Protein AF-A0A2V7ZFD0-F1 (afdb_monomer)

Mean predicted aligned error: 4.89 Å

Secondary structure (DSSP, 8-state):
-EEETTEEEEEE--TTTSSPPPSS------EEEEE-SSS-EEEEE---SS-SSGGGGGG--PPB--TTPPP----EEEEESS-HHHHHHHHHGGGTTTS----TT-EEEEEEE---HHHHHHHHT-TT---HHHHHHHHTT-SEEEE---SSSSSTT--SHHHHHHHHHHHHHHHHT--SS-EEEE-B----SSSS-EEEE-SSS--EEES---TT--SEEEETTTEEEEE--SHHHHHHHHHHHT-EEEESSTTSGGGTTTTGGGTTSTTTSSTTEEEEEE-TTTT-BTT-SSTTIIIIIIHHHHHHHHTTTSSPPPPEEEE---B----TTS-HHHH--EEEE--SSPPPTTS-SHHHHHHHHHT-EEEE-SSEEEEEEEEE-STTEEEEEEEEEESSPEEEEEEEEE-SS-EEEEEEE-TTS-SSEEEEEEEEEE-TT--EEEEEEEETT--EEEEPPEESS-----THHHHTS--

Radius of gyration: 23.22 Å; Cα contacts (8 Å, |Δi|>4): 1081; chains: 1; bounding box: 66×59×72 Å

Nearest PDB structures (foldseek):
  1im3-assembly2_H  TM=7.219E-01  e=8.659E-02  Human betaherpesvirus 5
  4d94-assembly1_A  TM=5.321E-01  e=1.039E+00  Anopheles gambiae
  6xt9-assembly1_I  TM=4.502E-01  e=8.198E-01  Homo sapiens
  6ugk-assembly1_A  TM=2.978E-01  e=4.537E-01  Homo sapiens
  6ugk-assembly1_B  TM=2.226E-01  e=3.182E-01  Homo sapiens

pLDDT: mean 93.11, std 9.33, range [34.53, 98.88]

Solvent-accessible surface area (backbone atoms only — not comparable to full-atom values): 25605 Å² total; per-residue (Å²): 112,47,69,60,100,65,28,18,39,39,62,51,67,26,58,55,66,64,46,65,43,35,55,48,43,69,63,71,69,41,70,50,73,47,79,76,52,101,88,43,66,52,71,44,75,50,82,62,96,68,56,86,54,81,92,48,43,91,44,59,65,68,71,44,74,65,88,97,56,68,68,66,82,65,73,46,75,50,78,38,70,44,54,48,64,62,47,49,56,58,55,35,53,45,44,60,65,55,27,42,75,87,48,93,58,39,40,35,31,36,28,36,31,46,60,54,57,52,64,51,26,58,73,70,74,35,60,79,60,88,52,54,43,61,53,35,46,47,65,31,46,44,23,32,40,29,35,21,44,44,62,90,40,89,48,50,80,34,64,32,84,62,25,47,55,48,50,53,48,34,42,51,29,26,33,61,69,22,44,77,61,33,30,43,40,76,31,31,28,68,62,66,67,78,65,35,31,30,41,45,43,57,28,53,77,82,76,43,68,17,75,28,46,58,92,91,55,64,57,60,50,74,42,96,87,76,38,67,36,37,27,20,71,44,48,66,46,48,50,51,50,30,66,74,59,65,29,37,32,34,32,38,50,31,56,36,81,75,6,53,59,28,67,74,82,44,69,85,38,69,73,60,70,34,70,42,32,40,38,35,23,37,44,44,30,60,81,30,44,41,58,50,91,42,70,37,43,69,50,36,48,47,52,33,53,48,49,37,21,73,41,49,85,66,37,56,68,64,38,34,70,41,31,23,46,72,32,41,63,51,46,79,77,31,47,50,56,43,62,42,34,32,21,40,34,57,37,88,66,57,57,46,55,91,50,59,40,51,68,61,52,47,23,64,67,71,46,40,38,35,32,21,53,58,41,33,45,75,82,40,76,46,80,41,76,66,80,44,61,30,29,44,38,35,37,36,39,32,29,57,34,37,35,32,40,38,42,38,36,21,49,46,84,55,76,52,73,49,78,43,79,40,65,90,45,61,52,68,41,72,49,78,46,77,47,76,45,78,40,66,77,36,32,34,42,32,43,38,40,34,30,71,49,48,46,36,24,36,46,44,50,42,68,71,68,72,61,92,55,54,78,67,64,62,68,69,72,74,121

Sequence (479 aa):
MAEGKGASLATFTPPHTFFFTREVDTNLGYVWYRKDSATTFGFGIRQADAEENPQYVDNFALFNAPPGTVQRMGVYFYASPETAEATRQAVLRFTHGDEFKPLPGYKTFVNHFHLRFTDRVRASGSFDTPMQDLAAMKALGLNIIGLSDFHGDMHPNDPGPLRFKDQKDYFEATRRASDTDFLVTPWEEPSAYFGGHYNIIFPKRNVYWSKVRQPGQPFTENDPVYGKVYHTGNAADVQQMMDAEGAYWYHAHPRTKGTTGYPDLIFDKPYVKNDRYLGVAFKPGMGMDLSESRLCEWRCFDVTDTMNNLYASSGLKPKYIIADIDTYRKGPEDDTYANFPVNYLKIDRTPGADEDMSSVLKALRDGDFFVSTGEILITKYRVVGTGAQRTIGADVEWTFPPSFVEVVWGDGRKIDRQVISITDLGAFGTKHFSIPFDATGKAWVRFAVWDTAGNGAFVQPVWLNATRTTTDQNARREK

Structure (mmCIF, N/CA/C/O backbone):
data_AF-A0A2V7ZFD0-F1
#
_entry.id   AF-A0A2V7ZFD0-F1
#
loop_
_atom_site.group_PDB
_atom_site.id
_atom_site.type_symbol
_atom_site.label_atom_id
_atom_site.label_alt_id
_atom_site.label_comp_id
_atom_site.label_asym_id
_atom_site.label_entity_id
_atom_site.label_seq_id
_atom_site.pdbx_PDB_ins_code
_atom_site.Cartn_x
_atom_site.Cartn_y
_atom_site.Cartn_z
_atom_site.occupancy
_atom_site.B_iso_or_equiv
_atom_site.auth_seq_id
_atom_site.auth_comp_id
_atom_site.auth_asym_id
_atom_site.auth_atom_id
_atom_site.pdbx_PDB_model_num
ATOM 1 N N . MET A 1 1 ? 19.841 -1.750 -23.025 1.00 92.12 1 MET A N 1
ATOM 2 C CA . MET A 1 1 ? 19.564 -2.225 -24.398 1.00 92.12 1 MET A CA 1
ATOM 3 C C . MET A 1 1 ? 20.870 -2.416 -25.141 1.00 92.12 1 MET A C 1
ATOM 5 O O . MET A 1 1 ? 21.763 -1.598 -24.967 1.00 92.12 1 MET A O 1
ATOM 9 N N . ALA A 1 2 ? 20.966 -3.450 -25.968 1.00 92.44 2 ALA A N 1
ATOM 10 C CA . ALA A 1 2 ? 22.009 -3.612 -26.975 1.00 92.44 2 ALA A CA 1
ATOM 11 C C . ALA A 1 2 ? 21.348 -3.823 -28.342 1.00 92.44 2 ALA A C 1
ATOM 13 O O . ALA A 1 2 ? 20.375 -4.568 -28.430 1.00 92.44 2 ALA A O 1
ATOM 14 N N . GLU A 1 3 ? 21.852 -3.179 -29.393 1.00 93.06 3 GLU A N 1
ATOM 15 C CA . GLU A 1 3 ? 21.297 -3.264 -30.750 1.00 93.06 3 GLU A CA 1
ATOM 16 C C . GLU A 1 3 ? 22.392 -3.587 -31.765 1.00 93.06 3 GLU A C 1
ATOM 18 O O . GLU A 1 3 ? 23.479 -3.008 -31.741 1.00 93.06 3 GLU A O 1
ATOM 23 N N . GLY A 1 4 ? 22.095 -4.544 -32.641 1.00 89.88 4 GLY A N 1
ATOM 24 C CA . GLY A 1 4 ? 22.892 -4.890 -33.810 1.00 89.88 4 GLY A CA 1
ATOM 25 C C . GLY A 1 4 ? 22.155 -4.553 -35.107 1.00 89.88 4 GLY A C 1
ATOM 26 O O . GLY A 1 4 ? 21.118 -3.907 -35.109 1.00 89.88 4 GLY A O 1
ATOM 27 N N . LYS A 1 5 ? 22.667 -5.037 -36.245 1.00 88.31 5 LYS A N 1
ATOM 28 C CA . LYS A 1 5 ? 22.150 -4.677 -37.584 1.00 88.31 5 LYS A CA 1
ATOM 29 C C . LYS A 1 5 ? 20.705 -5.114 -37.888 1.00 88.31 5 LYS A C 1
ATOM 31 O O . LYS A 1 5 ? 20.164 -4.675 -38.894 1.00 88.31 5 LYS A O 1
ATOM 36 N N . GLY A 1 6 ? 20.110 -5.994 -37.089 1.00 92.31 6 GLY A N 1
ATOM 37 C CA . GLY A 1 6 ? 18.755 -6.508 -37.333 1.00 92.31 6 GLY A CA 1
ATOM 38 C C . GLY A 1 6 ? 18.152 -7.241 -36.140 1.00 92.31 6 GLY A C 1
ATOM 39 O O . GLY A 1 6 ? 17.365 -8.159 -36.326 1.00 92.31 6 GLY A O 1
ATOM 40 N N . ALA A 1 7 ? 18.620 -6.917 -34.934 1.00 96.12 7 ALA A N 1
ATOM 41 C CA . ALA A 1 7 ? 18.113 -7.471 -33.689 1.00 96.12 7 ALA A CA 1
ATOM 42 C C . ALA A 1 7 ? 18.560 -6.599 -32.516 1.00 96.12 7 ALA A C 1
ATOM 44 O O . ALA A 1 7 ? 19.598 -5.930 -32.578 1.00 96.12 7 ALA A O 1
ATOM 45 N N . SER A 1 8 ? 17.825 -6.681 -31.418 1.00 97.12 8 SER A N 1
ATOM 46 C CA . SER A 1 8 ? 18.175 -6.054 -30.153 1.00 97.12 8 SER A CA 1
ATOM 47 C C . SER A 1 8 ? 17.923 -6.990 -28.972 1.00 97.12 8 SER A C 1
ATOM 49 O O . SER A 1 8 ? 17.157 -7.953 -29.041 1.00 97.12 8 SER A O 1
ATOM 51 N N . LEU A 1 9 ? 18.627 -6.716 -27.878 1.00 96.50 9 LEU A N 1
ATOM 52 C CA . LEU A 1 9 ? 18.548 -7.451 -26.625 1.00 96.50 9 LEU A CA 1
ATOM 53 C C . LEU A 1 9 ? 18.347 -6.463 -25.478 1.00 96.50 9 LEU A C 1
ATOM 55 O O . LEU A 1 9 ? 19.119 -5.512 -25.301 1.00 96.50 9 LEU A O 1
ATOM 59 N N . ALA A 1 10 ? 17.322 -6.706 -24.673 1.00 96.38 10 ALA A N 1
ATOM 60 C CA . ALA A 1 10 ? 17.149 -6.052 -23.389 1.00 96.38 10 ALA A CA 1
ATOM 61 C C . ALA A 1 10 ? 17.636 -6.946 -22.253 1.00 96.38 10 ALA A C 1
ATOM 63 O O . ALA A 1 10 ? 17.529 -8.168 -22.318 1.00 96.38 10 ALA A O 1
ATOM 64 N N . THR A 1 11 ? 18.106 -6.303 -21.193 1.00 95.31 11 THR A N 1
ATOM 65 C CA . THR A 1 11 ? 18.322 -6.899 -19.877 1.00 95.31 11 THR A CA 1
ATOM 66 C C . THR A 1 11 ? 17.598 -6.015 -18.873 1.00 95.31 11 THR A C 1
ATOM 68 O O . THR A 1 11 ? 17.693 -4.789 -18.975 1.00 95.31 11 THR A O 1
ATOM 71 N N . PHE A 1 12 ? 16.814 -6.619 -17.987 1.00 94.69 12 PHE A N 1
ATOM 72 C CA . PHE A 1 12 ? 16.008 -5.898 -17.007 1.00 94.69 12 PHE A CA 1
ATOM 73 C C . PHE A 1 12 ? 15.780 -6.740 -15.751 1.00 94.69 12 PHE A C 1
ATOM 75 O O . PHE A 1 12 ? 16.047 -7.947 -15.716 1.00 94.69 12 PHE A O 1
ATOM 82 N N . THR A 1 13 ? 15.338 -6.064 -14.702 1.00 93.50 13 THR A N 1
ATOM 83 C CA . THR A 1 13 ? 15.182 -6.597 -13.353 1.00 93.50 13 THR A CA 1
ATOM 84 C C . THR A 1 13 ? 13.734 -7.017 -13.094 1.00 93.50 13 THR A C 1
ATOM 86 O O . THR A 1 13 ? 12.815 -6.498 -13.728 1.00 93.50 13 THR A O 1
ATOM 89 N N . PRO A 1 14 ? 13.492 -7.927 -12.139 1.00 93.62 14 PRO A N 1
ATOM 90 C CA . PRO A 1 14 ? 12.220 -7.948 -11.432 1.00 93.62 14 PRO A CA 1
ATOM 91 C C . PRO A 1 14 ? 11.930 -6.565 -10.805 1.00 93.62 14 PRO A C 1
ATOM 93 O O . PRO A 1 14 ? 12.804 -6.045 -10.105 1.00 93.62 14 PRO A O 1
ATOM 96 N N . PRO A 1 15 ? 10.738 -5.973 -10.997 1.00 92.75 15 PRO A N 1
ATOM 97 C CA . PRO A 1 15 ? 10.475 -4.598 -10.570 1.00 92.75 15 PRO A CA 1
ATOM 98 C C . PRO A 1 15 ? 10.415 -4.429 -9.048 1.00 92.75 15 PRO A C 1
ATOM 100 O O . PRO A 1 15 ? 10.799 -3.380 -8.554 1.00 92.75 15 PRO A O 1
ATOM 103 N N . HIS A 1 16 ? 10.016 -5.453 -8.288 1.00 91.88 16 HIS A N 1
ATOM 104 C CA . HIS A 1 16 ? 9.793 -5.307 -6.839 1.00 91.88 16 HIS A CA 1
ATOM 105 C C . HIS A 1 16 ? 10.682 -6.184 -5.955 1.00 91.88 16 HIS A C 1
ATOM 107 O O . HIS A 1 16 ? 10.603 -6.075 -4.737 1.00 91.88 16 HIS A O 1
ATOM 113 N N . THR A 1 17 ? 11.504 -7.065 -6.537 1.00 91.06 17 THR A N 1
ATOM 114 C CA . THR A 1 17 ? 12.473 -7.892 -5.786 1.00 91.06 17 THR A CA 1
ATOM 115 C C . THR A 1 17 ? 13.924 -7.514 -6.054 1.00 91.06 17 THR A C 1
ATOM 117 O O . THR A 1 17 ? 14.808 -7.889 -5.290 1.00 91.06 17 THR A O 1
ATOM 120 N N . PHE A 1 18 ? 14.196 -6.748 -7.115 1.00 90.50 18 PHE A N 1
ATOM 121 C CA . PHE A 1 18 ? 15.521 -6.172 -7.331 1.00 90.50 18 PHE A CA 1
ATOM 122 C C . PHE A 1 18 ? 15.719 -4.892 -6.525 1.00 90.50 18 PHE A C 1
ATOM 124 O O . PHE A 1 18 ? 16.782 -4.683 -5.954 1.00 90.50 18 PHE A O 1
ATOM 131 N N . PHE A 1 19 ? 14.709 -4.033 -6.467 1.00 86.56 19 PHE A N 1
ATOM 132 C CA . PHE A 1 19 ? 14.779 -2.812 -5.683 1.00 86.56 19 PHE A CA 1
ATOM 133 C C . PHE A 1 19 ? 14.348 -3.142 -4.256 1.00 86.56 19 PHE A C 1
ATOM 135 O O . PHE A 1 19 ? 13.202 -3.513 -4.011 1.00 86.56 19 PHE A O 1
ATOM 142 N N . PHE A 1 20 ? 15.279 -3.049 -3.313 1.00 80.62 20 PHE A N 1
ATOM 143 C CA . PHE A 1 20 ? 14.944 -3.046 -1.895 1.00 80.62 20 PHE A CA 1
ATOM 144 C C . PHE A 1 20 ? 14.692 -1.605 -1.463 1.00 80.62 20 PHE A C 1
ATOM 146 O O . PHE A 1 20 ? 15.345 -0.668 -1.927 1.00 80.62 20 PHE A O 1
ATOM 153 N N . THR A 1 21 ? 13.705 -1.422 -0.593 1.00 70.69 21 THR A N 1
ATOM 154 C CA . THR A 1 21 ? 13.334 -0.084 -0.158 1.00 70.69 21 THR A CA 1
ATOM 155 C C . THR A 1 21 ? 14.343 0.411 0.859 1.00 70.69 21 THR A C 1
ATOM 157 O O . THR A 1 21 ? 14.518 -0.182 1.925 1.00 70.69 21 THR A O 1
ATOM 160 N N . ARG A 1 22 ? 14.934 1.552 0.527 1.00 76.56 22 ARG A N 1
ATOM 161 C CA . ARG A 1 22 ? 15.608 2.446 1.463 1.00 76.56 22 ARG A CA 1
ATOM 162 C C . ARG A 1 22 ? 14.591 3.484 1.931 1.00 76.56 22 ARG A C 1
ATOM 164 O O . ARG A 1 22 ? 13.495 3.582 1.394 1.00 76.56 22 ARG A O 1
ATOM 171 N N . GLU A 1 23 ? 14.948 4.319 2.894 1.00 81.50 23 GLU A N 1
ATOM 172 C CA . GLU A 1 23 ? 14.077 5.440 3.278 1.00 81.50 23 GLU A CA 1
ATOM 173 C C . GLU A 1 23 ? 13.820 6.431 2.111 1.00 81.50 23 GLU A C 1
ATOM 175 O O . GLU A 1 23 ? 12.872 7.214 2.147 1.00 81.50 23 GLU A O 1
ATOM 180 N N . VAL A 1 24 ? 14.600 6.355 1.028 1.00 85.44 24 VAL A N 1
ATOM 181 C CA . VAL A 1 24 ? 14.411 7.106 -0.221 1.00 85.44 24 VAL A CA 1
ATOM 182 C C . VAL A 1 24 ? 14.416 6.196 -1.446 1.00 85.44 24 VAL A C 1
ATOM 184 O O . VAL A 1 24 ? 15.018 5.124 -1.444 1.00 85.44 24 VAL A O 1
ATOM 187 N N . ASP A 1 25 ? 13.786 6.663 -2.520 1.00 87.12 25 ASP A N 1
ATOM 188 C CA . ASP A 1 25 ? 13.637 5.916 -3.772 1.00 87.12 25 ASP A CA 1
ATOM 189 C C . ASP A 1 25 ? 14.687 6.333 -4.833 1.00 87.12 25 ASP A C 1
ATOM 191 O O . ASP A 1 25 ? 14.503 6.085 -6.016 1.00 87.12 25 ASP A O 1
ATOM 195 N N . THR A 1 26 ? 15.795 6.974 -4.437 1.00 88.31 26 THR A N 1
ATOM 196 C CA . THR A 1 26 ? 16.773 7.591 -5.358 1.00 88.31 26 THR A CA 1
ATOM 197 C C . THR A 1 26 ? 17.332 6.632 -6.405 1.00 88.31 26 THR A C 1
ATOM 199 O O . THR A 1 26 ? 17.885 5.598 -6.053 1.00 88.31 26 THR A O 1
ATOM 202 N N . ASN A 1 27 ? 17.304 6.985 -7.684 1.00 90.12 27 ASN A N 1
ATOM 203 C CA . ASN A 1 27 ? 17.932 6.145 -8.703 1.00 90.12 27 ASN A CA 1
ATOM 204 C C . ASN A 1 27 ? 19.468 6.148 -8.575 1.00 90.12 27 ASN A C 1
ATOM 206 O O . ASN A 1 27 ? 20.109 7.166 -8.821 1.00 90.12 27 ASN A O 1
ATOM 210 N N . LEU A 1 28 ? 20.059 4.999 -8.225 1.00 89.75 28 LEU A N 1
ATOM 211 C CA . LEU A 1 28 ? 21.507 4.842 -8.001 1.00 89.75 28 LEU A CA 1
ATOM 212 C C . LEU A 1 28 ? 22.283 4.332 -9.232 1.00 89.75 28 LEU A C 1
ATOM 214 O O . LEU A 1 28 ? 23.435 3.909 -9.124 1.00 89.75 28 LEU A O 1
ATOM 218 N N . GLY A 1 29 ? 21.663 4.312 -10.415 1.00 90.62 29 GLY A N 1
ATOM 219 C CA . GLY A 1 29 ? 22.336 3.921 -11.654 1.00 90.62 29 GLY A CA 1
ATOM 220 C C . GLY A 1 29 ? 22.666 2.424 -11.740 1.00 90.62 29 GLY A C 1
ATOM 221 O O . GLY A 1 29 ? 23.824 2.008 -11.705 1.00 90.62 29 GLY A O 1
ATOM 222 N N . TYR A 1 30 ? 21.643 1.593 -11.946 1.00 91.00 30 TYR A N 1
ATOM 223 C CA . TYR A 1 30 ? 21.778 0.126 -11.944 1.00 91.00 30 TYR A CA 1
ATOM 224 C C . TYR A 1 30 ? 22.276 -0.483 -13.258 1.00 91.00 30 TYR A C 1
ATOM 226 O O . TYR A 1 30 ? 22.564 -1.676 -13.318 1.00 91.00 30 TYR A O 1
ATOM 234 N N . VAL A 1 31 ? 22.366 0.295 -14.336 1.00 92.12 31 VAL A N 1
ATOM 235 C CA . VAL A 1 31 ? 22.783 -0.205 -15.654 1.00 92.12 31 VAL A CA 1
ATOM 236 C C . VAL A 1 31 ? 24.297 -0.090 -15.803 1.00 92.12 31 VAL A C 1
ATOM 238 O O . VAL A 1 31 ? 24.886 0.945 -15.502 1.00 92.12 31 VAL A O 1
ATOM 241 N N . TRP A 1 32 ? 24.941 -1.131 -16.329 1.00 93.38 32 TRP A N 1
ATOM 242 C CA . TRP A 1 32 ? 26.365 -1.103 -16.659 1.00 93.38 32 TRP A CA 1
ATOM 243 C C . TRP A 1 32 ? 26.627 -1.569 -18.090 1.00 93.38 32 TRP A C 1
ATOM 245 O O . TRP A 1 32 ? 25.879 -2.354 -18.677 1.00 93.38 32 TRP A O 1
ATOM 255 N N . TYR A 1 33 ? 27.734 -1.086 -18.645 1.00 93.50 33 TYR A N 1
ATOM 256 C CA . TYR A 1 33 ? 28.265 -1.481 -19.942 1.00 93.50 33 TYR A CA 1
ATOM 257 C C . TYR A 1 33 ? 29.792 -1.479 -19.877 1.00 93.50 33 TYR A C 1
ATOM 259 O O . TYR A 1 33 ? 30.397 -0.598 -19.264 1.00 93.50 33 TYR A O 1
ATOM 267 N N . ARG A 1 34 ? 30.421 -2.456 -20.527 1.00 95.00 34 ARG A N 1
ATOM 268 C CA . ARG A 1 34 ? 31.874 -2.573 -20.635 1.00 95.00 34 ARG A CA 1
ATOM 269 C C . ARG A 1 34 ? 32.244 -3.047 -22.032 1.00 95.00 34 ARG A C 1
ATOM 271 O O . ARG A 1 34 ? 31.779 -4.090 -22.477 1.00 95.00 34 ARG A O 1
ATOM 278 N N . LYS A 1 35 ? 33.115 -2.311 -22.718 1.00 95.00 35 LYS A N 1
ATOM 279 C CA . LYS A 1 35 ? 33.687 -2.745 -23.997 1.00 95.00 35 LYS A CA 1
ATOM 280 C C . LYS A 1 35 ? 34.906 -3.628 -23.734 1.00 95.00 35 LYS A C 1
ATOM 282 O O . LYS A 1 35 ? 35.877 -3.148 -23.159 1.00 95.00 35 LYS A O 1
ATOM 287 N N . ASP A 1 36 ? 34.858 -4.884 -24.169 1.00 94.50 36 ASP A N 1
ATOM 288 C CA . ASP A 1 36 ? 35.935 -5.861 -23.948 1.00 94.50 36 ASP A CA 1
ATOM 289 C C . ASP A 1 36 ? 36.927 -5.894 -25.120 1.00 94.50 36 ASP A C 1
ATOM 291 O O . ASP A 1 36 ? 38.117 -6.139 -24.936 1.00 94.50 36 ASP A O 1
ATOM 295 N N . SER A 1 37 ? 36.456 -5.619 -26.341 1.00 94.81 37 SER A N 1
ATOM 296 C CA . SER A 1 37 ? 37.295 -5.487 -27.536 1.00 94.81 37 SER A CA 1
ATOM 297 C C . SER A 1 37 ? 36.617 -4.623 -28.609 1.00 94.81 37 SER A C 1
ATOM 299 O O . SER A 1 37 ? 35.571 -4.015 -28.386 1.00 94.81 37 SER A O 1
ATOM 301 N N . ALA A 1 38 ? 37.188 -4.568 -29.817 1.00 91.12 38 ALA A N 1
ATOM 302 C CA . ALA A 1 38 ? 36.538 -3.936 -30.967 1.00 91.12 38 ALA A CA 1
ATOM 303 C C . ALA A 1 38 ? 35.224 -4.629 -31.386 1.00 91.12 38 ALA A C 1
ATOM 305 O O . ALA A 1 38 ? 34.399 -3.992 -32.037 1.00 91.12 38 ALA A O 1
ATOM 306 N N . THR A 1 39 ? 35.031 -5.904 -31.024 1.00 89.75 39 THR A N 1
ATOM 307 C CA . THR A 1 39 ? 33.894 -6.734 -31.471 1.00 89.75 39 THR A CA 1
ATOM 308 C C . THR A 1 39 ? 33.106 -7.382 -30.332 1.00 89.75 39 THR A C 1
ATOM 310 O O . THR A 1 39 ? 32.088 -8.017 -30.589 1.00 89.75 39 THR A O 1
ATOM 313 N N . THR A 1 40 ? 33.533 -7.208 -29.079 1.00 91.88 40 THR A N 1
ATOM 314 C CA . THR A 1 40 ? 32.882 -7.792 -27.899 1.00 91.88 40 THR A CA 1
ATOM 315 C C . THR A 1 40 ? 32.656 -6.743 -26.816 1.00 91.88 40 THR A C 1
ATOM 317 O O . THR A 1 40 ? 33.474 -5.842 -26.607 1.00 91.88 40 THR A O 1
ATOM 320 N N . PHE A 1 41 ? 31.531 -6.860 -26.119 1.00 93.06 41 PHE A N 1
ATOM 321 C CA . PHE A 1 41 ? 31.161 -6.025 -24.984 1.00 93.06 41 PHE A CA 1
ATOM 322 C C . PHE A 1 41 ? 30.256 -6.812 -24.031 1.00 93.06 41 PHE A C 1
ATOM 324 O O . PHE A 1 41 ? 29.571 -7.746 -24.449 1.00 93.06 41 PHE A O 1
ATOM 331 N N . GLY A 1 42 ? 30.238 -6.407 -22.766 1.00 92.88 42 GLY A N 1
ATOM 332 C CA . GLY A 1 42 ? 29.261 -6.820 -21.768 1.00 92.88 42 GLY A CA 1
ATOM 333 C C . GLY A 1 42 ? 28.327 -5.664 -21.427 1.00 92.88 42 GLY A C 1
ATOM 334 O O . GLY A 1 42 ? 28.715 -4.496 -21.481 1.00 92.88 42 GLY A O 1
ATOM 335 N N . PHE A 1 43 ? 27.092 -5.982 -21.069 1.00 94.06 43 PHE A N 1
ATOM 336 C CA . PHE A 1 43 ? 26.139 -5.026 -20.521 1.00 94.06 43 PHE A CA 1
ATOM 337 C C . PHE A 1 43 ? 25.172 -5.754 -19.595 1.00 94.06 43 PHE A C 1
ATOM 339 O O . PHE A 1 43 ? 24.991 -6.968 -19.716 1.00 94.06 43 PHE A O 1
ATOM 346 N N . GLY A 1 44 ? 24.553 -5.024 -18.678 1.00 93.56 44 GLY A N 1
ATOM 347 C CA . GLY A 1 44 ? 23.706 -5.647 -17.679 1.00 93.56 44 GLY A CA 1
ATOM 348 C C . GLY A 1 44 ? 23.122 -4.670 -16.681 1.00 93.56 44 GLY A C 1
ATOM 349 O O . GLY A 1 44 ? 23.196 -3.449 -16.831 1.00 93.56 44 GLY A O 1
ATOM 350 N N . ILE A 1 45 ? 22.571 -5.278 -15.645 1.00 92.75 45 ILE A N 1
ATOM 351 C CA . ILE A 1 45 ? 22.077 -4.651 -14.427 1.00 92.75 45 ILE A CA 1
ATOM 352 C C . ILE A 1 45 ? 22.989 -5.043 -13.258 1.00 92.75 45 ILE A C 1
ATOM 354 O O . ILE A 1 45 ? 23.618 -6.107 -13.287 1.00 92.75 45 ILE A O 1
ATOM 358 N N . ARG A 1 46 ? 23.096 -4.186 -12.247 1.00 90.94 46 ARG A N 1
ATOM 359 C CA . ARG A 1 46 ? 23.811 -4.439 -10.991 1.00 90.94 46 ARG A CA 1
ATOM 360 C C . ARG A 1 46 ? 23.205 -3.608 -9.869 1.00 90.94 46 ARG A C 1
ATOM 362 O O . ARG A 1 46 ? 22.663 -2.541 -10.130 1.00 90.94 46 ARG A O 1
ATOM 369 N N . GLN A 1 47 ? 23.331 -4.089 -8.639 1.00 88.94 47 GLN A N 1
ATOM 370 C CA . GLN A 1 47 ? 23.051 -3.269 -7.464 1.00 88.94 47 GLN A CA 1
ATOM 371 C C . GLN A 1 47 ? 24.097 -2.160 -7.334 1.00 88.94 47 GLN A C 1
ATOM 373 O O . GLN A 1 47 ? 25.237 -2.330 -7.776 1.00 88.94 47 GLN A O 1
ATOM 378 N N . ALA A 1 48 ? 23.700 -1.038 -6.741 1.00 87.62 48 ALA A N 1
ATOM 379 C CA . ALA A 1 48 ? 24.642 -0.015 -6.312 1.00 87.62 48 ALA A CA 1
ATOM 380 C C . ALA A 1 48 ? 25.443 -0.503 -5.094 1.00 87.62 48 ALA A C 1
ATOM 382 O O . ALA A 1 48 ? 24.954 -1.314 -4.308 1.00 87.62 48 ALA A O 1
ATOM 383 N N . ASP A 1 49 ? 26.670 -0.006 -4.941 1.00 86.75 49 ASP A N 1
ATOM 384 C CA . ASP A 1 49 ? 27.555 -0.412 -3.840 1.00 86.75 49 ASP A CA 1
ATOM 385 C C . ASP A 1 49 ? 27.249 0.336 -2.528 1.00 86.75 49 ASP A C 1
ATOM 387 O O . ASP A 1 49 ? 27.637 -0.121 -1.453 1.00 86.75 49 ASP A O 1
ATOM 391 N N . ALA A 1 50 ? 26.574 1.488 -2.608 1.00 87.62 50 ALA A N 1
ATOM 392 C CA . ALA A 1 50 ? 26.216 2.324 -1.469 1.00 87.62 50 ALA A CA 1
ATOM 393 C C . ALA A 1 50 ? 25.055 3.272 -1.808 1.00 87.62 50 ALA A C 1
ATOM 395 O O . ALA A 1 50 ? 24.748 3.511 -2.975 1.00 87.62 50 ALA A O 1
ATOM 396 N N . GLU A 1 51 ? 24.464 3.852 -0.765 1.00 88.19 51 GLU A N 1
ATOM 397 C CA . GLU A 1 51 ? 23.598 5.025 -0.865 1.00 88.19 51 GLU A CA 1
ATOM 398 C C . GLU A 1 51 ? 24.414 6.273 -1.245 1.00 88.19 51 GLU A C 1
ATOM 400 O O . GLU A 1 51 ? 25.502 6.501 -0.711 1.00 88.19 51 GLU A O 1
ATOM 405 N N . GLU A 1 52 ? 23.865 7.109 -2.127 1.00 87.44 52 GLU A N 1
ATOM 406 C CA . GLU A 1 52 ? 24.472 8.386 -2.516 1.00 87.44 52 GLU A CA 1
ATOM 407 C C . GLU A 1 52 ? 24.062 9.533 -1.589 1.00 87.44 52 GLU A C 1
ATOM 409 O O . GLU A 1 52 ? 24.838 10.468 -1.385 1.00 87.44 52 GLU A O 1
ATOM 414 N N . ASN A 1 53 ? 22.862 9.474 -1.006 1.00 86.19 53 ASN A N 1
ATOM 415 C CA . ASN A 1 53 ? 22.396 10.468 -0.052 1.00 86.19 53 ASN A CA 1
ATOM 416 C C . ASN A 1 53 ? 23.015 10.241 1.344 1.00 86.19 53 ASN A C 1
ATOM 418 O O . ASN A 1 53 ? 22.614 9.305 2.042 1.00 86.19 53 ASN A O 1
ATOM 422 N N . PRO A 1 54 ? 23.901 11.135 1.834 1.00 87.50 54 PRO A N 1
ATOM 423 C CA . PRO A 1 54 ? 24.594 10.946 3.110 1.00 87.50 54 PRO A CA 1
ATOM 424 C C . PRO A 1 54 ? 23.661 10.778 4.314 1.00 87.50 54 PRO A C 1
ATOM 426 O O . PRO A 1 54 ? 24.049 10.168 5.305 1.00 87.50 54 PRO A O 1
ATOM 429 N N . GLN A 1 55 ? 22.437 11.312 4.238 1.00 85.44 55 GLN A N 1
ATOM 430 C CA . GLN A 1 55 ? 21.443 11.194 5.303 1.00 85.44 55 GLN A CA 1
ATOM 431 C C . GLN A 1 55 ? 20.958 9.750 5.506 1.00 85.44 55 GLN A C 1
ATOM 433 O O . GLN A 1 55 ? 20.562 9.403 6.615 1.00 85.44 55 GLN A O 1
ATOM 438 N N . TYR A 1 56 ? 20.976 8.923 4.458 1.00 85.94 56 TYR A N 1
ATOM 439 C CA . TYR A 1 56 ? 20.337 7.604 4.448 1.00 85.94 56 TYR A CA 1
ATOM 440 C C . TYR A 1 56 ? 21.332 6.448 4.275 1.00 85.94 56 TYR A C 1
ATOM 442 O O . TYR A 1 56 ? 20.917 5.320 4.022 1.00 85.94 56 TYR A O 1
ATOM 450 N N . VAL A 1 57 ? 22.638 6.697 4.436 1.00 85.88 57 VAL A N 1
ATOM 451 C CA . VAL A 1 57 ? 23.689 5.675 4.254 1.00 85.88 57 VAL A CA 1
ATOM 452 C C . VAL A 1 57 ? 23.496 4.472 5.175 1.00 85.88 57 VAL A C 1
ATOM 454 O O . VAL A 1 57 ? 23.612 3.335 4.724 1.00 85.88 57 VAL A O 1
ATOM 457 N N . ASP A 1 58 ? 23.108 4.705 6.429 1.00 82.38 58 ASP A N 1
ATOM 458 C CA . ASP A 1 58 ? 22.837 3.630 7.394 1.00 82.38 58 ASP A CA 1
ATOM 459 C C . ASP A 1 58 ? 21.576 2.815 7.044 1.00 82.38 58 ASP A C 1
ATOM 461 O O . ASP A 1 58 ? 21.400 1.696 7.527 1.00 82.38 58 ASP A O 1
ATOM 465 N N . ASN A 1 59 ? 20.723 3.345 6.161 1.00 77.69 59 ASN A N 1
ATOM 466 C CA . ASN A 1 59 ? 19.508 2.693 5.673 1.00 77.69 59 ASN A CA 1
ATOM 467 C C . ASN A 1 59 ? 19.725 1.942 4.354 1.00 77.69 59 ASN A C 1
ATOM 469 O O . ASN A 1 59 ? 18.767 1.401 3.797 1.00 77.69 59 ASN A O 1
ATOM 473 N N . PHE A 1 60 ? 20.967 1.851 3.865 1.00 80.19 60 PHE A N 1
ATOM 474 C CA . PHE A 1 60 ? 21.346 0.981 2.750 1.00 80.19 60 PHE A CA 1
ATOM 475 C C . PHE A 1 60 ? 21.406 -0.494 3.193 1.00 80.19 60 PHE A C 1
ATOM 477 O O . PHE A 1 60 ? 22.407 -1.195 3.034 1.00 80.19 60 PHE A O 1
ATOM 484 N N . ALA A 1 61 ? 20.328 -0.965 3.818 1.00 67.31 61 ALA A N 1
ATOM 485 C CA . ALA A 1 61 ? 20.198 -2.325 4.306 1.00 67.31 61 ALA A CA 1
ATOM 486 C C . ALA A 1 61 ? 19.871 -3.256 3.131 1.00 67.31 61 ALA A C 1
ATOM 488 O O . ALA A 1 61 ? 18.760 -3.246 2.603 1.00 67.31 61 ALA A O 1
ATOM 489 N N . LEU A 1 62 ? 20.868 -4.048 2.728 1.00 72.56 62 LEU A N 1
ATOM 490 C CA . LEU A 1 62 ? 20.752 -5.090 1.708 1.00 72.56 62 LEU A CA 1
ATOM 491 C C . LEU A 1 62 ? 19.697 -6.148 2.092 1.00 72.56 62 LEU A C 1
ATOM 493 O O . LEU A 1 62 ? 19.192 -6.189 3.213 1.00 72.56 62 LEU A O 1
ATOM 497 N N . PHE A 1 63 ? 19.393 -7.047 1.157 1.00 86.06 63 PHE A N 1
ATOM 498 C CA . PHE A 1 63 ? 18.474 -8.163 1.380 1.00 86.06 63 PHE A CA 1
ATOM 499 C C . PHE A 1 63 ? 18.829 -8.998 2.618 1.00 86.06 63 PHE A C 1
ATOM 501 O O . PHE A 1 63 ? 19.993 -9.336 2.855 1.00 86.06 63 PHE A O 1
ATOM 508 N N . ASN A 1 64 ? 17.802 -9.433 3.345 1.00 86.56 64 ASN A N 1
ATOM 509 C CA . ASN A 1 64 ? 17.928 -10.554 4.264 1.00 86.56 64 ASN A CA 1
ATOM 510 C C . ASN A 1 64 ? 18.288 -11.809 3.454 1.00 86.56 64 ASN A C 1
ATOM 512 O O . ASN A 1 64 ? 17.619 -12.143 2.478 1.00 86.56 64 ASN A O 1
ATOM 516 N N . ALA A 1 65 ? 19.349 -12.503 3.870 1.00 87.12 65 ALA A N 1
ATOM 517 C CA . ALA A 1 65 ? 19.819 -13.733 3.238 1.00 87.12 65 ALA A CA 1
ATOM 518 C C . ALA A 1 65 ? 20.158 -14.783 4.310 1.00 87.12 65 ALA A C 1
ATOM 520 O O . ALA A 1 65 ? 21.335 -14.981 4.636 1.00 87.12 65 ALA A O 1
ATOM 521 N N . PRO A 1 66 ? 19.148 -15.439 4.916 1.00 90.75 66 PRO A N 1
ATOM 522 C CA . PRO A 1 66 ? 19.385 -16.402 5.985 1.00 90.75 66 PRO A CA 1
ATOM 523 C C . PRO A 1 66 ? 20.337 -17.532 5.545 1.00 90.75 66 PRO A C 1
ATOM 525 O O . PRO A 1 66 ? 20.200 -18.052 4.431 1.00 90.75 66 PRO A O 1
ATOM 528 N N . PRO A 1 67 ? 21.294 -17.960 6.391 1.00 93.81 67 PRO A N 1
ATOM 529 C CA . PRO A 1 67 ? 22.256 -18.994 6.019 1.00 93.81 67 PRO A CA 1
ATOM 530 C C . PRO A 1 67 ? 21.596 -20.297 5.554 1.00 93.81 67 PRO A C 1
ATOM 532 O O . PRO A 1 67 ? 20.645 -20.782 6.163 1.00 93.81 67 PRO A O 1
ATOM 535 N N . GLY A 1 68 ? 22.133 -20.891 4.485 1.00 95.25 68 GLY A N 1
ATOM 536 C CA . GLY A 1 68 ? 21.661 -22.176 3.954 1.00 95.25 68 GLY A CA 1
ATOM 537 C C . GLY A 1 68 ? 20.354 -22.112 3.157 1.00 95.25 68 GLY A C 1
ATOM 538 O O . GLY A 1 68 ? 19.823 -23.160 2.794 1.00 95.25 68 GLY A O 1
ATOM 539 N N . THR A 1 69 ? 19.837 -20.917 2.864 1.00 95.25 69 THR A N 1
ATOM 540 C CA . THR A 1 69 ? 18.610 -20.742 2.078 1.00 95.25 69 THR A CA 1
ATOM 541 C C . THR A 1 69 ? 18.896 -20.403 0.612 1.00 95.25 69 THR A C 1
ATOM 543 O O . THR A 1 69 ? 19.930 -19.827 0.269 1.00 95.25 69 THR A O 1
ATOM 546 N N . VAL A 1 70 ? 17.970 -20.775 -0.277 1.00 94.00 70 VAL A N 1
ATOM 547 C CA . VAL A 1 70 ? 18.042 -20.444 -1.708 1.00 94.00 70 VAL A CA 1
ATOM 548 C C . VAL A 1 70 ? 17.603 -18.998 -1.912 1.00 94.00 70 VAL A C 1
ATOM 550 O O . VAL A 1 70 ? 16.465 -18.662 -1.603 1.00 94.00 70 VAL A O 1
ATOM 553 N N . GLN A 1 71 ? 18.484 -18.171 -2.474 1.00 92.06 71 GLN A N 1
ATOM 554 C CA . GLN A 1 71 ? 18.209 -16.765 -2.778 1.00 92.06 71 GLN A CA 1
ATOM 555 C C . GLN A 1 71 ? 17.687 -16.612 -4.212 1.00 92.06 71 GLN A C 1
ATOM 557 O O . GLN A 1 71 ? 18.350 -17.020 -5.170 1.00 92.06 71 GLN A O 1
ATOM 562 N N . ARG A 1 72 ? 16.504 -16.014 -4.379 1.00 90.31 72 ARG A N 1
ATOM 563 C CA . ARG A 1 72 ? 15.873 -15.773 -5.688 1.00 90.31 72 ARG A CA 1
ATOM 564 C C . ARG A 1 72 ? 16.353 -14.448 -6.284 1.00 90.31 72 ARG A C 1
ATOM 566 O O . ARG A 1 72 ? 15.729 -13.413 -6.103 1.00 90.31 72 ARG A O 1
ATOM 573 N N . MET A 1 73 ? 17.462 -14.490 -7.019 1.00 88.69 73 MET A N 1
ATOM 574 C CA . MET A 1 73 ? 18.048 -13.324 -7.700 1.00 88.69 73 MET A CA 1
ATOM 575 C C . MET A 1 73 ? 17.693 -13.331 -9.193 1.00 88.69 73 MET A C 1
ATOM 577 O O . MET A 1 73 ? 18.501 -13.719 -10.037 1.00 88.69 73 MET A O 1
ATOM 581 N N . GLY A 1 74 ? 16.448 -12.977 -9.514 1.00 89.44 74 GLY A N 1
ATOM 582 C CA . GLY A 1 74 ? 15.949 -12.991 -10.890 1.00 89.44 74 GLY A CA 1
ATOM 583 C C . GLY A 1 74 ? 16.626 -11.951 -11.792 1.00 89.44 74 GLY A C 1
ATOM 584 O O . GLY A 1 74 ? 16.888 -10.825 -11.378 1.00 89.44 74 GLY A O 1
ATOM 585 N N . VAL A 1 75 ? 16.856 -12.318 -13.054 1.00 92.12 75 VAL A N 1
ATOM 586 C CA . VAL A 1 75 ? 17.242 -11.412 -14.147 1.00 92.12 75 VAL A CA 1
ATOM 587 C C . VAL A 1 75 ? 16.514 -11.838 -15.413 1.00 92.12 75 VAL A C 1
ATOM 589 O O . VAL A 1 75 ? 16.369 -13.034 -15.677 1.00 92.12 75 VAL A O 1
ATOM 592 N N . TYR A 1 76 ? 16.073 -10.866 -16.206 1.00 95.25 76 TYR A N 1
ATOM 593 C CA . TYR A 1 76 ? 15.360 -11.118 -17.449 1.00 95.25 76 TYR A CA 1
ATOM 594 C C . TYR A 1 76 ? 16.149 -10.633 -18.659 1.00 95.25 76 TYR A C 1
ATOM 596 O O . TYR A 1 76 ? 16.804 -9.588 -18.633 1.00 95.25 76 TYR A O 1
ATOM 604 N N . PHE A 1 77 ? 16.042 -11.398 -19.744 1.00 95.50 77 PHE A N 1
ATOM 605 C CA . PHE A 1 77 ? 16.590 -11.067 -21.052 1.00 95.50 77 PHE A CA 1
ATOM 606 C C . PHE A 1 77 ? 15.475 -11.140 -22.092 1.00 95.50 77 PHE A C 1
ATOM 608 O O . PHE A 1 77 ? 14.783 -12.153 -22.183 1.00 95.50 77 PHE A O 1
ATOM 615 N N . TYR A 1 78 ? 15.310 -10.083 -22.886 1.00 96.75 78 TYR A N 1
ATOM 616 C CA . TYR A 1 78 ? 14.318 -10.034 -23.962 1.00 96.75 78 TYR A CA 1
ATOM 617 C C . TYR A 1 78 ? 15.029 -9.843 -25.299 1.00 96.75 78 TYR A C 1
ATOM 619 O O . TYR A 1 78 ? 15.535 -8.757 -25.589 1.00 96.75 78 TYR A O 1
ATOM 627 N N . ALA A 1 79 ? 15.099 -10.909 -26.095 1.00 96.81 79 ALA A N 1
ATOM 628 C CA . ALA A 1 79 ? 15.664 -10.885 -27.440 1.00 96.81 79 ALA A CA 1
ATOM 629 C C . ALA A 1 79 ? 14.570 -10.585 -28.471 1.00 96.81 79 ALA A C 1
ATOM 631 O O . ALA A 1 79 ? 13.477 -11.144 -28.402 1.00 96.81 79 ALA A O 1
ATOM 632 N N . SER A 1 80 ? 14.873 -9.718 -29.432 1.00 97.25 80 SER A N 1
ATOM 633 C CA . SER A 1 80 ? 13.907 -9.221 -30.409 1.00 97.25 80 SER A CA 1
ATOM 634 C C . SER A 1 80 ? 14.569 -8.998 -31.771 1.00 97.25 80 SER A C 1
ATOM 636 O O . SER A 1 80 ? 15.704 -8.518 -31.806 1.00 97.25 80 SER A O 1
ATOM 638 N N . PRO A 1 81 ? 13.894 -9.290 -32.896 1.00 97.44 81 PRO A N 1
ATOM 639 C CA . PRO A 1 81 ? 14.365 -8.885 -34.223 1.00 97.44 81 PRO A CA 1
ATOM 640 C C . PRO A 1 81 ? 14.165 -7.380 -34.497 1.00 97.44 81 PRO A C 1
ATOM 642 O O . PRO A 1 81 ? 14.627 -6.875 -35.515 1.00 97.44 81 PRO A O 1
ATOM 645 N N . GLU A 1 82 ? 13.482 -6.659 -33.604 1.00 97.50 82 GLU A N 1
ATOM 646 C CA . GLU A 1 82 ? 13.167 -5.236 -33.754 1.00 97.50 82 GLU A CA 1
ATOM 647 C C . GLU A 1 82 ? 14.308 -4.311 -33.277 1.00 97.50 82 GLU A C 1
ATOM 649 O O . GLU A 1 82 ? 15.297 -4.752 -32.677 1.00 97.50 82 GLU A O 1
ATOM 654 N N . THR A 1 83 ? 14.149 -3.002 -33.506 1.00 96.81 83 THR A N 1
ATOM 655 C CA . THR A 1 83 ? 15.058 -1.939 -33.025 1.00 96.81 83 THR A CA 1
ATOM 656 C C . THR A 1 83 ? 15.124 -1.874 -31.493 1.00 96.81 83 THR A C 1
ATOM 658 O O . THR A 1 83 ? 14.226 -2.370 -30.803 1.00 96.81 83 THR A O 1
ATOM 661 N N . ALA A 1 84 ? 16.150 -1.225 -30.921 1.00 96.00 84 ALA A N 1
ATOM 662 C CA . ALA A 1 84 ? 16.245 -1.068 -29.466 1.00 96.00 84 ALA A CA 1
ATOM 663 C C . ALA A 1 84 ? 15.028 -0.365 -28.870 1.00 96.00 84 ALA A C 1
ATOM 665 O O . ALA A 1 84 ? 14.600 -0.746 -27.785 1.00 96.00 84 ALA A O 1
ATOM 666 N N . GLU A 1 85 ? 14.472 0.643 -29.546 1.00 96.62 85 GLU A N 1
ATOM 667 C CA . GLU A 1 85 ? 13.326 1.380 -29.011 1.00 96.62 85 GLU A CA 1
ATOM 668 C C . GLU A 1 85 ? 12.068 0.508 -28.989 1.00 96.62 85 GLU A C 1
ATOM 670 O O . GLU A 1 85 ? 11.405 0.424 -27.959 1.00 96.62 85 GLU A O 1
ATOM 675 N N . ALA A 1 86 ? 11.778 -0.228 -30.065 1.00 97.00 86 ALA A N 1
ATOM 676 C CA . ALA A 1 86 ? 10.655 -1.166 -30.082 1.00 97.00 86 ALA A CA 1
ATOM 677 C C . ALA A 1 86 ? 10.797 -2.245 -28.993 1.00 97.00 86 ALA A C 1
ATOM 679 O O . ALA A 1 86 ? 9.826 -2.601 -28.321 1.00 97.00 86 ALA A O 1
ATOM 680 N N . THR A 1 87 ? 12.018 -2.727 -28.763 1.00 98.00 87 THR A N 1
ATOM 681 C CA . THR A 1 87 ? 12.302 -3.702 -27.707 1.00 98.00 87 THR A CA 1
ATOM 682 C C . THR A 1 87 ? 12.224 -3.096 -26.308 1.00 98.00 87 THR A C 1
ATOM 684 O O . THR A 1 87 ? 11.708 -3.740 -25.399 1.00 98.00 87 THR A O 1
ATOM 687 N N . ARG A 1 88 ? 12.657 -1.845 -26.120 1.00 96.56 88 ARG A N 1
ATOM 688 C CA . ARG A 1 88 ? 12.465 -1.102 -24.867 1.00 96.56 88 ARG A CA 1
ATOM 689 C C . ARG A 1 88 ? 10.978 -0.963 -24.554 1.00 96.56 88 ARG A C 1
ATOM 691 O O . ARG A 1 88 ? 10.571 -1.302 -23.449 1.00 96.56 88 ARG A O 1
ATOM 698 N N . GLN A 1 89 ? 10.166 -0.554 -25.529 1.00 97.50 89 GLN A N 1
ATOM 699 C CA . GLN A 1 89 ? 8.710 -0.489 -25.373 1.00 97.50 89 GLN A CA 1
ATOM 700 C C . GLN A 1 89 ? 8.114 -1.864 -25.047 1.00 97.50 89 GLN A C 1
ATOM 702 O O . GLN A 1 89 ? 7.198 -1.965 -24.238 1.00 97.50 89 GLN A O 1
ATOM 707 N N . ALA A 1 90 ? 8.652 -2.945 -25.624 1.00 97.62 90 ALA A N 1
ATOM 708 C CA . ALA A 1 90 ? 8.229 -4.300 -25.286 1.00 97.62 90 ALA A CA 1
ATOM 709 C C . ALA A 1 90 ? 8.534 -4.699 -23.840 1.00 97.62 90 ALA A C 1
ATOM 711 O O . ALA A 1 90 ? 7.695 -5.342 -23.212 1.00 97.62 90 ALA A O 1
ATOM 712 N N . VAL A 1 91 ? 9.688 -4.289 -23.312 1.00 97.25 91 VAL A N 1
ATOM 713 C CA . VAL A 1 91 ? 10.048 -4.510 -21.908 1.00 97.25 91 VAL A CA 1
ATOM 714 C C . VAL A 1 91 ? 9.191 -3.665 -20.971 1.00 97.25 91 VAL A C 1
ATOM 716 O O . VAL A 1 91 ? 8.674 -4.201 -20.000 1.00 97.25 91 VAL A O 1
ATOM 719 N N . LEU A 1 92 ? 8.960 -2.388 -21.284 1.00 97.06 92 LEU A N 1
ATOM 720 C CA . LEU A 1 92 ? 8.133 -1.502 -20.454 1.00 97.06 92 LEU A CA 1
ATOM 721 C C . LEU A 1 92 ? 6.692 -2.007 -20.293 1.00 97.06 92 LEU A C 1
ATOM 723 O O . LEU A 1 92 ? 6.066 -1.766 -19.268 1.00 97.06 92 LEU A O 1
ATOM 727 N N . ARG A 1 93 ? 6.160 -2.785 -21.246 1.00 97.94 93 ARG A N 1
ATOM 728 C CA . ARG A 1 93 ? 4.839 -3.416 -21.075 1.00 97.94 93 ARG A CA 1
ATOM 729 C C . ARG A 1 93 ? 4.768 -4.366 -19.879 1.00 97.94 93 ARG A C 1
ATOM 731 O O . ARG A 1 93 ? 3.665 -4.593 -19.391 1.00 97.94 93 ARG A O 1
ATOM 738 N N . PHE A 1 94 ? 5.889 -4.925 -19.414 1.00 98.00 94 PHE A N 1
ATOM 739 C CA . PHE A 1 94 ? 5.884 -5.793 -18.237 1.00 98.00 94 PHE A CA 1
ATOM 740 C C . PHE A 1 94 ? 5.469 -5.055 -16.957 1.00 98.00 94 PHE A C 1
ATOM 742 O O . PHE A 1 94 ? 4.868 -5.684 -16.098 1.00 98.00 94 PHE A O 1
ATOM 749 N N . THR A 1 95 ? 5.702 -3.747 -16.863 1.00 97.31 95 THR A N 1
ATOM 750 C CA . THR A 1 95 ? 5.299 -2.882 -15.738 1.00 97.31 95 THR A CA 1
ATOM 751 C C . THR A 1 95 ? 4.176 -1.917 -16.126 1.00 97.31 95 THR A C 1
ATOM 753 O O . THR A 1 95 ? 3.970 -0.899 -15.480 1.00 97.31 95 THR A O 1
ATOM 756 N N . HIS A 1 96 ? 3.473 -2.187 -17.235 1.00 97.81 96 HIS A N 1
ATOM 757 C CA . HIS A 1 96 ? 2.488 -1.268 -17.822 1.00 97.81 96 HIS A CA 1
ATOM 758 C C . HIS A 1 96 ? 3.031 0.147 -18.114 1.00 97.81 96 HIS A C 1
ATOM 760 O O . HIS A 1 96 ? 2.262 1.099 -18.169 1.00 97.81 96 HIS A O 1
ATOM 766 N N . GLY A 1 97 ? 4.336 0.279 -18.369 1.00 96.25 97 GLY A N 1
ATOM 767 C CA . GLY A 1 97 ? 4.986 1.576 -18.564 1.00 96.25 97 GLY A CA 1
ATOM 768 C C . GLY A 1 97 ? 5.348 2.282 -17.259 1.00 96.25 97 GLY A C 1
ATOM 769 O O . GLY A 1 97 ? 5.449 3.501 -17.266 1.00 96.25 97 GLY A O 1
ATOM 770 N N . ASP A 1 98 ? 5.547 1.521 -16.180 1.00 94.81 98 ASP A N 1
ATOM 771 C CA . ASP A 1 98 ? 5.740 2.020 -14.815 1.00 94.81 98 ASP A CA 1
ATOM 772 C C . ASP A 1 98 ? 4.519 2.813 -14.305 1.00 94.81 98 ASP A C 1
ATOM 774 O O . ASP A 1 98 ? 4.638 3.782 -13.556 1.00 94.81 98 ASP A O 1
ATOM 778 N N . GLU A 1 99 ? 3.320 2.364 -14.694 1.00 96.69 99 GLU A N 1
ATOM 779 C CA . GLU A 1 99 ? 2.036 2.941 -14.290 1.00 96.69 99 GLU A CA 1
ATOM 780 C C . GLU A 1 99 ? 1.090 1.865 -13.741 1.00 96.69 99 GLU A C 1
ATOM 782 O O . GLU A 1 99 ? 0.938 0.775 -14.297 1.00 96.69 99 GLU A O 1
ATOM 787 N N . PHE A 1 100 ? 0.369 2.174 -12.665 1.00 98.00 100 PHE A N 1
ATOM 788 C CA . PHE A 1 100 ? -0.699 1.312 -12.174 1.00 98.00 100 PHE A CA 1
ATOM 789 C C . PHE A 1 100 ? -1.915 1.408 -13.092 1.00 98.00 100 PHE A C 1
ATOM 791 O O . PHE A 1 100 ? -2.612 2.424 -13.144 1.00 98.00 100 PHE A O 1
ATOM 798 N N . LYS A 1 101 ? -2.196 0.315 -13.804 1.00 98.00 101 LYS A N 1
ATOM 799 C CA . LYS A 1 101 ? -3.297 0.227 -14.766 1.00 98.00 101 LYS A CA 1
ATOM 800 C C . LYS A 1 101 ? -4.654 0.557 -14.113 1.00 98.00 101 LYS A C 1
ATOM 802 O O . LYS A 1 101 ? -5.091 -0.167 -13.218 1.00 98.00 101 LYS A O 1
ATOM 807 N N . PRO A 1 102 ? -5.400 1.565 -14.603 1.00 97.31 102 PRO A N 1
ATOM 808 C CA . PRO A 1 102 ? -6.747 1.850 -14.114 1.00 97.31 102 PRO A CA 1
ATOM 809 C C . PRO A 1 102 ? -7.705 0.671 -14.327 1.00 97.31 102 PRO A C 1
ATOM 811 O O . PRO A 1 102 ? -7.729 0.066 -15.401 1.00 97.31 102 PRO A O 1
ATOM 814 N N . LEU A 1 103 ? -8.554 0.386 -13.333 1.00 97.19 103 LEU A N 1
ATOM 815 C CA . LEU A 1 103 ? -9.570 -0.667 -13.421 1.00 97.19 103 LEU A CA 1
ATOM 816 C C . LEU A 1 103 ? -10.985 -0.112 -13.200 1.00 97.19 103 LEU A C 1
ATOM 818 O O . LEU A 1 103 ? -11.212 0.626 -12.238 1.00 97.19 103 LEU A O 1
ATOM 822 N N . PRO A 1 104 ? -11.970 -0.475 -14.046 1.00 95.62 104 PRO A N 1
ATOM 823 C CA . PRO A 1 104 ? -13.356 -0.066 -13.845 1.00 95.62 104 PRO A CA 1
ATOM 824 C C . PRO A 1 104 ? -13.898 -0.490 -12.474 1.00 95.62 104 PRO A C 1
ATOM 826 O O . PRO A 1 104 ? -13.796 -1.655 -12.093 1.00 95.62 104 PRO A O 1
ATOM 829 N N . GLY A 1 105 ? -14.509 0.453 -11.751 1.00 96.19 105 GLY A N 1
ATOM 830 C CA . GLY A 1 105 ? -15.038 0.225 -10.400 1.00 96.19 105 GLY A CA 1
ATOM 831 C C . GLY A 1 105 ? -13.978 0.210 -9.294 1.00 96.19 105 GLY A C 1
ATOM 832 O O . GLY A 1 105 ? -14.301 -0.153 -8.162 1.00 96.19 105 GLY A O 1
ATOM 833 N N . TYR A 1 106 ? -12.735 0.585 -9.615 1.00 98.31 106 TYR A N 1
ATOM 834 C CA . TYR A 1 106 ? -11.644 0.695 -8.659 1.00 98.31 106 TYR A CA 1
ATOM 835 C C . TYR A 1 106 ? -10.932 2.047 -8.742 1.00 98.31 106 TYR A C 1
ATOM 837 O O . TYR A 1 106 ? -10.893 2.693 -9.793 1.00 98.31 106 TYR A O 1
ATOM 845 N N . LYS A 1 107 ? -10.315 2.440 -7.625 1.00 98.38 107 LYS A N 1
ATOM 846 C CA . LYS A 1 107 ? -9.351 3.540 -7.540 1.00 98.38 107 LYS A CA 1
ATOM 847 C C . LYS A 1 107 ? -8.073 3.068 -6.870 1.00 98.38 107 LYS A C 1
ATOM 849 O O . LYS A 1 107 ? -8.122 2.319 -5.892 1.00 98.38 107 LYS A O 1
ATOM 854 N N . THR A 1 108 ? -6.944 3.497 -7.417 1.00 98.50 108 THR A N 1
ATOM 855 C CA . THR A 1 108 ? -5.616 3.188 -6.887 1.00 98.50 108 THR A CA 1
ATOM 856 C C . THR A 1 108 ? -5.346 4.042 -5.656 1.00 98.50 108 THR A C 1
ATOM 858 O O . THR A 1 108 ? -5.590 5.251 -5.629 1.00 98.50 108 THR A O 1
ATOM 861 N N . PHE A 1 109 ? -4.858 3.394 -4.611 1.00 97.62 109 PHE A N 1
ATOM 862 C CA . PHE A 1 109 ? -4.634 4.004 -3.315 1.00 97.62 109 PHE A CA 1
ATOM 863 C C . PHE A 1 109 ? -3.320 3.509 -2.725 1.00 97.62 109 PHE A C 1
ATOM 865 O O . PHE A 1 109 ? -3.091 2.304 -2.597 1.00 97.62 109 PHE A O 1
ATOM 872 N N . VAL A 1 110 ? -2.478 4.454 -2.331 1.00 95.00 110 VAL A N 1
ATOM 873 C CA . VAL A 1 110 ? -1.212 4.216 -1.634 1.00 95.00 110 VAL A CA 1
ATOM 874 C C . VAL A 1 110 ? -1.128 5.199 -0.477 1.00 95.00 110 VAL A C 1
ATOM 876 O O . VAL A 1 110 ? -1.721 6.270 -0.525 1.00 95.00 110 VAL A O 1
ATOM 879 N N . ASN A 1 111 ? -0.442 4.862 0.601 1.00 94.00 111 ASN A N 1
ATOM 880 C CA . ASN A 1 111 ? -0.343 5.744 1.757 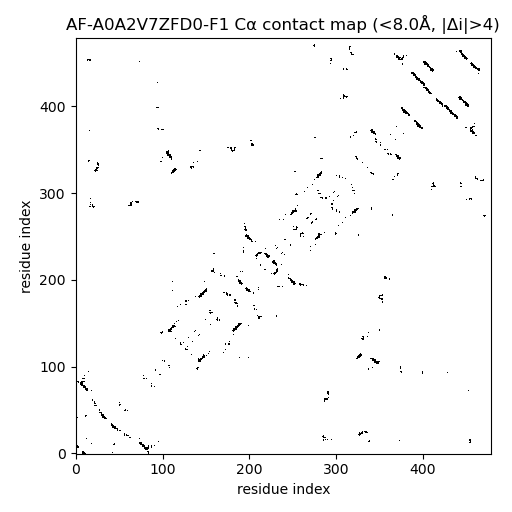1.00 94.00 111 ASN A CA 1
ATOM 881 C C . ASN A 1 111 ? 1.048 5.672 2.384 1.00 94.00 111 ASN A C 1
ATOM 883 O O . ASN A 1 111 ? 1.913 4.948 1.892 1.00 94.00 111 ASN A O 1
ATOM 887 N N . HIS A 1 112 ? 1.203 6.394 3.491 1.00 94.19 112 HIS A N 1
ATOM 888 C CA . HIS A 1 112 ? 2.367 6.339 4.351 1.00 94.19 112 HIS A CA 1
ATOM 889 C C . HIS A 1 112 ? 3.610 6.982 3.725 1.00 94.19 112 HIS A C 1
ATOM 891 O O . HIS A 1 112 ? 4.700 6.426 3.635 1.00 94.19 112 HIS A O 1
ATOM 897 N N . PHE A 1 113 ? 3.408 8.228 3.286 1.00 93.44 113 PHE A N 1
ATOM 898 C CA . PHE A 1 113 ? 4.461 9.098 2.773 1.00 93.44 113 PHE A CA 1
ATOM 899 C C . PHE A 1 113 ? 4.893 10.152 3.796 1.00 93.44 113 PHE A C 1
ATOM 901 O O . PHE A 1 113 ? 4.059 10.924 4.275 1.00 93.44 113 PHE A O 1
ATOM 908 N N . HIS A 1 114 ? 6.207 10.259 4.010 1.00 92.81 114 HIS A N 1
ATOM 909 C CA . HIS A 1 114 ? 6.848 11.260 4.874 1.00 92.81 114 HIS A CA 1
ATOM 910 C C . HIS A 1 114 ? 7.463 12.390 4.045 1.00 92.81 114 HIS A C 1
ATOM 912 O O . HIS A 1 114 ? 8.682 12.529 3.913 1.00 92.81 114 HIS A O 1
ATOM 918 N N . LEU A 1 115 ? 6.619 13.204 3.411 1.00 91.25 115 LEU A N 1
ATOM 919 C CA . LEU A 1 115 ? 7.086 14.209 2.443 1.00 91.25 115 LEU A CA 1
ATOM 920 C C . LEU A 1 115 ? 7.569 15.507 3.099 1.00 91.25 115 LEU A C 1
ATOM 922 O O . LEU A 1 115 ? 8.184 16.341 2.413 1.00 91.25 115 LEU A O 1
ATOM 926 N N . ARG A 1 116 ? 7.263 15.703 4.393 1.00 91.25 116 ARG A N 1
ATOM 927 C CA . ARG A 1 116 ? 7.329 17.010 5.067 1.00 91.25 116 ARG A CA 1
ATOM 928 C C . ARG A 1 116 ? 6.588 18.063 4.248 1.00 91.25 116 ARG A C 1
ATOM 930 O O . ARG A 1 116 ? 7.118 19.141 3.955 1.00 91.25 116 ARG A O 1
ATOM 937 N N . PHE A 1 117 ? 5.400 17.694 3.773 1.00 93.50 117 PHE A N 1
ATOM 938 C CA . PHE A 1 117 ? 4.716 18.411 2.703 1.00 93.50 117 PHE A CA 1
ATOM 939 C C . PHE A 1 117 ? 4.363 19.833 3.143 1.00 93.50 117 PHE A C 1
ATOM 941 O O . PHE A 1 117 ? 4.726 20.803 2.473 1.00 93.50 117 PHE A O 1
ATOM 948 N N . THR A 1 118 ? 3.748 19.954 4.322 1.00 94.62 118 THR A N 1
ATOM 949 C CA . THR A 1 118 ? 3.303 21.228 4.906 1.00 94.62 118 THR A CA 1
ATOM 950 C C . THR A 1 118 ? 4.464 22.194 5.140 1.00 94.62 118 THR A C 1
ATOM 952 O O . THR A 1 118 ? 4.378 23.368 4.781 1.00 94.62 118 THR A O 1
ATOM 955 N N . ASP A 1 119 ? 5.581 21.711 5.691 1.00 94.44 119 ASP A N 1
ATOM 956 C CA . ASP A 1 119 ? 6.786 22.523 5.904 1.00 94.44 119 ASP A CA 1
ATOM 957 C C . ASP A 1 119 ? 7.318 23.101 4.587 1.00 94.44 119 ASP A C 1
ATOM 959 O O . ASP A 1 119 ? 7.699 24.271 4.519 1.00 94.44 119 ASP A O 1
ATOM 963 N N . ARG A 1 120 ? 7.322 22.296 3.520 1.00 94.44 120 ARG A N 1
ATOM 964 C CA . ARG A 1 120 ? 7.852 22.698 2.210 1.00 94.44 120 ARG A CA 1
ATOM 965 C C . ARG A 1 120 ? 6.969 23.726 1.521 1.00 94.44 120 ARG A C 1
ATOM 967 O O . ARG A 1 120 ? 7.489 24.717 1.009 1.00 94.44 120 ARG A O 1
ATOM 974 N N . VAL A 1 121 ? 5.650 23.538 1.532 1.00 96.19 121 VAL A N 1
ATOM 975 C CA . VAL A 1 121 ? 4.742 24.542 0.960 1.00 96.19 121 VAL A CA 1
ATOM 976 C C . VAL A 1 121 ? 4.787 25.848 1.762 1.00 96.19 121 VAL A C 1
ATOM 978 O O . VAL A 1 121 ? 4.850 26.922 1.165 1.00 96.19 121 VAL A O 1
ATOM 981 N N . ARG A 1 122 ? 4.903 25.793 3.098 1.00 95.94 122 ARG A N 1
ATOM 982 C CA . ARG A 1 122 ? 5.131 26.986 3.937 1.00 95.94 122 ARG A CA 1
ATOM 983 C C . ARG A 1 122 ? 6.426 27.702 3.567 1.00 95.94 122 ARG A C 1
ATOM 985 O O . ARG A 1 122 ? 6.411 28.913 3.373 1.00 95.94 122 ARG A O 1
ATOM 992 N N . ALA A 1 123 ? 7.526 26.961 3.436 1.00 96.50 123 ALA A N 1
ATOM 993 C CA . ALA A 1 123 ? 8.827 27.516 3.065 1.00 96.50 123 ALA A CA 1
ATOM 994 C C . ALA A 1 123 ? 8.817 28.161 1.669 1.00 96.50 123 ALA A C 1
ATOM 996 O O . ALA A 1 123 ? 9.529 29.134 1.440 1.00 96.50 123 ALA A O 1
ATOM 997 N N . SER A 1 124 ? 7.980 27.661 0.755 1.00 96.88 124 SER A N 1
ATOM 998 C CA . SER A 1 124 ? 7.783 28.273 -0.564 1.00 96.88 124 SER A CA 1
ATOM 999 C C . SER A 1 124 ? 6.957 29.568 -0.537 1.00 96.88 124 SER A C 1
ATOM 1001 O O . SER A 1 124 ? 6.912 30.286 -1.531 1.00 96.88 124 SER A O 1
ATOM 1003 N N . GLY A 1 125 ? 6.286 29.866 0.581 1.00 97.19 125 GLY A N 1
ATOM 1004 C CA . GLY A 1 125 ? 5.392 31.015 0.727 1.00 97.19 125 GLY A CA 1
ATOM 1005 C C . GLY A 1 125 ? 3.987 30.819 0.143 1.00 97.19 125 GLY A C 1
ATOM 1006 O O . GLY A 1 125 ? 3.194 31.758 0.180 1.00 97.19 125 GLY A O 1
ATOM 1007 N N . SER A 1 126 ? 3.652 29.631 -0.375 1.00 97.12 126 SER A N 1
ATOM 1008 C CA . SER A 1 126 ? 2.332 29.326 -0.940 1.00 97.12 126 SER A CA 1
ATOM 1009 C C . SER A 1 126 ? 1.939 27.860 -0.748 1.00 97.12 126 SER A C 1
ATOM 1011 O O . SER A 1 126 ? 2.728 26.955 -1.008 1.00 97.12 126 SER A O 1
ATOM 1013 N N . PHE A 1 127 ? 0.685 27.620 -0.352 1.00 97.00 127 PHE A N 1
ATOM 1014 C CA . PHE A 1 127 ? 0.099 26.272 -0.309 1.00 97.00 127 PHE A CA 1
ATOM 1015 C C . PHE A 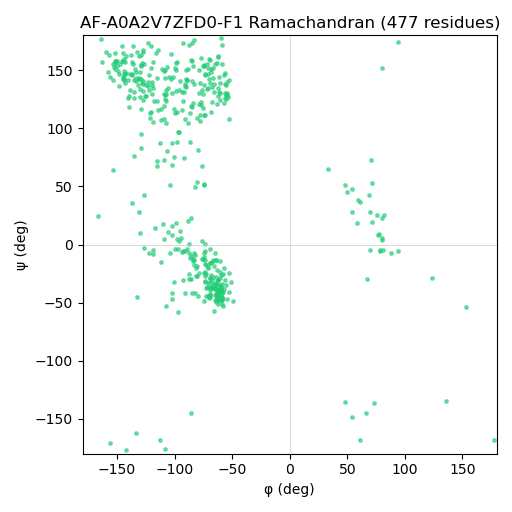1 127 ? -0.260 25.718 -1.689 1.00 97.00 127 PHE A C 1
ATOM 1017 O O . PHE A 1 127 ? -0.535 24.529 -1.804 1.00 97.00 127 PHE A O 1
ATOM 1024 N N . ASP A 1 128 ? -0.214 26.556 -2.724 1.00 95.75 128 ASP A N 1
ATOM 1025 C CA . ASP A 1 128 ? -0.506 26.165 -4.103 1.00 95.75 128 ASP A CA 1
ATOM 1026 C C . ASP A 1 128 ? 0.775 25.829 -4.895 1.00 95.75 128 ASP A C 1
ATOM 1028 O O . ASP A 1 128 ? 0.712 25.561 -6.093 1.00 95.75 128 ASP A O 1
ATOM 1032 N N . THR A 1 129 ? 1.953 25.857 -4.255 1.00 95.69 129 THR A N 1
ATOM 1033 C CA . THR A 1 129 ? 3.225 25.516 -4.910 1.00 95.69 129 THR A CA 1
ATOM 1034 C C . THR A 1 129 ? 3.214 24.054 -5.372 1.00 95.69 129 THR A C 1
ATOM 1036 O O . THR A 1 129 ? 3.109 23.158 -4.529 1.00 95.69 129 THR A O 1
ATOM 1039 N N . PRO A 1 130 ? 3.382 23.778 -6.681 1.00 92.12 130 PRO A N 1
ATOM 1040 C CA . PRO A 1 130 ? 3.462 22.412 -7.185 1.00 92.12 130 PRO A CA 1
ATOM 1041 C C . PRO A 1 130 ? 4.659 21.667 -6.589 1.00 92.12 130 PRO A C 1
ATOM 1043 O O . PRO A 1 130 ? 5.785 22.164 -6.619 1.00 92.12 130 PRO A O 1
ATOM 1046 N N . MET A 1 131 ? 4.422 20.456 -6.084 1.00 93.44 131 MET A N 1
ATOM 1047 C CA . MET A 1 131 ? 5.474 19.584 -5.558 1.00 93.44 131 MET A CA 1
ATOM 1048 C C . MET A 1 131 ? 5.724 18.423 -6.515 1.00 93.44 131 MET A C 1
ATOM 1050 O O . MET A 1 131 ? 4.791 17.729 -6.923 1.00 93.44 131 MET A O 1
ATOM 1054 N N . GLN A 1 132 ? 6.996 18.209 -6.850 1.00 93.62 132 GLN A N 1
ATOM 1055 C CA . GLN A 1 132 ? 7.437 17.145 -7.753 1.00 93.62 132 GLN A CA 1
ATOM 1056 C C . GLN A 1 132 ? 7.035 15.751 -7.259 1.00 93.62 132 GLN A C 1
ATOM 1058 O O . GLN A 1 132 ? 6.655 14.923 -8.079 1.00 93.62 132 GLN A O 1
ATOM 1063 N N . ASP A 1 133 ? 7.012 15.528 -5.942 1.00 93.19 133 ASP A N 1
ATOM 1064 C CA . ASP A 1 133 ? 6.590 14.256 -5.349 1.00 93.19 133 ASP A CA 1
ATOM 1065 C C . ASP A 1 133 ? 5.153 13.901 -5.761 1.00 93.19 133 ASP A C 1
ATOM 1067 O O . ASP A 1 133 ? 4.870 12.781 -6.177 1.00 93.19 133 ASP A O 1
ATOM 1071 N N . LEU A 1 134 ? 4.245 14.883 -5.703 1.00 94.56 134 LEU A N 1
ATOM 1072 C CA . LEU A 1 134 ? 2.844 14.691 -6.076 1.00 94.56 134 LEU A CA 1
ATOM 1073 C C . LEU A 1 134 ? 2.684 14.493 -7.584 1.00 94.56 134 LEU A C 1
ATOM 1075 O O . LEU A 1 134 ? 1.848 13.702 -8.010 1.00 94.56 134 LEU A O 1
ATOM 1079 N N . ALA A 1 135 ? 3.485 15.193 -8.393 1.00 94.00 135 ALA A N 1
ATOM 1080 C CA . ALA A 1 135 ? 3.495 15.001 -9.839 1.00 94.00 135 ALA A CA 1
ATOM 1081 C C . ALA A 1 135 ? 3.966 13.587 -10.217 1.00 94.00 135 ALA A C 1
ATOM 1083 O O . ALA A 1 135 ? 3.325 12.943 -11.044 1.00 94.00 135 ALA A O 1
ATOM 1084 N N . ALA A 1 136 ? 5.022 13.083 -9.571 1.00 93.88 136 ALA A N 1
ATOM 1085 C CA . ALA A 1 136 ? 5.507 11.718 -9.758 1.00 93.88 136 ALA A CA 1
ATOM 1086 C C . ALA A 1 136 ? 4.441 10.687 -9.349 1.00 93.88 136 ALA A C 1
ATOM 1088 O O . ALA A 1 136 ? 4.117 9.795 -10.124 1.00 93.88 136 ALA A O 1
ATOM 1089 N N . MET A 1 137 ? 3.800 10.859 -8.189 1.00 94.56 137 MET A N 1
ATOM 1090 C CA . MET A 1 137 ? 2.715 9.976 -7.734 1.00 94.56 137 MET A CA 1
ATOM 1091 C C . MET A 1 137 ? 1.514 9.955 -8.691 1.00 94.56 137 MET A C 1
ATOM 1093 O O . MET A 1 137 ? 0.953 8.890 -8.943 1.00 94.56 137 MET A O 1
ATOM 1097 N N . LYS A 1 138 ? 1.125 11.111 -9.247 1.00 94.62 138 LYS A N 1
ATOM 1098 C CA . LYS A 1 138 ? 0.079 11.186 -10.281 1.00 94.62 138 LYS A CA 1
ATOM 1099 C C . LYS A 1 138 ? 0.488 10.452 -11.556 1.00 94.62 138 LYS A C 1
ATOM 1101 O O . LYS A 1 138 ? -0.341 9.754 -12.130 1.00 94.62 138 LYS A O 1
ATOM 1106 N N . ALA A 1 139 ? 1.744 10.600 -11.982 1.00 94.75 139 ALA A N 1
ATOM 1107 C CA . ALA A 1 139 ? 2.264 9.944 -13.179 1.00 94.75 139 ALA A CA 1
ATOM 1108 C C . ALA A 1 139 ? 2.242 8.412 -13.064 1.00 94.75 139 ALA A C 1
ATOM 1110 O O . ALA A 1 139 ? 1.978 7.752 -14.055 1.00 94.75 139 ALA A O 1
ATOM 1111 N N . LEU A 1 140 ? 2.392 7.854 -11.857 1.00 95.62 140 LEU A N 1
ATOM 1112 C CA . LEU A 1 140 ? 2.223 6.415 -11.604 1.00 95.62 140 LEU A CA 1
ATOM 1113 C C . LEU A 1 140 ? 0.769 5.922 -11.728 1.00 95.62 140 LEU A C 1
ATOM 1115 O O . LEU A 1 140 ? 0.508 4.739 -11.528 1.00 95.62 140 LEU A O 1
ATOM 1119 N N . GLY A 1 141 ? -0.207 6.800 -11.970 1.00 96.62 141 GLY A N 1
ATOM 1120 C CA . GLY A 1 141 ? -1.621 6.430 -12.028 1.00 96.62 141 GLY A CA 1
ATOM 1121 C C . GLY A 1 141 ? -2.287 6.279 -10.657 1.00 96.62 141 GLY A C 1
ATOM 1122 O O . GLY A 1 141 ? -3.299 5.584 -10.540 1.00 96.62 141 GLY A O 1
ATOM 1123 N N . LEU A 1 142 ? -1.751 6.907 -9.602 1.00 97.56 142 LEU A N 1
ATOM 1124 C CA . LEU A 1 142 ? -2.387 6.927 -8.279 1.00 97.56 142 LEU A CA 1
ATOM 1125 C C . LEU A 1 142 ? -3.588 7.879 -8.246 1.00 97.56 142 LEU A C 1
ATOM 1127 O O . LEU A 1 142 ? -3.505 8.998 -8.742 1.00 97.56 142 LEU A O 1
ATOM 1131 N N . ASN A 1 143 ? -4.691 7.460 -7.617 1.00 98.31 143 ASN A N 1
ATOM 1132 C CA . ASN A 1 143 ? -5.873 8.301 -7.401 1.00 98.31 143 ASN A CA 1
ATOM 1133 C C . ASN A 1 143 ? -5.944 8.876 -5.988 1.00 98.31 143 ASN A C 1
ATOM 1135 O O . ASN A 1 143 ? -6.503 9.949 -5.783 1.00 98.31 143 ASN A O 1
ATOM 1139 N N . ILE A 1 144 ? -5.452 8.147 -4.990 1.00 98.19 144 ILE A N 1
ATOM 1140 C CA . ILE A 1 144 ? -5.530 8.553 -3.587 1.00 98.19 144 ILE A CA 1
ATOM 1141 C C . ILE A 1 144 ? -4.174 8.305 -2.948 1.00 98.19 144 ILE A C 1
ATOM 1143 O O . ILE A 1 144 ? -3.665 7.182 -2.994 1.00 98.19 144 ILE A O 1
ATOM 1147 N N . ILE A 1 145 ? -3.613 9.340 -2.327 1.00 96.56 145 ILE A N 1
ATOM 1148 C CA . ILE A 1 145 ? -2.399 9.225 -1.530 1.00 96.56 145 ILE A CA 1
ATOM 1149 C C . ILE A 1 145 ? -2.647 9.613 -0.074 1.00 96.56 145 ILE A C 1
ATOM 1151 O O . ILE A 1 145 ? -3.270 10.636 0.210 1.00 96.56 145 ILE A O 1
ATOM 1155 N N . GLY A 1 146 ? -2.125 8.806 0.845 1.00 95.44 146 GLY A N 1
ATOM 1156 C CA . GLY A 1 146 ? -2.058 9.129 2.267 1.00 95.44 146 GLY A CA 1
ATOM 1157 C C . GLY A 1 146 ? -0.697 9.662 2.666 1.00 95.44 146 GLY A C 1
ATOM 1158 O O . GLY A 1 146 ? 0.283 8.924 2.629 1.00 95.44 146 GLY A O 1
ATOM 1159 N N . LEU A 1 147 ? -0.640 10.928 3.067 1.00 95.19 147 LEU A N 1
ATOM 1160 C CA . LEU A 1 147 ? 0.507 11.442 3.809 1.00 95.19 147 LEU A CA 1
ATOM 1161 C C . LEU A 1 147 ? 0.450 10.930 5.248 1.00 95.19 147 LEU A C 1
ATOM 1163 O O . LEU A 1 147 ? -0.642 10.651 5.738 1.00 95.19 147 LEU A O 1
ATOM 1167 N N . SER A 1 148 ? 1.600 10.847 5.908 1.00 94.88 148 SER A N 1
ATOM 1168 C CA . SER A 1 148 ? 1.719 10.352 7.286 1.00 94.88 148 SER A CA 1
ATOM 1169 C C . SER A 1 148 ? 2.657 11.208 8.129 1.00 94.88 148 SER A C 1
ATOM 1171 O O . SER A 1 148 ? 3.359 10.706 9.000 1.00 94.88 148 SER A O 1
ATOM 1173 N N . ASP A 1 149 ? 2.624 12.516 7.867 1.00 91.06 149 ASP A N 1
ATOM 1174 C CA . ASP A 1 149 ? 3.373 13.542 8.592 1.00 91.06 149 ASP A CA 1
ATOM 1175 C C . ASP A 1 149 ? 2.995 13.571 10.103 1.00 91.06 149 ASP A C 1
ATOM 1177 O O . ASP A 1 149 ? 2.116 12.841 10.578 1.00 91.06 149 ASP A O 1
ATOM 1181 N N . PHE A 1 150 ? 3.661 14.440 10.874 1.00 92.69 150 PHE A N 1
ATOM 1182 C CA . PHE A 1 150 ? 3.762 14.395 12.345 1.00 92.69 150 PHE A CA 1
ATOM 1183 C C . PHE A 1 150 ? 4.606 13.226 12.877 1.00 92.69 150 PHE A C 1
ATOM 1185 O O . PHE A 1 150 ? 4.464 12.805 14.034 1.00 92.69 150 PHE A O 1
ATOM 1192 N N . HIS A 1 151 ? 5.560 12.791 12.059 1.00 89.00 151 HIS A N 1
ATOM 1193 C CA . HIS A 1 151 ? 6.530 11.741 12.328 1.00 89.00 151 HIS A CA 1
ATOM 1194 C C . HIS A 1 151 ? 7.954 12.325 12.362 1.00 89.00 151 HIS A C 1
ATOM 1196 O O . HIS A 1 151 ? 8.797 12.099 11.496 1.00 89.00 151 HIS A O 1
ATOM 1202 N N . GLY A 1 152 ? 8.214 13.151 13.381 1.00 84.19 152 GLY A N 1
ATOM 1203 C CA . GLY A 1 152 ? 9.483 13.876 13.550 1.00 84.19 152 GLY A CA 1
ATOM 1204 C C . GLY A 1 152 ? 9.539 15.244 12.853 1.00 84.19 152 GLY A C 1
ATOM 1205 O O . GLY A 1 152 ? 10.471 16.010 13.095 1.00 84.19 152 GLY A O 1
ATOM 1206 N N . ASP A 1 153 ? 8.534 15.581 12.049 1.00 89.69 153 ASP A N 1
ATOM 1207 C CA . ASP A 1 153 ? 8.306 16.885 11.426 1.00 89.69 153 ASP A CA 1
ATOM 1208 C C . ASP A 1 153 ? 7.195 17.686 12.138 1.00 89.69 153 ASP A C 1
ATOM 1210 O O . ASP A 1 153 ? 6.415 17.126 12.912 1.00 89.69 153 ASP A O 1
ATOM 1214 N N . MET A 1 154 ? 7.122 19.001 11.877 1.00 93.50 154 MET A N 1
ATOM 1215 C CA . MET A 1 154 ? 6.204 19.937 12.555 1.00 93.50 154 MET A CA 1
ATOM 1216 C C . MET A 1 154 ? 6.341 19.883 14.098 1.00 93.50 154 MET A C 1
ATOM 1218 O O . MET A 1 154 ? 7.437 19.654 14.615 1.00 93.50 154 MET A O 1
ATOM 1222 N N . HIS A 1 155 ? 5.265 20.127 14.860 1.00 96.25 155 HIS A N 1
ATOM 1223 C CA . HIS A 1 155 ? 5.262 20.039 16.330 1.00 96.25 155 HIS A CA 1
ATOM 1224 C C . HIS A 1 155 ? 4.455 18.825 16.841 1.00 96.25 155 HIS A C 1
ATOM 1226 O O . HIS A 1 155 ? 3.364 18.985 17.395 1.00 96.25 155 HIS A O 1
ATOM 1232 N N . PRO A 1 156 ? 4.954 17.580 16.705 1.00 94.12 156 PRO A N 1
ATOM 1233 C CA . PRO A 1 156 ? 4.170 16.383 17.003 1.00 94.12 156 PRO A CA 1
ATOM 1234 C C . PRO A 1 156 ? 3.955 16.166 18.507 1.00 94.12 156 PRO A C 1
ATOM 1236 O O . PRO A 1 156 ? 2.977 15.539 18.903 1.00 94.12 156 PRO A O 1
ATOM 1239 N N . ASN A 1 157 ? 4.851 16.695 19.345 1.00 95.62 157 ASN A N 1
ATOM 1240 C CA . ASN A 1 157 ? 4.812 16.565 20.806 1.00 95.62 157 ASN A CA 1
ATOM 1241 C C . ASN A 1 157 ? 4.293 17.834 21.514 1.00 95.62 157 ASN A C 1
ATOM 1243 O O . ASN A 1 157 ? 4.387 17.931 22.736 1.00 95.62 157 ASN A O 1
ATOM 1247 N N . ASP A 1 158 ? 3.782 18.822 20.776 1.00 96.50 158 ASP A N 1
ATOM 1248 C CA . ASP A 1 158 ? 3.161 20.006 21.377 1.00 96.50 158 ASP A CA 1
ATOM 1249 C C . ASP A 1 158 ? 1.728 19.680 21.863 1.00 96.50 158 ASP A C 1
ATOM 1251 O O . ASP A 1 158 ? 0.996 18.956 21.177 1.00 96.50 158 ASP A O 1
ATOM 1255 N N . PRO A 1 159 ? 1.305 20.173 23.048 1.00 94.81 159 PRO A N 1
ATOM 1256 C CA . PRO A 1 159 ? 0.009 19.832 23.640 1.00 94.81 159 PRO A CA 1
ATOM 1257 C C . PRO A 1 159 ? -1.201 20.484 22.952 1.00 94.81 159 PRO A C 1
ATOM 1259 O O . PRO A 1 159 ? -2.324 20.251 23.396 1.00 94.81 159 PRO A O 1
ATOM 1262 N N . GLY A 1 160 ? -1.010 21.285 21.901 1.00 94.31 160 GLY A N 1
ATOM 1263 C CA . GLY A 1 160 ? -2.107 21.892 21.151 1.00 94.31 160 GLY A CA 1
ATOM 1264 C C . GLY A 1 160 ? -1.742 23.207 20.461 1.00 94.31 160 GLY A C 1
ATOM 1265 O O . GLY A 1 160 ? -1.946 23.302 19.255 1.00 94.31 160 GLY A O 1
ATOM 1266 N N . PRO A 1 161 ? -1.206 24.229 21.156 1.00 93.06 161 PRO A N 1
ATOM 1267 C CA . PRO A 1 161 ? -1.074 25.573 20.588 1.00 93.06 161 PRO A CA 1
ATOM 1268 C C . PRO A 1 161 ? -0.330 25.642 19.247 1.00 93.06 161 PRO A C 1
ATOM 1270 O O . PRO A 1 161 ? -0.809 26.284 18.308 1.00 93.06 161 PRO A O 1
ATOM 1273 N N . LEU A 1 162 ? 0.819 24.973 19.133 1.00 97.06 162 LEU A N 1
ATOM 1274 C CA . LEU A 1 162 ? 1.585 24.915 17.886 1.00 97.06 162 LEU A CA 1
ATOM 1275 C C . LEU A 1 162 ? 1.066 23.794 16.986 1.00 97.06 162 LEU A C 1
ATOM 1277 O O . LEU A 1 162 ? 0.888 23.996 15.783 1.00 97.06 162 LEU A O 1
ATOM 1281 N N . ARG A 1 163 ? 0.748 22.634 17.570 1.00 96.88 163 ARG A N 1
ATOM 1282 C CA . ARG A 1 163 ? 0.303 21.454 16.821 1.00 96.88 163 ARG A CA 1
ATOM 1283 C C . ARG A 1 163 ? -1.010 21.676 16.072 1.00 96.88 163 ARG A C 1
ATOM 1285 O O . ARG A 1 163 ? -1.134 21.250 14.932 1.00 96.88 163 ARG A O 1
ATOM 1292 N N . PHE A 1 164 ? -1.985 22.358 16.663 1.00 98.00 164 PHE A N 1
ATOM 1293 C CA . PHE A 1 164 ? -3.273 22.637 16.019 1.00 98.00 164 PHE A CA 1
ATOM 1294 C C . PHE A 1 164 ? -3.133 23.655 14.891 1.00 98.00 164 PHE A C 1
ATOM 1296 O O . PHE A 1 164 ? -3.798 23.532 13.859 1.00 98.00 164 PHE A O 1
ATOM 1303 N N . LYS A 1 165 ? -2.208 24.614 15.028 1.00 97.62 165 LYS A N 1
ATOM 1304 C CA . LYS A 1 165 ? -1.835 25.494 13.917 1.00 97.62 165 LYS A CA 1
ATOM 1305 C C . LYS A 1 165 ? -1.223 24.684 12.770 1.00 97.62 165 LYS A C 1
ATOM 1307 O O . LYS A 1 165 ? -1.557 24.922 11.612 1.00 97.62 165 LYS A O 1
ATOM 1312 N N . ASP A 1 166 ? -0.359 23.724 13.087 1.00 97.75 166 ASP A N 1
ATOM 1313 C CA . ASP A 1 166 ? 0.219 22.811 12.100 1.00 97.75 166 ASP A CA 1
ATOM 1314 C C . ASP A 1 166 ? -0.824 21.935 11.420 1.00 97.75 166 ASP A C 1
ATOM 1316 O O . ASP A 1 166 ? -0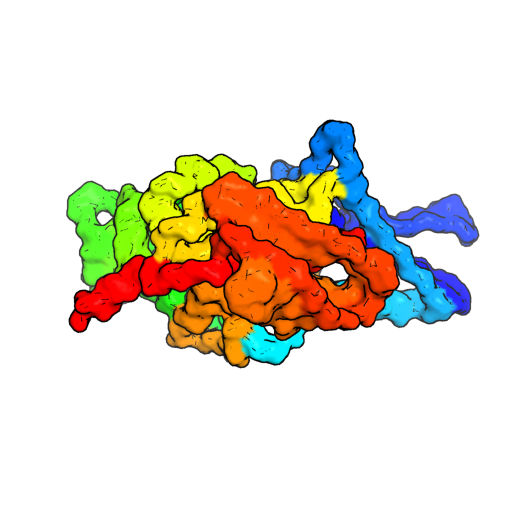.861 21.892 10.195 1.00 97.75 166 ASP A O 1
ATOM 1320 N N . GLN A 1 167 ? -1.729 21.325 12.184 1.00 97.94 167 GLN A N 1
ATOM 1321 C CA . GLN A 1 167 ? -2.825 20.523 11.642 1.00 97.94 167 GLN A CA 1
ATOM 1322 C C . GLN A 1 167 ? -3.716 21.356 10.718 1.00 97.94 167 GLN A C 1
ATOM 1324 O O . GLN A 1 167 ? -4.051 20.907 9.629 1.00 97.94 167 GLN A O 1
ATOM 1329 N N . LYS A 1 168 ? -4.038 22.605 11.082 1.00 97.88 168 LYS A N 1
ATOM 1330 C CA . LYS A 1 168 ? -4.823 23.498 10.218 1.00 97.88 168 LYS A CA 1
ATOM 1331 C C . LYS A 1 168 ? -4.144 23.728 8.867 1.00 97.88 168 LYS A C 1
ATOM 1333 O O . LYS A 1 168 ? -4.803 23.620 7.834 1.00 97.88 168 LYS A O 1
ATOM 1338 N N . ASP A 1 169 ? -2.850 24.033 8.879 1.00 97.88 169 ASP A N 1
ATOM 1339 C CA . ASP A 1 169 ? -2.089 24.262 7.651 1.00 97.88 169 ASP A CA 1
ATOM 1340 C C . ASP A 1 169 ? -1.921 22.959 6.849 1.00 97.88 169 ASP A C 1
ATOM 1342 O O . ASP A 1 169 ? -2.039 22.983 5.628 1.00 97.88 169 ASP A O 1
ATOM 1346 N N . TYR A 1 170 ? -1.738 21.815 7.514 1.00 97.50 170 TYR A N 1
ATOM 1347 C CA . TYR A 1 170 ? -1.669 20.492 6.887 1.00 97.50 170 TYR A CA 1
ATOM 1348 C C . TYR A 1 170 ? -2.977 20.116 6.186 1.00 97.50 170 TYR A C 1
ATOM 1350 O O . TYR A 1 170 ? -2.975 19.674 5.032 1.00 97.50 170 TYR A O 1
ATOM 1358 N N . PHE A 1 171 ? -4.114 20.348 6.842 1.00 97.44 171 PHE A N 1
ATOM 1359 C CA . PHE A 1 171 ? -5.432 20.121 6.257 1.00 97.44 171 PHE A CA 1
ATOM 1360 C C . PHE A 1 171 ? -5.653 21.021 5.041 1.00 97.44 171 PHE A C 1
ATOM 1362 O O . PHE A 1 171 ? -6.095 20.531 4.005 1.00 97.44 171 PHE A O 1
ATOM 1369 N N . GLU A 1 172 ? -5.302 22.305 5.120 1.00 97.56 172 GLU A N 1
ATOM 1370 C CA . GLU A 1 172 ? -5.473 23.223 3.991 1.00 97.56 172 GLU A CA 1
ATOM 1371 C C . GLU A 1 172 ? -4.522 22.911 2.828 1.00 97.56 172 GLU A C 1
ATOM 1373 O O . GLU A 1 172 ? -4.948 22.908 1.672 1.00 97.56 172 GLU A O 1
ATOM 1378 N N . ALA A 1 173 ? -3.254 22.607 3.110 1.00 97.31 173 ALA A N 1
ATOM 1379 C CA . ALA A 1 173 ? -2.266 22.276 2.089 1.00 97.31 173 ALA A CA 1
ATOM 1380 C C . ALA A 1 173 ? -2.664 21.009 1.321 1.00 97.31 173 ALA A C 1
ATOM 1382 O O . ALA A 1 173 ? -2.681 21.000 0.092 1.00 97.31 173 ALA A O 1
ATOM 1383 N N . THR A 1 174 ? -3.041 19.943 2.029 1.00 96.75 174 THR A N 1
ATOM 1384 C CA . THR A 1 174 ? -3.475 18.687 1.392 1.00 96.75 174 THR A CA 1
ATOM 1385 C C . THR A 1 174 ? -4.790 18.847 0.626 1.00 96.75 174 THR A C 1
ATOM 1387 O O . THR A 1 174 ? -4.962 18.254 -0.439 1.00 96.75 174 THR A O 1
ATOM 1390 N N . ARG A 1 175 ? -5.706 19.695 1.112 1.00 96.94 175 ARG A N 1
ATOM 1391 C CA . ARG A 1 175 ? -6.944 20.048 0.402 1.00 96.94 175 ARG A CA 1
ATOM 1392 C C . ARG A 1 175 ? -6.645 20.750 -0.926 1.00 96.94 175 ARG A C 1
ATOM 1394 O O . ARG A 1 175 ? -7.191 20.347 -1.944 1.00 96.94 175 ARG A O 1
ATOM 1401 N N . ARG A 1 176 ? -5.742 21.736 -0.937 1.00 97.00 176 ARG A N 1
ATOM 1402 C CA . ARG A 1 176 ? -5.317 22.466 -2.153 1.00 97.00 176 ARG A CA 1
ATOM 1403 C C . ARG A 1 176 ? -4.527 21.614 -3.140 1.00 97.00 176 ARG A C 1
ATOM 1405 O O . ARG A 1 176 ? -4.600 21.844 -4.339 1.00 97.00 176 ARG A O 1
ATOM 1412 N N . ALA A 1 177 ? -3.789 20.631 -2.636 1.00 96.75 177 ALA A N 1
ATOM 1413 C CA . ALA A 1 177 ? -3.027 19.694 -3.454 1.00 96.75 177 ALA A CA 1
ATOM 1414 C C . ALA A 1 177 ? -3.894 18.623 -4.142 1.00 96.75 177 ALA A C 1
ATOM 1416 O O . ALA A 1 177 ? -3.408 17.900 -5.015 1.00 96.75 177 ALA A O 1
ATOM 1417 N N . SER A 1 178 ? -5.156 18.504 -3.725 1.00 96.88 178 SER A N 1
ATOM 1418 C CA . SER A 1 178 ? -6.123 17.561 -4.280 1.00 96.88 178 SER A CA 1
ATOM 1419 C C . SER A 1 178 ? -6.867 18.165 -5.477 1.00 96.88 178 SER A C 1
ATOM 1421 O O . SER A 1 178 ? -7.093 19.372 -5.539 1.00 96.88 178 SER A O 1
ATOM 1423 N N . ASP A 1 179 ? -7.294 17.317 -6.407 1.00 94.44 179 ASP A N 1
ATOM 1424 C CA . ASP A 1 179 ? -8.154 17.664 -7.541 1.00 94.44 179 ASP A CA 1
ATOM 1425 C C . ASP A 1 179 ? -9.301 16.641 -7.701 1.00 94.44 179 ASP A C 1
ATOM 1427 O O . ASP A 1 179 ? -9.662 15.950 -6.747 1.00 94.44 179 ASP A O 1
ATOM 1431 N N . THR A 1 180 ? -9.945 16.593 -8.872 1.00 92.56 180 THR A N 1
ATOM 1432 C CA . THR A 1 180 ? -11.102 15.720 -9.127 1.00 92.56 180 THR A CA 1
ATOM 1433 C C . THR A 1 180 ? -10.764 14.234 -9.168 1.00 92.56 180 THR A C 1
ATOM 1435 O O . THR A 1 180 ? -11.626 13.414 -8.850 1.00 92.56 180 THR A O 1
ATOM 1438 N N . ASP A 1 181 ? -9.539 13.880 -9.552 1.00 93.88 181 ASP A N 1
ATOM 1439 C CA . ASP A 1 181 ? -9.117 12.496 -9.794 1.00 93.88 181 ASP A CA 1
ATOM 1440 C C . ASP A 1 181 ? -7.928 12.071 -8.922 1.00 93.88 181 ASP A C 1
ATOM 1442 O O . ASP A 1 181 ? -7.602 10.878 -8.875 1.00 93.88 181 ASP A O 1
ATOM 1446 N N . PHE A 1 182 ? -7.345 13.018 -8.181 1.00 97.69 182 PHE A N 1
ATOM 1447 C CA . PHE A 1 182 ? -6.249 12.831 -7.243 1.00 97.69 182 PHE A CA 1
ATOM 1448 C C . PHE A 1 182 ? -6.539 13.451 -5.872 1.00 97.69 182 PHE A C 1
ATOM 1450 O O . PHE A 1 182 ? -6.627 14.670 -5.728 1.00 97.69 182 PHE A O 1
ATOM 1457 N N . LEU A 1 183 ? -6.615 12.620 -4.837 1.00 97.69 183 LEU A N 1
ATOM 1458 C CA . LEU A 1 183 ? -6.851 13.045 -3.461 1.00 97.69 183 LEU A CA 1
ATOM 1459 C C . LEU A 1 183 ? -5.582 12.901 -2.616 1.00 97.69 183 LEU A C 1
ATOM 1461 O O . LEU A 1 183 ? -5.043 11.803 -2.484 1.00 97.69 183 LEU A O 1
ATOM 1465 N N . VAL A 1 184 ? -5.165 13.994 -1.976 1.00 97.38 184 VAL A N 1
ATOM 1466 C CA . VAL A 1 184 ? -4.111 14.003 -0.954 1.00 97.38 184 VAL A CA 1
ATOM 1467 C C . VAL A 1 184 ? -4.755 14.043 0.427 1.00 97.38 184 VAL A C 1
ATOM 1469 O O . VAL A 1 184 ? -5.454 15.003 0.786 1.00 97.38 184 VAL A O 1
ATOM 1472 N N . THR A 1 185 ? -4.535 12.995 1.215 1.00 96.12 185 THR A N 1
ATOM 1473 C CA . THR A 1 185 ? -5.177 12.824 2.519 1.00 96.12 185 THR A CA 1
ATOM 1474 C C . THR A 1 185 ? -4.194 13.093 3.664 1.00 96.12 185 THR A C 1
ATOM 1476 O O . THR A 1 185 ? -3.068 12.595 3.615 1.00 96.12 185 THR A O 1
ATOM 1479 N N . PRO A 1 186 ? -4.588 13.851 4.708 1.00 95.38 186 PRO A N 1
ATOM 1480 C CA . PRO A 1 186 ? -3.701 14.227 5.800 1.00 95.38 186 PRO A CA 1
ATOM 1481 C C . PRO A 1 186 ? -3.801 13.199 6.924 1.00 95.38 186 PRO A C 1
ATOM 1483 O O . PRO A 1 186 ? -4.475 13.427 7.929 1.00 95.38 186 PRO A O 1
ATOM 1486 N N . TRP A 1 187 ? -3.219 12.024 6.720 1.00 94.44 187 TRP A N 1
ATOM 1487 C CA . TRP A 1 187 ? -3.150 11.022 7.780 1.00 94.44 187 TRP A CA 1
ATOM 1488 C C . TRP A 1 187 ? -1.901 11.260 8.620 1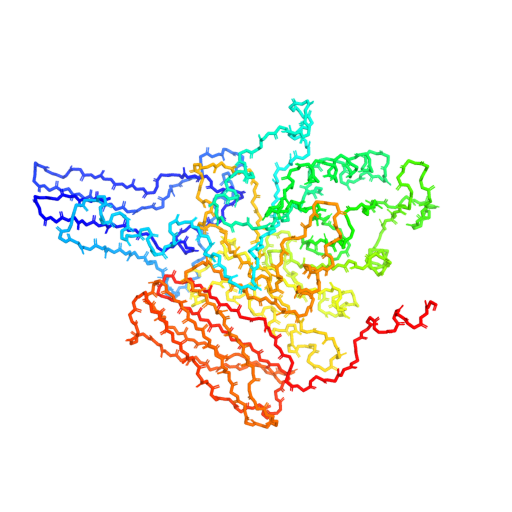.00 94.44 187 TRP A C 1
ATOM 1490 O O . TRP A 1 187 ? -1.093 12.144 8.319 1.00 94.44 187 TRP A O 1
ATOM 1500 N N . GLU A 1 188 ? -1.788 10.532 9.722 1.00 95.06 188 GLU A N 1
ATOM 1501 C CA . GLU A 1 188 ? -0.687 10.719 10.657 1.00 95.06 188 GLU A CA 1
ATOM 1502 C C . GLU A 1 188 ? -0.092 9.375 11.053 1.00 95.06 188 GLU A C 1
ATOM 1504 O O . GLU A 1 188 ? -0.824 8.405 11.281 1.00 95.06 188 GLU A O 1
ATOM 1509 N N . GLU A 1 189 ? 1.227 9.353 11.225 1.00 94.81 189 GLU A N 1
ATOM 1510 C CA . GLU A 1 189 ? 1.931 8.295 11.940 1.00 94.81 189 GLU A CA 1
ATOM 1511 C C . GLU A 1 189 ? 2.390 8.815 13.315 1.00 94.81 189 GLU A C 1
ATOM 1513 O O . GLU A 1 189 ? 3.536 9.231 13.503 1.00 94.81 189 GLU A O 1
ATOM 1518 N N . PRO A 1 190 ? 1.496 8.847 14.319 1.00 92.50 190 PRO A N 1
ATOM 1519 C CA . PRO A 1 190 ? 1.758 9.569 15.560 1.00 92.50 190 PRO A CA 1
ATOM 1520 C C . PRO A 1 190 ? 2.778 8.894 16.484 1.00 92.50 190 PRO A C 1
ATOM 1522 O O . PRO A 1 190 ? 3.248 9.543 17.422 1.00 92.50 190 PRO A O 1
ATOM 1525 N N . SER A 1 191 ? 3.086 7.608 16.287 1.00 88.75 191 SER A N 1
ATOM 1526 C CA . SER A 1 191 ? 4.018 6.813 17.109 1.00 88.75 191 SER A CA 1
ATOM 1527 C C . SER A 1 191 ? 3.776 6.954 18.619 1.00 88.75 191 SER A C 1
ATOM 1529 O O . SER A 1 191 ? 4.681 7.274 19.392 1.00 88.75 191 SER A O 1
ATOM 1531 N N . ALA A 1 192 ? 2.521 6.767 19.050 1.00 92.00 192 ALA A N 1
ATOM 1532 C CA . ALA A 1 192 ? 2.119 6.952 20.445 1.00 92.00 192 ALA A CA 1
ATOM 1533 C C . ALA A 1 192 ? 1.070 5.936 20.925 1.00 92.00 192 ALA A C 1
ATOM 1535 O O . ALA A 1 192 ? 0.092 5.660 20.238 1.00 92.00 192 ALA A O 1
ATOM 1536 N N . TYR A 1 193 ? 1.239 5.441 22.154 1.00 94.94 193 TYR A N 1
ATOM 1537 C CA . TYR A 1 193 ? 0.253 4.700 22.963 1.00 94.94 193 TYR A CA 1
ATOM 1538 C C . TYR A 1 193 ? -0.205 3.304 22.507 1.00 94.94 193 TYR A C 1
ATOM 1540 O O . TYR A 1 193 ? -0.522 2.492 23.376 1.00 94.94 193 TYR A O 1
ATOM 1548 N N . PHE A 1 194 ? -0.230 2.994 21.211 1.00 94.62 194 PHE A N 1
ATOM 1549 C CA . PHE A 1 194 ? -0.610 1.663 20.707 1.00 94.62 194 PHE A CA 1
ATOM 1550 C C . PHE A 1 194 ? 0.561 0.709 20.484 1.00 94.62 194 PHE A C 1
ATOM 1552 O O . PHE A 1 194 ? 0.331 -0.476 20.273 1.00 94.62 194 PHE A O 1
ATOM 1559 N N . GLY A 1 195 ? 1.794 1.198 20.641 1.00 92.81 195 GLY A N 1
ATOM 1560 C CA . GLY A 1 195 ? 3.001 0.426 20.378 1.00 92.81 195 GLY A CA 1
ATOM 1561 C C . GLY A 1 195 ? 3.325 0.365 18.888 1.00 92.81 195 GLY A C 1
ATOM 1562 O O . GLY A 1 195 ? 2.450 0.501 18.039 1.00 92.81 195 GLY A O 1
ATOM 1563 N N . GLY A 1 196 ? 4.610 0.216 18.581 1.00 94.06 196 GLY A N 1
ATOM 1564 C CA . GLY A 1 196 ? 5.087 0.274 17.208 1.00 94.06 196 GLY A CA 1
ATOM 1565 C C . GLY A 1 196 ? 4.822 1.611 16.511 1.00 94.06 196 GLY A C 1
ATOM 1566 O O . GLY A 1 196 ? 4.439 2.612 17.125 1.00 94.06 196 GLY A O 1
ATOM 1567 N N . HIS A 1 197 ? 5.016 1.599 15.199 1.00 95.56 197 HIS A N 1
ATOM 1568 C CA . HIS A 1 197 ? 4.540 2.633 14.297 1.00 95.56 197 HIS A CA 1
ATOM 1569 C C . HIS A 1 197 ? 3.198 2.215 13.697 1.00 95.56 197 HIS A C 1
ATOM 1571 O O . HIS A 1 197 ? 2.968 1.046 13.370 1.00 95.56 197 HIS A O 1
ATOM 1577 N N . TYR A 1 198 ? 2.291 3.172 13.559 1.00 96.12 198 TYR A N 1
ATOM 1578 C CA . TYR A 1 198 ? 0.967 2.927 13.012 1.00 96.12 198 TYR A CA 1
ATOM 1579 C C . TYR A 1 198 ? 0.427 4.179 12.354 1.00 96.12 198 TYR A C 1
ATOM 1581 O O . TYR A 1 198 ? 0.714 5.290 12.790 1.00 96.12 198 TYR A O 1
ATOM 1589 N N . ASN A 1 199 ? -0.416 3.973 11.354 1.00 96.75 199 ASN A N 1
ATOM 1590 C CA . ASN A 1 199 ? -1.148 5.042 10.706 1.00 96.75 199 ASN A CA 1
ATOM 1591 C C . ASN A 1 199 ? -2.542 5.160 11.304 1.00 96.75 199 ASN A C 1
ATOM 1593 O O . ASN A 1 199 ? -3.244 4.153 11.441 1.00 96.75 199 ASN A O 1
ATOM 1597 N N . ILE A 1 200 ? -2.949 6.386 11.630 1.00 96.81 200 ILE A N 1
ATOM 1598 C CA . ILE A 1 200 ? -4.319 6.721 12.023 1.00 96.81 200 ILE A CA 1
ATOM 1599 C C . ILE A 1 200 ? -5.009 7.497 10.905 1.00 96.81 200 ILE A C 1
ATOM 1601 O O . ILE A 1 200 ? -4.460 8.438 10.334 1.00 96.81 200 ILE A O 1
ATOM 1605 N N . ILE A 1 201 ? -6.235 7.083 10.595 1.00 96.06 201 ILE A N 1
ATOM 1606 C CA . ILE A 1 201 ? -6.998 7.575 9.457 1.00 96.06 201 ILE A CA 1
ATOM 1607 C C . ILE A 1 201 ? -8.373 8.042 9.916 1.00 96.06 201 ILE A C 1
ATOM 1609 O O . ILE A 1 201 ? -9.156 7.261 10.461 1.00 96.06 201 ILE A O 1
ATOM 1613 N N . PHE A 1 202 ? -8.704 9.293 9.616 1.00 96.19 202 PHE A N 1
ATOM 1614 C CA . PHE A 1 202 ? -9.986 9.898 9.965 1.00 96.19 202 PHE A CA 1
ATOM 1615 C C . PHE A 1 202 ? -10.902 10.018 8.744 1.00 96.19 202 PHE A C 1
ATOM 1617 O O . PHE A 1 202 ? -10.420 10.315 7.658 1.00 96.19 202 PHE A O 1
ATOM 1624 N N . PRO A 1 203 ? -12.228 9.837 8.876 1.00 94.31 203 PRO A N 1
ATOM 1625 C CA . PRO A 1 203 ? -13.151 10.121 7.776 1.00 94.31 203 PRO A CA 1
ATOM 1626 C C . PRO A 1 203 ? -13.201 11.618 7.467 1.00 94.31 203 PRO A C 1
ATOM 1628 O O . PRO A 1 203 ? -13.275 12.011 6.308 1.00 94.31 203 PRO A O 1
ATOM 1631 N N . LYS A 1 204 ? -13.130 12.466 8.496 1.00 93.00 204 LYS A N 1
ATOM 1632 C CA . LYS A 1 204 ? -13.060 13.918 8.333 1.00 93.00 204 LYS A CA 1
ATOM 1633 C C . LYS A 1 204 ? -11.611 14.361 8.232 1.00 93.00 204 LYS A C 1
ATOM 1635 O O . LYS A 1 204 ? -10.764 13.875 8.974 1.00 93.00 204 LYS A O 1
ATOM 1640 N N . ARG A 1 205 ? -11.360 15.358 7.384 1.00 91.69 205 ARG A N 1
ATOM 1641 C CA . ARG A 1 205 ? -10.037 15.970 7.241 1.00 91.69 205 ARG A CA 1
ATOM 1642 C C . ARG A 1 205 ? -9.581 16.681 8.518 1.00 91.69 205 ARG A C 1
ATOM 1644 O O . ARG A 1 205 ? -8.410 16.637 8.842 1.00 91.69 205 ARG A O 1
ATOM 1651 N N . ASN A 1 206 ? -10.497 17.343 9.222 1.00 92.62 206 ASN A N 1
ATOM 1652 C CA . ASN A 1 206 ? -10.191 18.337 10.249 1.00 92.62 206 ASN A CA 1
ATOM 1653 C C . ASN A 1 206 ? -10.367 17.835 11.691 1.00 92.62 206 ASN A C 1
ATOM 1655 O O . ASN A 1 206 ? -11.044 18.474 12.498 1.00 92.62 206 ASN A O 1
ATOM 1659 N N . VAL A 1 207 ? -9.765 16.694 12.025 1.00 96.62 207 VAL A N 1
ATOM 1660 C CA . VAL A 1 207 ? -9.724 16.216 13.416 1.00 96.62 207 VAL A CA 1
ATOM 1661 C C . VAL A 1 207 ? -8.498 16.797 14.113 1.00 96.62 207 VAL A C 1
ATOM 1663 O O . VAL A 1 207 ? -7.376 16.358 13.882 1.00 96.62 207 VAL A O 1
ATOM 1666 N N . TYR A 1 208 ? -8.717 17.788 14.975 1.00 98.06 208 TYR A N 1
ATOM 1667 C CA . TYR A 1 208 ? -7.654 18.409 15.762 1.00 98.06 208 TYR A CA 1
ATOM 1668 C C . TYR A 1 208 ? -7.379 17.608 17.029 1.00 98.06 208 TYR A C 1
ATOM 1670 O O . TYR A 1 208 ? -8.272 17.404 17.857 1.00 98.06 208 TYR A O 1
ATOM 1678 N N . TRP A 1 209 ? -6.140 17.153 17.196 1.00 97.69 209 TRP A N 1
ATOM 1679 C CA . TRP A 1 209 ? -5.781 16.323 18.342 1.00 97.69 209 TRP A CA 1
ATOM 1680 C C . TRP A 1 209 ? -4.292 16.383 18.686 1.00 97.69 209 TRP A C 1
ATOM 1682 O O . TRP A 1 209 ? -3.448 16.456 17.793 1.00 97.69 209 TRP A O 1
ATOM 1692 N N . SER A 1 210 ? -3.955 16.334 19.976 1.00 97.12 210 SER A N 1
ATOM 1693 C CA . SER A 1 210 ? -2.586 16.188 20.476 1.00 97.12 210 SER A CA 1
ATOM 1694 C C . SER A 1 210 ? -2.364 14.796 21.066 1.00 97.12 210 SER A C 1
ATOM 1696 O O . SER A 1 210 ? -3.223 14.238 21.757 1.00 97.12 210 SER A O 1
ATOM 1698 N N . LYS A 1 211 ? -1.162 14.248 20.858 1.00 95.38 211 LYS A N 1
ATOM 1699 C CA . LYS A 1 211 ? -0.673 13.058 21.576 1.00 95.38 211 LYS A CA 1
ATOM 1700 C C . LYS A 1 211 ? -0.010 13.396 22.913 1.00 95.38 211 LYS A C 1
ATOM 1702 O O . LYS A 1 211 ? 0.864 12.674 23.374 1.00 95.38 211 LYS A O 1
ATOM 1707 N N . VAL A 1 212 ? -0.354 14.550 23.479 1.00 95.50 212 VAL A N 1
ATOM 1708 C CA . VAL A 1 212 ? 0.150 15.026 24.765 1.00 95.50 212 VAL A CA 1
ATOM 1709 C C . VAL A 1 212 ? -1.009 15.660 25.511 1.00 95.50 212 VAL A C 1
ATOM 1711 O O . VAL A 1 212 ? -1.566 16.662 25.059 1.00 95.50 212 VAL A O 1
ATOM 1714 N N . ARG A 1 213 ? -1.337 15.082 26.666 1.00 96.31 213 ARG A N 1
ATOM 1715 C CA . ARG A 1 213 ? -2.345 15.585 27.596 1.00 96.31 213 ARG A CA 1
ATOM 1716 C C . ARG A 1 213 ? -1.674 16.010 28.896 1.00 96.31 213 ARG A C 1
ATOM 1718 O O . ARG A 1 213 ? -1.090 15.181 29.594 1.00 96.31 213 ARG A O 1
ATOM 1725 N N . GLN A 1 214 ? -1.738 17.300 29.206 1.00 95.06 214 GLN A N 1
ATOM 1726 C CA . GLN A 1 214 ? -1.123 17.865 30.407 1.00 95.06 214 GLN A CA 1
ATOM 1727 C C . GLN A 1 214 ? -1.884 17.459 31.683 1.00 95.06 214 GLN A C 1
ATOM 1729 O O . GLN A 1 214 ? -3.087 17.175 31.625 1.00 95.06 214 GLN A O 1
ATOM 1734 N N . PRO A 1 215 ? -1.227 17.450 32.859 1.00 94.56 215 PRO A N 1
ATOM 1735 C CA . PRO A 1 215 ? -1.907 17.217 34.129 1.00 94.56 215 PRO A CA 1
ATOM 1736 C C . PRO A 1 215 ? -3.092 18.174 34.322 1.00 94.56 215 PRO A C 1
ATOM 1738 O O . PRO A 1 215 ? -2.949 19.386 34.203 1.00 94.56 215 PRO A O 1
ATOM 1741 N N . GLY A 1 216 ? -4.273 17.623 34.615 1.00 93.50 216 GLY A N 1
ATOM 1742 C CA . GLY A 1 216 ? -5.506 18.400 34.793 1.00 93.50 216 GLY A CA 1
ATOM 1743 C C . GLY A 1 216 ? -6.186 18.860 33.496 1.00 93.50 216 GLY A C 1
ATOM 1744 O O . GLY A 1 216 ? -7.298 19.377 33.567 1.00 93.50 216 GLY A O 1
ATOM 1745 N N . GLN A 1 217 ? -5.584 18.636 32.322 1.00 95.06 217 GLN A N 1
ATOM 1746 C CA . GLN A 1 217 ? -6.196 18.980 31.039 1.00 95.06 217 GLN A CA 1
ATOM 1747 C C . GLN A 1 217 ? -7.364 18.025 30.719 1.00 95.06 217 GLN A C 1
ATOM 1749 O O . GLN A 1 217 ? -7.227 16.795 30.859 1.00 95.06 217 GLN A O 1
ATOM 1754 N N . PRO A 1 218 ? -8.528 18.543 30.286 1.00 96.31 218 PRO A N 1
ATOM 1755 C CA . PRO A 1 218 ? -9.633 17.697 29.857 1.00 96.31 218 PRO A CA 1
ATOM 1756 C C . PRO A 1 218 ? -9.249 16.869 28.620 1.00 96.31 218 PRO A C 1
ATOM 1758 O O . PRO A 1 218 ? -8.348 17.219 27.866 1.00 96.31 218 PRO A O 1
ATOM 1761 N N . PHE A 1 219 ? -9.938 15.743 28.415 1.00 97.75 219 PHE A N 1
ATOM 1762 C CA . PHE A 1 219 ? -9.743 14.897 27.228 1.00 97.75 219 PHE A CA 1
ATOM 1763 C C . PHE A 1 219 ? -10.161 15.620 25.940 1.00 97.75 219 PHE A C 1
ATOM 1765 O O . PHE A 1 219 ? -9.568 15.424 24.885 1.00 97.75 219 PHE A O 1
ATOM 1772 N N . THR A 1 220 ? -11.194 16.457 26.029 1.00 98.06 220 THR A N 1
ATOM 1773 C CA . THR A 1 220 ? -11.694 17.265 24.922 1.00 98.06 220 THR A CA 1
ATOM 1774 C C . THR A 1 220 ? -12.120 18.632 25.431 1.00 98.06 220 THR A C 1
ATOM 1776 O O . THR A 1 220 ? -12.606 18.753 26.558 1.00 98.06 220 THR A O 1
ATOM 1779 N N . GLU A 1 221 ? -11.963 19.643 24.590 1.00 96.44 221 GLU A N 1
ATOM 1780 C CA . GLU A 1 221 ? -12.458 20.996 24.816 1.00 96.44 221 GLU A CA 1
ATOM 1781 C C . GLU A 1 221 ? -12.901 21.631 23.492 1.00 96.44 221 GLU A C 1
ATOM 1783 O O . GLU A 1 221 ? -12.604 21.118 22.411 1.00 96.44 221 GLU A O 1
ATOM 1788 N N . ASN A 1 222 ? -13.661 22.725 23.583 1.00 97.44 222 ASN A N 1
ATOM 1789 C CA . ASN A 1 222 ? -13.985 23.560 22.431 1.00 97.44 222 ASN A CA 1
ATOM 1790 C C . ASN A 1 222 ? -12.993 24.723 22.393 1.00 97.44 222 ASN A C 1
ATOM 1792 O O . ASN A 1 222 ? -13.181 25.727 23.082 1.00 97.44 222 ASN A O 1
ATOM 1796 N N . ASP A 1 223 ? -11.948 24.567 21.595 1.00 96.75 223 ASP A N 1
ATOM 1797 C CA . ASP A 1 223 ? -10.996 25.620 21.289 1.00 96.75 223 ASP A CA 1
ATOM 1798 C C . ASP A 1 223 ? -11.682 26.724 20.451 1.00 96.75 223 ASP A C 1
ATOM 1800 O O . ASP A 1 223 ? -12.418 26.419 19.504 1.00 96.75 223 ASP A O 1
ATOM 1804 N N . PRO A 1 224 ? -11.471 28.015 20.766 1.00 96.12 224 PRO A N 1
ATOM 1805 C CA . PRO A 1 224 ? -12.142 29.120 20.076 1.00 96.12 224 PRO A CA 1
ATOM 1806 C C . PRO A 1 224 ? -11.751 29.274 18.596 1.00 96.12 224 PRO A C 1
ATOM 1808 O O . PRO A 1 224 ? -12.475 29.933 17.850 1.00 96.12 224 PRO A O 1
ATOM 1811 N N . VAL A 1 225 ? -10.624 28.705 18.163 1.00 96.38 225 VAL A N 1
ATOM 1812 C CA . VAL A 1 225 ? -10.113 28.770 16.785 1.00 96.38 225 VAL A CA 1
ATOM 1813 C C . VAL A 1 225 ? -10.389 27.473 16.028 1.00 96.38 225 VAL A C 1
ATOM 1815 O O . VAL A 1 225 ? -10.763 27.521 14.855 1.00 96.38 225 VAL A O 1
ATOM 1818 N N . TYR A 1 226 ? -10.195 26.325 16.677 1.00 97.25 226 TYR A N 1
ATOM 1819 C CA . TYR A 1 226 ? -10.224 25.008 16.027 1.00 97.25 226 TYR A CA 1
ATOM 1820 C C . TYR A 1 226 ? -11.510 24.213 16.290 1.00 97.25 226 TYR A C 1
ATOM 1822 O O . TYR A 1 226 ? -11.744 23.184 15.656 1.00 97.25 226 TYR A O 1
ATOM 1830 N N . GLY A 1 227 ? -12.381 24.697 17.178 1.00 96.69 227 GLY A N 1
ATOM 1831 C CA . GLY A 1 227 ? -13.584 23.982 17.587 1.00 96.69 227 GLY A CA 1
ATOM 1832 C C . GLY A 1 227 ? -13.238 22.812 18.502 1.00 96.69 227 GLY A C 1
ATOM 1833 O O . GLY A 1 227 ? -12.434 22.949 19.418 1.00 96.69 227 GLY A O 1
ATOM 1834 N N . LYS A 1 228 ? -13.861 21.652 18.290 1.00 97.88 228 LYS A N 1
ATOM 1835 C CA . LYS A 1 228 ? -13.602 20.484 19.136 1.00 97.88 228 LYS A CA 1
ATOM 1836 C C . LYS A 1 228 ? -12.172 19.978 18.931 1.00 97.88 228 LYS A C 1
ATOM 1838 O O . LYS A 1 228 ? -11.820 19.573 17.825 1.00 97.88 228 LYS A O 1
ATOM 1843 N N . VAL A 1 229 ? -11.402 19.924 20.013 1.00 98.38 229 VAL A N 1
ATOM 1844 C CA . VAL A 1 229 ? -10.054 19.345 20.040 1.00 98.38 229 VAL A CA 1
ATOM 1845 C C . VAL A 1 229 ? -9.985 18.162 21.003 1.00 98.38 229 VAL A C 1
ATOM 1847 O O . VAL A 1 229 ? -10.808 18.036 21.920 1.00 98.38 229 VAL A O 1
ATOM 1850 N N . TYR A 1 230 ? -9.006 17.285 20.787 1.00 98.44 230 TYR A N 1
ATOM 1851 C CA . TYR A 1 230 ? -8.716 16.135 21.643 1.00 98.44 230 TYR A CA 1
ATOM 1852 C C . TYR A 1 230 ? -7.296 16.210 22.208 1.00 98.44 230 TYR A C 1
ATOM 1854 O O . TYR A 1 230 ? -6.351 16.526 21.489 1.00 98.44 230 TYR A O 1
ATOM 1862 N N . HIS A 1 231 ? -7.129 15.839 23.473 1.00 98.06 231 HIS A N 1
ATOM 1863 C CA . HIS A 1 231 ? -5.828 15.682 24.116 1.00 98.06 231 HIS A CA 1
ATOM 1864 C C . HIS A 1 231 ? -5.708 14.255 24.621 1.00 98.06 231 HIS A C 1
ATOM 1866 O O . HIS A 1 231 ? -6.385 13.859 25.570 1.00 98.06 231 HIS A O 1
ATOM 1872 N N . THR A 1 232 ? -4.858 13.467 23.973 1.00 97.69 232 THR A N 1
ATOM 1873 C CA . THR A 1 232 ? -4.673 12.056 24.313 1.00 97.69 232 THR A CA 1
ATOM 1874 C C . THR A 1 232 ? -3.432 11.879 25.177 1.00 97.69 232 THR A C 1
ATOM 1876 O O . THR A 1 232 ? -2.383 12.458 24.899 1.00 97.69 232 THR A O 1
ATOM 1879 N N . GLY A 1 233 ? -3.572 11.127 26.271 1.00 96.88 233 GLY A N 1
ATOM 1880 C CA . GLY A 1 233 ? -2.483 10.833 27.207 1.00 96.88 233 GLY A CA 1
ATOM 1881 C C . GLY A 1 233 ? -2.144 9.347 27.334 1.00 96.88 233 GLY A C 1
ATOM 1882 O O . GLY A 1 233 ? -1.190 8.992 28.023 1.00 96.88 233 GLY A O 1
ATOM 1883 N N . ASN A 1 234 ? -2.949 8.469 26.734 1.00 96.69 234 ASN A N 1
ATOM 1884 C CA . ASN A 1 234 ? -2.832 7.016 26.837 1.00 96.69 234 ASN A CA 1
ATOM 1885 C C . ASN A 1 234 ? -3.643 6.319 25.721 1.00 96.69 234 ASN A C 1
ATOM 1887 O O . ASN A 1 234 ? -4.363 6.964 24.960 1.00 96.69 234 ASN A O 1
ATOM 1891 N N . ALA A 1 235 ? -3.567 4.986 25.656 1.00 96.62 235 ALA A N 1
ATOM 1892 C CA . ALA A 1 235 ? -4.255 4.184 24.641 1.00 96.62 235 ALA A CA 1
ATOM 1893 C C . ALA A 1 235 ? -5.793 4.290 24.701 1.00 96.62 235 ALA A C 1
ATOM 1895 O O . ALA A 1 235 ? -6.450 4.257 23.663 1.00 96.62 235 ALA A O 1
ATOM 1896 N N . ALA A 1 236 ? -6.378 4.425 25.896 1.00 96.69 236 ALA A N 1
ATOM 1897 C CA . ALA A 1 236 ? -7.826 4.561 26.048 1.00 96.69 236 ALA A CA 1
ATOM 1898 C C . ALA A 1 236 ? -8.322 5.909 25.507 1.00 96.69 236 ALA A C 1
ATOM 1900 O O . ALA A 1 236 ? -9.345 5.941 24.829 1.00 96.69 236 ALA A O 1
ATOM 1901 N N . ASP A 1 237 ? -7.566 6.989 25.722 1.00 97.75 237 ASP A N 1
ATOM 1902 C CA . ASP A 1 237 ? -7.876 8.307 25.161 1.00 97.75 237 ASP A CA 1
ATOM 1903 C C . ASP A 1 237 ? -7.846 8.270 23.618 1.00 97.75 237 ASP A C 1
ATOM 1905 O O . ASP A 1 237 ? -8.777 8.750 22.969 1.00 97.75 237 ASP A O 1
ATOM 1909 N N . VAL A 1 238 ? -6.816 7.660 23.009 1.00 97.56 238 VAL A N 1
ATOM 1910 C CA . VAL A 1 238 ? -6.748 7.521 21.538 1.00 97.56 238 VAL A CA 1
ATOM 1911 C C . VAL A 1 238 ? -7.924 6.695 21.020 1.00 97.56 238 VAL A C 1
ATOM 1913 O O . VAL A 1 238 ? -8.587 7.101 20.067 1.00 97.56 238 VAL A O 1
ATOM 1916 N N . GLN A 1 239 ? -8.234 5.567 21.666 1.00 97.06 239 GLN A N 1
ATOM 1917 C CA . GLN A 1 239 ? -9.384 4.738 21.303 1.00 97.06 239 GLN A CA 1
ATOM 1918 C C . GLN A 1 239 ? -10.699 5.526 21.390 1.00 97.06 239 GLN A C 1
ATOM 1920 O O . GLN A 1 239 ? -11.473 5.515 20.435 1.00 97.06 239 GLN A O 1
ATOM 1925 N N . GLN A 1 240 ? -10.917 6.273 22.474 1.00 97.56 240 GLN A N 1
ATOM 1926 C CA . GLN A 1 240 ? -12.113 7.094 22.662 1.00 97.56 240 GLN A CA 1
ATOM 1927 C C . GLN A 1 240 ? -12.248 8.180 21.584 1.00 97.56 240 GLN A C 1
ATOM 1929 O O . GLN A 1 240 ? -13.353 8.441 21.103 1.00 97.56 240 GLN A O 1
ATOM 1934 N N . MET A 1 241 ? -11.140 8.803 21.172 1.00 98.00 241 MET A N 1
ATOM 1935 C CA . MET A 1 241 ? -11.127 9.770 20.071 1.00 98.00 241 MET A CA 1
ATOM 1936 C C . MET A 1 241 ? -11.499 9.095 18.747 1.00 98.00 241 MET A C 1
ATOM 1938 O O . MET A 1 241 ? -12.359 9.594 18.020 1.00 98.00 241 MET A O 1
ATOM 1942 N N . MET A 1 242 ? -10.889 7.946 18.441 1.00 97.06 242 MET A N 1
ATOM 1943 C CA . MET A 1 242 ? -11.206 7.192 17.227 1.00 97.06 242 MET A CA 1
ATOM 1944 C C . MET A 1 242 ? -12.671 6.754 17.193 1.00 97.06 242 MET A C 1
ATOM 1946 O O . MET A 1 242 ? -13.303 6.814 16.138 1.00 97.06 242 MET A O 1
ATOM 1950 N N . ASP A 1 243 ? -13.228 6.362 18.340 1.00 96.75 243 ASP A N 1
ATOM 1951 C CA . ASP A 1 243 ? -14.643 6.027 18.481 1.00 96.75 243 ASP A CA 1
ATOM 1952 C C . ASP A 1 243 ? -15.549 7.227 18.189 1.00 96.75 243 ASP A C 1
ATOM 1954 O O . ASP A 1 243 ? -16.523 7.093 17.442 1.00 96.75 243 ASP A O 1
ATOM 1958 N N . ALA A 1 244 ? -15.198 8.402 18.715 1.00 97.44 244 ALA A N 1
ATOM 1959 C CA . ALA A 1 244 ? -15.956 9.634 18.522 1.00 97.44 244 ALA A CA 1
ATOM 1960 C C . ALA A 1 244 ? -15.913 10.155 17.074 1.00 97.44 244 ALA A C 1
ATOM 1962 O O . ALA A 1 244 ? -16.921 10.666 16.582 1.00 97.44 244 ALA A O 1
ATOM 1963 N N . GLU A 1 245 ? -14.773 10.023 16.390 1.00 96.88 245 GLU A N 1
ATOM 1964 C CA . GLU A 1 245 ? -14.579 10.562 15.036 1.00 96.88 245 GLU A CA 1
ATOM 1965 C C . GLU A 1 245 ? -14.732 9.529 13.919 1.00 96.88 245 GLU A C 1
ATOM 1967 O O . GLU A 1 245 ? -14.700 9.888 12.744 1.00 96.88 245 GLU A O 1
ATOM 1972 N N . GLY A 1 246 ? -14.941 8.253 14.245 1.00 96.00 246 GLY A N 1
ATOM 1973 C CA . GLY A 1 246 ? -15.104 7.210 13.234 1.00 96.00 246 GLY A CA 1
ATOM 1974 C C . GLY A 1 246 ? -13.794 6.789 12.560 1.00 96.00 246 GLY A C 1
ATOM 1975 O O . GLY A 1 246 ? -13.836 6.300 11.433 1.00 96.00 246 GLY A O 1
ATOM 1976 N N . ALA A 1 247 ? -12.656 6.970 13.232 1.00 96.94 247 ALA A N 1
ATOM 1977 C CA . ALA A 1 247 ? -11.328 6.691 12.695 1.00 96.94 247 ALA A CA 1
ATOM 1978 C C . ALA A 1 247 ? -10.985 5.191 12.671 1.00 96.94 247 ALA A C 1
ATOM 1980 O O . ALA A 1 247 ? -11.578 4.385 13.399 1.00 96.94 247 ALA A O 1
ATOM 1981 N N . TYR A 1 248 ? -9.996 4.841 11.853 1.00 97.62 248 TYR A N 1
ATOM 1982 C CA . TYR A 1 248 ? -9.402 3.507 11.757 1.00 97.62 248 TYR A CA 1
ATOM 1983 C C . TYR A 1 248 ? -7.882 3.606 11.824 1.00 97.62 248 TYR A C 1
ATOM 1985 O O . TYR A 1 248 ? -7.315 4.675 11.602 1.00 97.62 248 TYR A O 1
ATOM 1993 N N . TRP A 1 249 ? -7.220 2.491 12.112 1.00 97.81 249 TRP A N 1
ATOM 1994 C CA . TRP A 1 249 ? -5.765 2.453 12.189 1.00 97.81 249 TRP A CA 1
ATOM 1995 C C . TRP A 1 249 ? -5.200 1.074 11.841 1.00 97.81 249 TRP A C 1
ATOM 1997 O O . TRP A 1 249 ? -5.902 0.062 11.918 1.00 97.81 249 TRP A O 1
ATOM 2007 N N . TYR A 1 250 ? -3.931 1.031 11.448 1.00 97.88 250 TYR A N 1
ATOM 2008 C CA . TYR A 1 250 ? -3.191 -0.201 11.157 1.00 97.88 250 TYR A CA 1
ATOM 2009 C C . TYR A 1 250 ? -1.700 -0.011 11.467 1.00 97.88 250 TYR A C 1
ATOM 2011 O O . TYR A 1 250 ? -1.198 1.111 11.413 1.00 97.88 250 TYR A O 1
ATOM 2019 N N . HIS A 1 251 ? -0.988 -1.094 11.789 1.00 97.25 251 HIS A N 1
ATOM 2020 C CA . HIS A 1 251 ? 0.456 -1.016 12.045 1.00 97.25 251 HIS A CA 1
ATOM 2021 C C . HIS A 1 251 ? 1.240 -0.869 10.746 1.00 97.25 251 HIS A C 1
ATOM 2023 O O . HIS A 1 251 ? 1.087 -1.690 9.842 1.00 97.25 251 HIS A O 1
ATOM 2029 N N . ALA A 1 252 ? 2.122 0.124 10.711 1.00 95.00 252 ALA A N 1
ATOM 2030 C CA . ALA A 1 252 ? 3.104 0.329 9.660 1.00 95.00 252 ALA A CA 1
ATOM 2031 C C . ALA A 1 252 ? 4.246 -0.690 9.761 1.00 95.00 252 ALA A C 1
ATOM 2033 O O . ALA A 1 252 ? 4.610 -1.087 10.873 1.00 95.00 252 ALA A O 1
ATOM 2034 N N . HIS A 1 253 ? 4.801 -1.092 8.608 1.00 92.88 253 HIS A N 1
ATOM 2035 C CA . HIS A 1 253 ? 6.000 -1.940 8.475 1.00 92.88 253 HIS A CA 1
ATOM 2036 C C . HIS A 1 253 ? 6.154 -2.992 9.608 1.00 92.88 253 HIS A C 1
ATOM 2038 O O . HIS A 1 253 ? 7.079 -2.920 10.427 1.00 92.88 253 HIS A O 1
ATOM 2044 N N . PRO A 1 254 ? 5.228 -3.968 9.708 1.00 94.88 254 PRO A N 1
ATOM 2045 C CA . PRO A 1 254 ? 5.156 -4.892 10.841 1.00 94.88 254 PRO A CA 1
ATOM 2046 C C . PRO A 1 254 ? 6.465 -5.658 11.053 1.00 94.88 254 PRO A C 1
ATOM 2048 O O . PRO A 1 254 ? 7.155 -6.018 10.092 1.00 94.88 254 PRO A O 1
ATOM 2051 N N . ARG A 1 255 ? 6.781 -5.935 12.326 1.00 93.81 255 ARG A N 1
ATOM 2052 C CA . ARG A 1 255 ? 7.941 -6.730 12.766 1.00 93.81 255 ARG A CA 1
ATOM 2053 C C . ARG A 1 255 ? 9.317 -6.196 12.327 1.00 93.81 255 ARG A C 1
ATOM 2055 O O . ARG A 1 255 ? 10.295 -6.936 12.373 1.00 93.81 255 ARG A O 1
ATOM 2062 N N . THR A 1 256 ? 9.416 -4.924 11.946 1.00 90.00 256 THR A N 1
ATOM 2063 C CA . THR A 1 256 ? 10.685 -4.250 11.622 1.00 90.00 256 THR A CA 1
ATOM 2064 C C . THR A 1 256 ? 10.653 -2.774 12.040 1.00 90.00 256 THR A C 1
ATOM 2066 O O . THR A 1 256 ? 9.602 -2.265 12.443 1.00 90.00 256 THR A O 1
ATOM 2069 N N . LYS A 1 257 ? 11.802 -2.085 11.971 1.00 87.56 257 LYS A N 1
ATOM 2070 C CA . LYS A 1 257 ? 11.983 -0.668 12.353 1.00 87.56 257 LYS A CA 1
ATOM 2071 C C . LYS A 1 257 ? 11.364 -0.389 13.738 1.00 87.56 257 LYS A C 1
ATOM 2073 O O . LYS A 1 257 ? 11.504 -1.199 14.662 1.00 87.56 257 LYS A O 1
ATOM 2078 N N . GLY A 1 258 ? 10.639 0.722 13.878 1.00 88.44 258 GLY A N 1
ATOM 2079 C CA . GLY A 1 258 ? 9.914 1.106 15.090 1.00 88.44 258 GLY A CA 1
ATOM 2080 C C . GLY A 1 258 ? 8.779 0.152 15.479 1.00 88.44 258 GLY A C 1
ATOM 2081 O O . GLY A 1 258 ? 8.329 0.200 16.617 1.00 88.44 258 GLY A O 1
ATOM 2082 N N . THR A 1 259 ? 8.366 -0.759 14.591 1.00 93.88 259 THR A N 1
ATOM 2083 C CA . THR A 1 259 ? 7.317 -1.779 14.806 1.00 93.88 259 THR A CA 1
ATOM 2084 C C . THR A 1 259 ? 7.906 -3.170 15.082 1.00 93.88 259 THR A C 1
ATOM 2086 O O . THR A 1 259 ? 7.212 -4.184 15.011 1.00 93.88 259 THR A O 1
ATOM 2089 N N . THR A 1 260 ? 9.192 -3.267 15.427 1.00 93.62 260 THR A N 1
ATOM 2090 C CA . THR A 1 260 ? 9.799 -4.542 15.842 1.00 93.62 260 THR A CA 1
ATOM 2091 C C . THR A 1 260 ? 9.034 -5.139 17.033 1.00 93.62 260 THR A C 1
ATOM 2093 O O . THR A 1 260 ? 8.827 -4.476 18.046 1.00 93.62 260 THR A O 1
ATOM 2096 N N . GLY A 1 261 ? 8.590 -6.396 16.903 1.00 94.62 261 GLY A N 1
ATOM 2097 C CA . GLY A 1 261 ? 7.770 -7.095 17.905 1.00 94.62 261 GLY A CA 1
ATOM 2098 C C . GLY A 1 261 ? 6.269 -6.767 17.881 1.00 94.62 261 GLY A C 1
ATOM 2099 O O . GLY A 1 261 ? 5.502 -7.390 18.611 1.00 94.62 261 GLY A O 1
ATOM 2100 N N . TYR A 1 262 ? 5.821 -5.832 17.045 1.00 96.56 262 TYR A N 1
ATOM 2101 C CA . TYR A 1 262 ? 4.409 -5.476 16.905 1.00 96.56 262 TYR A CA 1
ATOM 2102 C C . TYR A 1 262 ? 3.840 -5.976 15.571 1.00 96.56 262 TYR A C 1
ATOM 2104 O O . TYR A 1 262 ? 4.563 -6.021 14.569 1.00 96.56 262 TYR A O 1
ATOM 2112 N N . PRO A 1 263 ? 2.533 -6.295 15.522 1.00 96.94 263 PRO A N 1
ATOM 2113 C CA . PRO A 1 263 ? 1.550 -6.327 16.623 1.00 96.94 263 PRO A CA 1
ATOM 2114 C C . PRO A 1 263 ? 1.628 -7.533 17.586 1.00 96.94 263 PRO A C 1
ATOM 2116 O O . PRO A 1 263 ? 0.795 -7.626 18.487 1.00 96.94 263 PRO A O 1
ATOM 2119 N N . ASP A 1 264 ? 2.588 -8.447 17.440 1.00 97.81 264 ASP A N 1
ATOM 2120 C CA . ASP A 1 264 ? 2.665 -9.694 18.220 1.00 97.81 264 ASP A CA 1
ATOM 2121 C C . ASP A 1 264 ? 2.597 -9.489 19.747 1.00 97.81 264 ASP A C 1
ATOM 2123 O O . ASP A 1 264 ? 1.878 -10.206 20.446 1.00 97.81 264 ASP A O 1
ATOM 2127 N N . LEU A 1 265 ? 3.272 -8.460 20.267 1.00 97.19 265 LEU A N 1
ATOM 2128 C CA . LEU A 1 265 ? 3.298 -8.116 21.697 1.00 97.19 265 LEU A CA 1
ATOM 2129 C C . LEU A 1 265 ? 1.956 -7.636 22.272 1.00 97.19 265 LEU A C 1
ATOM 2131 O O . LEU A 1 265 ? 1.819 -7.517 23.492 1.00 97.19 265 LEU A O 1
ATOM 2135 N N . ILE A 1 266 ? 0.982 -7.320 21.420 1.00 96.88 266 ILE A N 1
ATOM 2136 C CA . ILE A 1 266 ? -0.273 -6.677 21.822 1.00 96.88 266 ILE A CA 1
ATOM 2137 C C . ILE A 1 266 ? -1.515 -7.381 21.289 1.00 96.88 266 ILE A C 1
ATOM 2139 O O . ILE A 1 266 ? -2.605 -6.845 21.460 1.00 96.88 266 ILE A O 1
ATOM 2143 N N . PHE A 1 267 ? -1.406 -8.577 20.702 1.00 96.56 267 PHE A N 1
ATOM 2144 C CA . PHE A 1 267 ? -2.563 -9.344 20.214 1.00 96.56 267 PHE A CA 1
ATOM 2145 C C . PHE A 1 267 ? -3.669 -9.542 21.257 1.00 96.56 267 PHE A C 1
ATOM 2147 O O . PHE A 1 267 ? -4.831 -9.753 20.915 1.00 96.56 267 PHE A O 1
ATOM 2154 N N . ASP A 1 268 ? -3.344 -9.498 22.547 1.00 95.25 268 ASP A N 1
ATOM 2155 C CA . ASP A 1 268 ? -4.314 -9.643 23.624 1.00 95.25 268 ASP A CA 1
ATOM 2156 C C . ASP A 1 268 ? -5.094 -8.353 23.931 1.00 95.25 268 ASP A C 1
ATOM 2158 O O . ASP A 1 268 ? -6.163 -8.445 24.546 1.00 95.25 268 ASP A O 1
ATOM 2162 N N . LYS A 1 269 ? -4.600 -7.182 23.506 1.00 96.88 269 LYS A N 1
ATOM 2163 C CA . LYS A 1 269 ? -5.090 -5.871 23.949 1.00 96.88 269 LYS A CA 1
ATOM 2164 C C . LYS A 1 269 ? -6.453 -5.500 23.350 1.00 96.88 269 LYS A C 1
ATOM 2166 O O . LYS A 1 269 ? -6.724 -5.801 22.186 1.00 96.88 269 LYS A O 1
ATOM 2171 N N . PRO A 1 270 ? -7.307 -4.773 24.102 1.00 95.19 270 PRO A N 1
ATOM 2172 C CA . PRO A 1 270 ? -8.642 -4.401 23.627 1.00 95.19 270 PRO A CA 1
ATOM 2173 C C . PRO A 1 270 ? -8.650 -3.567 22.338 1.00 95.19 270 PRO A C 1
ATOM 2175 O O . PRO A 1 270 ? -9.511 -3.770 21.492 1.00 95.19 270 PRO A O 1
ATOM 2178 N N . TYR A 1 271 ? -7.688 -2.654 22.163 1.00 94.12 271 TYR A N 1
ATOM 2179 C CA . TYR A 1 271 ? -7.653 -1.740 21.014 1.00 94.12 271 TYR A CA 1
ATOM 2180 C C . TYR A 1 271 ? -7.245 -2.418 19.692 1.00 94.12 271 TYR A C 1
ATOM 2182 O O . TYR A 1 271 ? -7.653 -1.946 18.634 1.00 94.12 271 TYR A O 1
ATOM 2190 N N . VAL A 1 272 ? -6.521 -3.550 19.717 1.00 96.00 272 VAL A N 1
ATOM 2191 C CA . VAL A 1 272 ? -6.308 -4.379 18.506 1.00 96.00 272 VAL A CA 1
ATOM 2192 C C . VAL A 1 272 ? -7.424 -5.405 18.295 1.00 96.00 272 VAL A C 1
ATOM 2194 O O . VAL A 1 272 ? -7.725 -5.783 17.161 1.00 96.00 272 VAL A O 1
ATOM 2197 N N . LYS A 1 273 ? -8.108 -5.819 19.367 1.00 95.62 273 LYS A N 1
ATOM 2198 C CA . LYS A 1 273 ? -9.349 -6.608 19.315 1.00 95.62 273 LYS A CA 1
ATOM 2199 C C . LYS A 1 273 ? -10.569 -5.711 19.074 1.00 95.62 273 LYS A C 1
ATOM 2201 O O . LYS A 1 273 ? -11.574 -5.793 19.776 1.00 95.62 273 LYS A O 1
ATOM 2206 N N . ASN A 1 274 ? -10.468 -4.851 18.067 1.00 95.62 274 ASN A N 1
ATOM 2207 C CA . ASN A 1 274 ? -11.478 -3.869 17.693 1.00 95.62 274 ASN A CA 1
ATOM 2208 C C . ASN A 1 274 ? -11.606 -3.822 16.160 1.00 95.62 274 ASN A C 1
ATOM 2210 O O . ASN A 1 274 ? -10.620 -4.024 15.449 1.00 95.62 274 ASN A O 1
ATOM 2214 N N . ASP A 1 275 ? -12.804 -3.560 15.634 1.00 95.94 275 ASP A N 1
ATOM 2215 C CA . ASP A 1 275 ? -13.049 -3.386 14.191 1.00 95.94 275 ASP A CA 1
ATOM 2216 C C . ASP A 1 275 ? -12.390 -2.120 13.613 1.00 95.94 275 ASP A C 1
ATOM 2218 O O . ASP A 1 275 ? -12.249 -2.006 12.396 1.00 95.94 275 ASP A O 1
ATOM 2222 N N . ARG A 1 276 ? -11.962 -1.184 14.469 1.00 96.50 276 ARG A N 1
ATOM 2223 C CA . ARG A 1 276 ? -11.170 -0.010 14.078 1.00 96.50 276 ARG A CA 1
ATOM 2224 C C . ARG A 1 276 ? -9.725 -0.335 13.738 1.00 96.50 276 ARG A C 1
ATOM 2226 O O . ARG A 1 276 ? -9.119 0.382 12.947 1.00 96.50 276 ARG A O 1
ATOM 2233 N N . TYR A 1 277 ? -9.187 -1.402 14.327 1.00 98.06 277 TYR A N 1
ATOM 2234 C CA . TYR A 1 277 ? -7.880 -1.916 13.955 1.00 98.06 277 TYR A CA 1
ATOM 2235 C C . TYR A 1 277 ? -8.020 -2.760 12.690 1.00 98.06 277 TYR A C 1
ATOM 2237 O O . TYR A 1 277 ? -8.603 -3.851 12.720 1.00 98.06 277 TYR A O 1
ATOM 2245 N N . LEU A 1 278 ? -7.508 -2.241 11.578 1.00 98.31 278 LEU A N 1
ATOM 2246 C CA . LEU A 1 278 ? -7.667 -2.846 10.259 1.00 98.31 278 LEU A CA 1
ATOM 2247 C C . LEU A 1 278 ? -6.686 -3.993 10.022 1.00 98.31 278 LEU A C 1
ATOM 2249 O O . LEU A 1 278 ? -7.017 -4.905 9.278 1.00 98.31 278 LEU A O 1
ATOM 2253 N N . GLY A 1 279 ? -5.517 -3.988 10.664 1.00 98.19 279 GLY A N 1
ATOM 2254 C CA . GLY A 1 279 ? -4.483 -5.004 10.474 1.00 98.19 279 GLY A CA 1
ATOM 2255 C C . GLY A 1 279 ? -3.094 -4.390 10.355 1.00 98.19 279 GLY A C 1
ATOM 2256 O O . GLY A 1 279 ? -2.732 -3.522 11.151 1.00 98.19 279 GLY A O 1
ATOM 2257 N N . VAL A 1 280 ? -2.314 -4.854 9.384 1.00 98.06 280 VAL A N 1
ATOM 2258 C CA . VAL A 1 280 ? -0.929 -4.408 9.177 1.00 98.06 280 VAL A CA 1
ATOM 2259 C C . VAL A 1 280 ? -0.702 -3.953 7.747 1.00 98.06 280 VAL A C 1
ATOM 2261 O O . VAL A 1 280 ? -1.503 -4.208 6.847 1.00 98.06 280 VAL A O 1
ATOM 2264 N N . ALA A 1 281 ? 0.421 -3.294 7.545 1.00 96.50 281 ALA A N 1
ATOM 2265 C CA . ALA A 1 281 ? 0.804 -2.783 6.255 1.00 96.50 281 ALA A CA 1
ATOM 2266 C C . ALA A 1 281 ? 1.623 -3.780 5.417 1.00 96.50 281 ALA A C 1
ATOM 2268 O O . ALA A 1 281 ? 2.359 -4.613 5.954 1.00 96.50 281 ALA A O 1
ATOM 2269 N N . PHE A 1 282 ? 1.488 -3.686 4.096 1.00 95.62 282 PHE A N 1
ATOM 2270 C CA . PHE A 1 282 ? 2.267 -4.401 3.094 1.00 95.62 282 PHE A CA 1
ATOM 2271 C C . PHE A 1 282 ? 3.319 -3.462 2.506 1.00 95.62 282 PHE A C 1
ATOM 2273 O O . PHE A 1 282 ? 3.098 -2.879 1.448 1.00 95.62 282 PHE A O 1
ATOM 2280 N N . LYS A 1 283 ? 4.484 -3.398 3.162 1.00 89.00 283 LYS A N 1
ATOM 2281 C CA . LYS A 1 283 ? 5.696 -2.761 2.633 1.00 89.00 283 LYS A CA 1
ATOM 2282 C C . LYS A 1 283 ? 6.768 -3.814 2.376 1.00 89.00 283 LYS A C 1
ATOM 2284 O O . LYS A 1 283 ? 7.574 -4.096 3.270 1.00 89.00 283 LYS A O 1
ATOM 2289 N N . PRO A 1 284 ? 6.792 -4.448 1.192 1.00 80.44 284 PRO A N 1
ATOM 2290 C CA . PRO A 1 284 ? 7.671 -5.585 0.944 1.00 80.44 284 PRO A CA 1
ATOM 2291 C C . PRO A 1 284 ? 9.152 -5.199 0.889 1.00 80.44 284 PRO A C 1
ATOM 2293 O O . PRO A 1 284 ? 9.992 -5.972 1.342 1.00 80.44 284 PRO A O 1
ATOM 2296 N N . GLY A 1 285 ? 9.470 -3.990 0.418 1.00 79.06 285 GLY A N 1
ATOM 2297 C CA . GLY A 1 285 ? 10.854 -3.562 0.232 1.00 79.06 285 GLY A CA 1
ATOM 2298 C C . GLY A 1 285 ? 11.663 -3.331 1.511 1.00 79.06 285 GLY A C 1
ATOM 2299 O O . GLY A 1 285 ? 12.886 -3.304 1.438 1.00 79.06 285 GLY A O 1
ATOM 2300 N N . MET A 1 286 ? 11.027 -3.201 2.678 1.00 81.88 286 MET A N 1
ATOM 2301 C CA . MET A 1 286 ? 11.729 -2.971 3.946 1.00 81.88 286 MET A CA 1
ATOM 2302 C C . MET A 1 286 ? 12.069 -4.296 4.638 1.00 81.88 286 MET A C 1
ATOM 2304 O O . MET A 1 286 ? 11.184 -4.951 5.171 1.00 81.88 286 MET A O 1
ATOM 2308 N N . GLY A 1 287 ? 13.338 -4.705 4.676 1.00 78.44 287 GLY A N 1
ATOM 2309 C CA . GLY A 1 287 ? 13.709 -6.019 5.225 1.00 78.44 287 GLY A CA 1
ATOM 2310 C C . GLY A 1 287 ? 13.231 -7.169 4.335 1.00 78.44 287 GLY A C 1
ATOM 2311 O O . GLY A 1 287 ? 12.667 -8.151 4.824 1.00 78.44 287 GLY A O 1
ATOM 2312 N N . MET A 1 288 ? 13.393 -6.996 3.022 1.00 86.12 288 MET A N 1
ATOM 2313 C CA . MET A 1 288 ? 13.077 -8.005 2.016 1.00 86.12 288 MET A CA 1
ATOM 2314 C C . MET A 1 288 ? 13.999 -9.219 2.159 1.00 86.12 288 MET A C 1
ATOM 2316 O O . MET A 1 288 ? 15.200 -9.058 2.359 1.00 86.12 288 MET A O 1
ATOM 2320 N N . ASP A 1 289 ? 13.442 -10.420 2.025 1.00 90.12 289 ASP A N 1
ATOM 2321 C CA . ASP A 1 289 ? 14.167 -11.688 2.096 1.00 90.12 289 ASP A CA 1
ATOM 2322 C C . ASP A 1 289 ? 13.983 -12.457 0.781 1.00 90.12 289 ASP A C 1
ATOM 2324 O O . ASP A 1 289 ? 12.879 -12.894 0.451 1.00 90.12 289 ASP A O 1
ATOM 2328 N N . LEU A 1 290 ? 15.064 -12.625 0.010 1.00 90.12 290 LEU A N 1
ATOM 2329 C CA . LEU A 1 290 ? 14.999 -13.292 -1.299 1.00 90.12 290 LEU A CA 1
ATOM 2330 C C . LEU A 1 290 ? 14.825 -14.818 -1.181 1.00 90.12 290 LEU A C 1
ATOM 2332 O O . LEU A 1 290 ? 14.648 -15.510 -2.194 1.00 90.12 290 LEU A O 1
ATOM 2336 N N . SER A 1 291 ? 14.864 -15.366 0.034 1.00 92.62 291 SER A N 1
ATOM 2337 C CA . SER A 1 291 ? 14.527 -16.761 0.307 1.00 92.62 291 SER A CA 1
ATOM 2338 C C . SER A 1 291 ? 13.031 -17.013 0.497 1.00 92.62 291 SER A C 1
ATOM 2340 O O . SER A 1 291 ? 12.594 -18.167 0.371 1.00 92.62 291 SER A O 1
ATOM 2342 N N . GLU A 1 292 ? 12.221 -15.971 0.686 1.00 93.69 292 GLU A N 1
ATOM 2343 C CA . GLU A 1 292 ? 10.766 -16.099 0.715 1.00 93.69 292 GLU A CA 1
ATOM 2344 C C . GLU A 1 292 ? 10.216 -16.405 -0.688 1.00 93.69 292 GLU A C 1
ATOM 2346 O O . GLU A 1 292 ? 10.760 -15.992 -1.714 1.00 93.69 292 GLU A O 1
ATOM 2351 N N . SER A 1 293 ? 9.129 -17.183 -0.754 1.00 92.56 293 SER A N 1
ATOM 2352 C CA . SER A 1 293 ? 8.449 -17.442 -2.039 1.00 92.56 293 SER A CA 1
ATOM 2353 C C . SER A 1 293 ? 7.410 -16.372 -2.370 1.00 92.56 293 SER A C 1
ATOM 2355 O O . SER A 1 293 ? 6.883 -16.355 -3.479 1.00 92.56 293 SER A O 1
ATOM 2357 N N . ARG A 1 294 ? 7.087 -15.527 -1.390 1.00 93.81 294 ARG A N 1
ATOM 2358 C CA . ARG A 1 294 ? 6.105 -14.447 -1.444 1.00 93.81 294 ARG A CA 1
ATOM 2359 C C . ARG A 1 294 ? 6.797 -13.201 -0.937 1.00 93.81 294 ARG A C 1
ATOM 2361 O O . ARG A 1 294 ? 7.538 -13.280 0.037 1.00 93.81 294 ARG A O 1
ATOM 2368 N N . LEU A 1 295 ? 6.510 -12.054 -1.531 1.00 92.62 295 LEU A N 1
ATOM 2369 C CA . LEU A 1 295 ? 6.931 -10.800 -0.924 1.00 92.62 295 LEU A CA 1
ATOM 2370 C C . LEU A 1 295 ? 6.287 -10.658 0.461 1.00 92.62 295 LEU A C 1
ATOM 2372 O O . LEU A 1 295 ? 5.072 -10.798 0.597 1.00 92.62 295 LEU A O 1
ATOM 2376 N N . CYS A 1 296 ? 7.095 -10.338 1.471 1.00 92.75 296 CYS A N 1
ATOM 2377 C CA . CYS A 1 296 ? 6.642 -10.107 2.842 1.00 92.75 296 CYS A CA 1
ATOM 2378 C C . CYS A 1 296 ? 5.931 -11.322 3.482 1.00 92.75 296 CYS A C 1
ATOM 2380 O O . CYS A 1 296 ? 4.937 -11.155 4.203 1.00 92.75 296 CYS A O 1
ATOM 2382 N N . GLU A 1 297 ? 6.413 -12.542 3.221 1.00 94.69 297 GLU A N 1
ATOM 2383 C CA . GLU A 1 297 ? 5.800 -13.784 3.713 1.00 94.69 297 GLU A CA 1
ATOM 2384 C C . GLU A 1 297 ? 5.713 -13.791 5.242 1.00 94.69 297 GLU A C 1
ATOM 2386 O O . GLU A 1 297 ? 4.626 -13.946 5.807 1.00 94.69 297 GLU A O 1
ATOM 2391 N N . TRP A 1 298 ? 6.837 -13.557 5.918 1.00 93.94 298 TRP A N 1
ATOM 2392 C CA . TRP A 1 298 ? 6.893 -13.555 7.374 1.00 93.94 298 TRP A CA 1
ATOM 2393 C C . TRP A 1 298 ? 6.374 -12.252 7.990 1.00 93.94 298 TRP A C 1
ATOM 2395 O O . TRP A 1 298 ? 5.622 -12.277 8.962 1.00 93.94 298 TRP A O 1
ATOM 2405 N N . ARG A 1 299 ? 6.749 -11.083 7.464 1.00 93.56 299 ARG A N 1
ATOM 2406 C CA . ARG A 1 299 ? 6.382 -9.816 8.124 1.00 93.56 299 ARG A CA 1
ATOM 2407 C C . ARG A 1 299 ? 4.903 -9.468 7.972 1.00 93.56 299 ARG A C 1
ATOM 2409 O O . ARG A 1 299 ? 4.323 -8.958 8.924 1.00 93.56 299 ARG A O 1
ATOM 2416 N N . CYS A 1 300 ? 4.295 -9.750 6.817 1.00 96.25 300 CYS A N 1
ATOM 2417 C CA . CYS A 1 300 ? 2.940 -9.297 6.494 1.00 96.25 300 CYS A CA 1
ATOM 2418 C C . CYS A 1 300 ? 1.905 -10.427 6.530 1.00 96.25 300 CYS A C 1
ATOM 2420 O O . CYS A 1 300 ? 0.869 -10.301 7.189 1.00 96.25 300 CYS A O 1
ATOM 2422 N N . PHE A 1 301 ? 2.153 -11.528 5.815 1.00 97.81 301 PHE A N 1
ATOM 2423 C CA . PHE A 1 301 ? 1.165 -12.605 5.705 1.00 97.81 301 PHE A CA 1
ATOM 2424 C C . PHE A 1 301 ? 1.068 -13.427 6.986 1.00 97.81 301 PHE A C 1
ATOM 2426 O O . PHE A 1 301 ? -0.037 -13.606 7.492 1.00 97.81 301 PHE A O 1
ATOM 2433 N N . ASP A 1 302 ? 2.193 -13.870 7.550 1.00 97.69 302 ASP A N 1
ATOM 2434 C CA . ASP A 1 302 ? 2.192 -14.685 8.772 1.00 97.69 302 ASP A CA 1
ATOM 2435 C C . ASP A 1 302 ? 1.512 -13.976 9.955 1.00 97.69 302 ASP A C 1
ATOM 2437 O O . ASP A 1 302 ? 0.643 -14.558 10.607 1.00 97.69 302 ASP A O 1
ATOM 2441 N N . VAL A 1 303 ? 1.826 -12.696 10.197 1.00 97.81 303 VAL A N 1
ATOM 2442 C CA . VAL A 1 303 ? 1.190 -11.922 11.278 1.00 97.81 303 VAL A CA 1
ATOM 2443 C C . VAL A 1 303 ? -0.318 -11.759 11.056 1.00 97.81 303 VAL A C 1
ATOM 2445 O O . VAL A 1 303 ? -1.106 -11.865 11.998 1.00 97.81 303 VAL A O 1
ATOM 2448 N N . THR A 1 304 ? -0.746 -11.544 9.811 1.00 98.44 304 THR A N 1
ATOM 2449 C CA . THR A 1 304 ? -2.158 -11.321 9.474 1.00 98.44 304 THR A CA 1
ATOM 2450 C C . THR A 1 304 ? -2.960 -12.607 9.574 1.00 98.44 304 THR A C 1
ATOM 2452 O O . THR A 1 304 ? -4.046 -12.620 10.160 1.00 98.44 304 THR A O 1
ATOM 2455 N N . ASP A 1 305 ? -2.415 -13.703 9.057 1.00 98.56 305 ASP A N 1
ATOM 2456 C CA . ASP A 1 305 ? -3.012 -15.029 9.158 1.00 98.56 305 ASP A CA 1
ATOM 2457 C C . ASP A 1 305 ? -3.099 -15.460 10.629 1.00 98.56 305 ASP A C 1
ATOM 2459 O O . ASP A 1 305 ? -4.143 -15.947 11.068 1.00 98.56 305 ASP A O 1
ATOM 2463 N N . THR A 1 306 ? -2.054 -15.191 11.421 1.00 98.38 306 THR A N 1
ATOM 2464 C CA . THR A 1 306 ? -2.034 -15.432 12.871 1.00 98.38 306 THR A CA 1
ATOM 2465 C C . THR A 1 306 ? -3.142 -14.661 13.581 1.00 98.38 306 THR A C 1
ATOM 2467 O O . THR A 1 306 ? -3.932 -15.268 14.303 1.00 98.38 306 THR A O 1
ATOM 2470 N N . MET A 1 307 ? -3.272 -13.350 13.344 1.00 98.12 307 MET A N 1
ATOM 2471 C CA . MET A 1 307 ? -4.349 -12.545 13.934 1.00 98.12 307 MET A CA 1
ATOM 2472 C C . MET A 1 307 ? -5.734 -13.066 13.549 1.00 98.12 307 MET A C 1
ATOM 2474 O O . MET A 1 307 ? -6.594 -13.222 14.414 1.00 98.12 307 MET A O 1
ATOM 2478 N N . ASN A 1 308 ? -5.964 -13.368 12.270 1.00 98.00 308 ASN A N 1
ATOM 2479 C CA . ASN A 1 308 ? -7.258 -13.879 11.813 1.00 98.00 308 ASN A CA 1
ATOM 2480 C C . ASN A 1 308 ? -7.589 -15.244 12.413 1.00 98.00 308 ASN A C 1
ATOM 2482 O O . ASN A 1 308 ? -8.749 -15.519 12.721 1.00 98.00 308 ASN A O 1
ATOM 2486 N N . ASN A 1 309 ? -6.584 -16.088 12.636 1.00 97.25 309 ASN A N 1
ATOM 2487 C CA . ASN A 1 309 ? -6.780 -17.353 13.323 1.00 97.25 309 ASN A CA 1
ATOM 2488 C C . ASN A 1 309 ? -7.086 -17.140 14.814 1.00 97.25 309 ASN A C 1
ATOM 2490 O O . ASN A 1 309 ? -8.066 -17.680 15.319 1.00 97.25 309 ASN A O 1
ATOM 2494 N N . LEU A 1 310 ? -6.334 -16.280 15.506 1.00 96.88 310 LEU A N 1
ATOM 2495 C CA . LEU A 1 310 ? -6.585 -15.940 16.913 1.00 96.88 310 LEU A CA 1
ATOM 2496 C C . LEU A 1 310 ? -7.968 -15.305 17.130 1.00 96.88 310 LEU A C 1
ATOM 2498 O O . LEU A 1 310 ? -8.601 -15.527 18.162 1.00 96.88 310 LEU A O 1
ATOM 2502 N N . TYR A 1 311 ? -8.448 -14.512 16.170 1.00 95.44 311 TYR A N 1
ATOM 2503 C CA . TYR A 1 311 ? -9.703 -13.764 16.273 1.00 95.44 311 TYR A CA 1
ATOM 2504 C C . TYR A 1 311 ? -10.893 -14.448 15.594 1.00 95.44 311 TYR A C 1
ATOM 2506 O O . TYR A 1 311 ? -11.989 -13.885 15.596 1.00 95.44 311 TYR A O 1
ATOM 2514 N N . ALA A 1 312 ? -10.721 -15.666 15.077 1.00 94.06 312 ALA A N 1
ATOM 2515 C CA . ALA A 1 312 ? -11.729 -16.405 14.316 1.00 94.06 312 ALA A CA 1
ATOM 2516 C C . ALA A 1 312 ? -13.105 -16.511 15.006 1.00 94.06 312 ALA A C 1
ATOM 2518 O O . ALA A 1 312 ? -14.136 -16.517 14.337 1.00 94.06 312 ALA A O 1
ATOM 2519 N N . SER A 1 313 ? -13.139 -16.572 16.342 1.00 90.06 313 SER A N 1
ATOM 2520 C CA . SER A 1 313 ? -14.370 -16.689 17.139 1.00 90.06 313 SER A CA 1
ATOM 2521 C C . SER A 1 313 ? -14.782 -15.399 17.859 1.00 90.06 313 SER A C 1
ATOM 2523 O O . SER A 1 313 ? -15.641 -15.439 18.736 1.00 90.06 313 SER A O 1
ATOM 2525 N N . SER A 1 314 ? -14.150 -14.265 17.550 1.00 90.94 314 SER A N 1
ATOM 2526 C CA . SER A 1 314 ? -14.332 -13.011 18.301 1.00 90.94 314 SER A CA 1
ATOM 2527 C C . SER A 1 314 ? -15.562 -12.193 17.888 1.00 90.94 314 SER A C 1
ATOM 2529 O O . SER A 1 314 ? -15.974 -11.306 18.628 1.00 90.94 314 SER A O 1
ATOM 2531 N N . GLY A 1 315 ? -16.136 -12.459 16.709 1.00 89.75 315 GLY A N 1
ATOM 2532 C CA . GLY A 1 315 ? -17.169 -11.611 16.094 1.00 89.75 315 GLY A CA 1
ATOM 2533 C C . GLY A 1 315 ? -16.626 -10.349 15.407 1.00 89.75 315 GLY A C 1
ATOM 2534 O O . GLY A 1 315 ? -17.391 -9.640 14.755 1.00 89.75 315 GLY A O 1
ATOM 2535 N N . LEU A 1 316 ? -15.316 -10.089 15.503 1.00 93.12 316 LEU A N 1
ATOM 2536 C CA . LEU A 1 316 ? -14.647 -8.998 14.796 1.00 93.12 316 LEU A CA 1
ATOM 2537 C C . LEU A 1 316 ? -14.602 -9.255 13.289 1.00 93.12 316 LEU A C 1
ATOM 2539 O O . LEU A 1 316 ? -14.656 -10.396 12.830 1.00 93.12 316 LEU A O 1
ATOM 2543 N N . LYS A 1 317 ? -14.435 -8.192 12.507 1.00 95.00 317 LYS A N 1
ATOM 2544 C CA . LYS A 1 317 ? -14.037 -8.272 11.097 1.00 95.00 317 LYS A CA 1
ATOM 2545 C C . LYS A 1 317 ? -12.615 -8.839 10.951 1.00 95.00 317 LYS A C 1
ATOM 2547 O O . LYS A 1 317 ? -11.821 -8.725 11.895 1.00 95.00 317 LYS A O 1
ATOM 2552 N N . PRO A 1 318 ? -12.283 -9.434 9.787 1.00 96.94 318 PRO A N 1
ATOM 2553 C CA . PRO A 1 318 ? -10.931 -9.905 9.533 1.00 96.94 318 PRO A CA 1
ATOM 2554 C C . PRO A 1 318 ? -9.926 -8.756 9.627 1.00 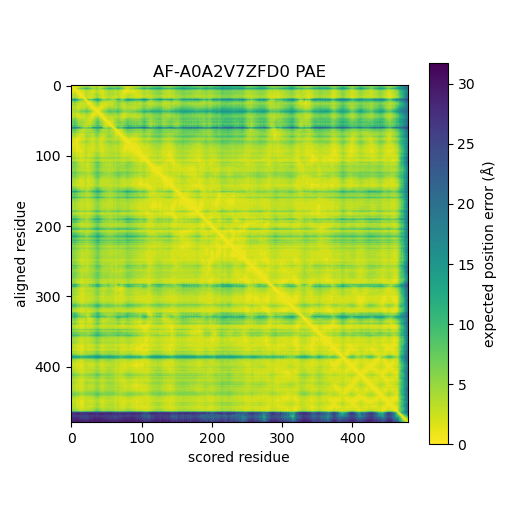96.94 318 PRO A C 1
ATOM 2556 O O . PRO A 1 318 ? -10.271 -7.586 9.449 1.00 96.94 318 PRO A O 1
ATOM 2559 N N . LYS A 1 319 ? -8.679 -9.108 9.923 1.00 98.38 319 LYS A N 1
ATOM 2560 C CA . LYS A 1 319 ? -7.531 -8.219 9.789 1.00 98.38 319 LYS A CA 1
ATOM 2561 C C . LYS A 1 319 ? -6.959 -8.356 8.388 1.00 98.38 319 LYS A C 1
ATOM 2563 O O . LYS A 1 319 ? -6.924 -9.450 7.821 1.00 98.38 319 LYS A O 1
ATOM 2568 N N . TYR A 1 320 ? -6.548 -7.229 7.846 1.00 98.56 320 TYR A N 1
ATOM 2569 C CA . TYR A 1 320 ? -6.187 -7.042 6.457 1.00 98.56 320 TYR A CA 1
ATOM 2570 C C . TYR A 1 320 ? -4.717 -6.674 6.324 1.00 98.56 320 TYR A C 1
ATOM 2572 O O . TYR A 1 320 ? -4.067 -6.269 7.293 1.00 98.56 320 TYR A O 1
ATOM 2580 N N . ILE A 1 321 ? -4.228 -6.801 5.096 1.00 98.38 321 ILE A N 1
ATOM 2581 C CA . ILE A 1 321 ? -2.914 -6.319 4.695 1.00 98.38 321 ILE A CA 1
ATOM 2582 C C . ILE A 1 321 ? -3.126 -5.152 3.733 1.00 98.38 321 ILE A C 1
ATOM 2584 O O . ILE A 1 321 ? -3.734 -5.330 2.676 1.00 98.38 321 ILE A O 1
ATOM 2588 N N . ILE A 1 322 ? -2.676 -3.962 4.118 1.00 98.38 322 ILE A N 1
ATOM 2589 C CA . ILE A 1 322 ? -2.920 -2.711 3.387 1.00 98.38 322 ILE A CA 1
ATOM 2590 C C . ILE A 1 322 ? -1.622 -2.287 2.717 1.00 98.38 322 ILE A C 1
ATOM 2592 O O . ILE A 1 322 ? -0.631 -2.122 3.414 1.00 98.38 322 ILE A O 1
ATOM 2596 N N . ALA A 1 323 ? -1.610 -2.092 1.398 1.00 96.81 323 ALA A N 1
ATOM 2597 C CA . ALA A 1 323 ? -0.422 -1.572 0.728 1.00 96.81 323 ALA A CA 1
ATOM 2598 C C . ALA A 1 323 ? -0.079 -0.191 1.286 1.00 96.81 323 ALA A C 1
ATOM 2600 O O . ALA A 1 323 ? -0.925 0.712 1.299 1.00 96.81 323 ALA A O 1
ATOM 2601 N N . ASP A 1 324 ? 1.145 -0.059 1.763 1.00 93.00 324 ASP A N 1
ATOM 2602 C CA . ASP A 1 324 ? 1.700 1.175 2.280 1.00 93.00 324 ASP A CA 1
ATOM 2603 C C . ASP A 1 324 ? 3.116 1.355 1.754 1.00 93.00 324 ASP A C 1
ATOM 2605 O O . ASP A 1 324 ? 3.717 0.484 1.113 1.00 93.00 324 ASP A O 1
ATOM 2609 N N . ILE A 1 325 ? 3.632 2.539 2.020 1.00 87.75 325 ILE A N 1
ATOM 2610 C CA . ILE A 1 325 ? 5.013 2.911 1.786 1.00 87.75 325 ILE A CA 1
ATOM 2611 C C . ILE A 1 325 ? 5.588 3.376 3.127 1.00 87.75 325 ILE A C 1
ATOM 2613 O O . ILE A 1 325 ? 4.895 3.379 4.124 1.00 87.75 325 ILE A O 1
ATOM 2617 N N . ASP A 1 326 ? 6.880 3.641 3.208 1.00 88.44 326 ASP A N 1
ATOM 2618 C CA . ASP A 1 326 ? 7.487 4.342 4.345 1.00 88.44 326 ASP A CA 1
ATOM 2619 C C . ASP A 1 326 ? 8.736 5.021 3.783 1.00 88.44 326 ASP A C 1
ATOM 2621 O O . ASP A 1 326 ? 9.867 4.586 4.000 1.00 88.44 326 ASP A O 1
ATOM 2625 N N . THR A 1 327 ? 8.502 5.968 2.869 1.00 85.56 327 THR A N 1
ATOM 2626 C CA . THR A 1 327 ? 9.565 6.667 2.137 1.00 85.56 327 THR A CA 1
ATOM 2627 C C . THR A 1 327 ? 9.368 8.167 2.197 1.00 85.56 327 THR A C 1
ATOM 2629 O O . THR A 1 327 ? 8.243 8.685 2.240 1.00 85.56 327 THR A O 1
ATOM 2632 N N . TYR A 1 328 ? 10.498 8.862 2.185 1.00 86.25 328 TYR A N 1
ATOM 2633 C CA . TYR A 1 328 ? 10.565 10.310 2.249 1.00 86.25 328 TYR A CA 1
ATOM 2634 C C . TYR A 1 328 ? 10.438 10.910 0.839 1.00 86.25 328 TYR A C 1
ATOM 2636 O O . TYR A 1 328 ? 9.659 10.440 0.004 1.00 86.25 328 TYR A O 1
ATOM 2644 N N . ARG A 1 329 ? 11.148 12.010 0.587 1.00 81.88 329 ARG A N 1
ATOM 2645 C CA . ARG A 1 329 ? 11.054 12.795 -0.647 1.00 81.88 329 ARG A CA 1
ATOM 2646 C C . ARG A 1 329 ? 11.322 11.948 -1.883 1.00 81.88 329 ARG A C 1
ATOM 2648 O O . ARG A 1 329 ? 12.141 11.033 -1.835 1.00 81.88 329 ARG A O 1
ATOM 2655 N N . LYS A 1 330 ? 10.645 12.309 -2.968 1.00 86.62 330 LYS A N 1
ATOM 2656 C CA . LYS A 1 330 ? 10.793 11.667 -4.266 1.00 86.62 330 LYS A CA 1
ATOM 2657 C C . LYS A 1 330 ? 10.566 12.628 -5.428 1.00 86.62 330 LYS A C 1
ATOM 2659 O O . LYS A 1 330 ? 9.745 13.544 -5.340 1.00 86.62 330 LYS A O 1
ATOM 2664 N N . GLY A 1 331 ? 11.290 12.403 -6.511 1.00 85.69 331 GLY A N 1
ATOM 2665 C CA . GLY A 1 331 ? 11.207 13.135 -7.767 1.00 85.69 331 GLY A CA 1
ATOM 2666 C C . GLY A 1 331 ? 10.854 12.233 -8.956 1.00 85.69 331 GLY A C 1
ATOM 2667 O O . GLY A 1 331 ? 10.826 11.009 -8.829 1.00 85.69 331 GLY A O 1
ATOM 2668 N N . PRO A 1 332 ? 10.563 12.823 -10.128 1.00 86.62 332 PRO A N 1
ATOM 2669 C CA . PRO A 1 332 ? 10.340 12.088 -11.376 1.00 86.62 332 PRO A CA 1
ATOM 2670 C C . PRO A 1 332 ? 11.505 11.184 -11.814 1.00 86.62 332 PRO A C 1
ATOM 2672 O O . PRO A 1 332 ? 11.307 10.302 -12.643 1.00 86.62 332 PRO A O 1
ATOM 2675 N N . GLU A 1 333 ? 12.713 11.430 -11.314 1.00 88.00 333 GLU A N 1
ATOM 2676 C CA . GLU A 1 333 ? 13.934 10.676 -11.603 1.00 88.00 333 GLU A CA 1
ATOM 2677 C C . GLU A 1 333 ? 14.142 9.435 -10.718 1.00 88.00 333 GLU A C 1
ATOM 2679 O O . GLU A 1 333 ? 15.032 8.631 -11.003 1.00 88.00 333 GLU A O 1
ATOM 2684 N N . ASP A 1 334 ? 13.338 9.278 -9.665 1.00 90.06 334 ASP A N 1
ATOM 2685 C CA . ASP A 1 334 ? 13.489 8.227 -8.659 1.00 90.06 334 ASP A CA 1
ATOM 2686 C C . ASP A 1 334 ? 12.802 6.909 -9.062 1.00 90.06 334 ASP A C 1
ATOM 2688 O O . ASP A 1 334 ? 11.848 6.886 -9.846 1.00 90.06 334 ASP A O 1
ATOM 2692 N N . ASP A 1 335 ? 13.236 5.799 -8.457 1.00 88.88 335 ASP A N 1
ATOM 2693 C CA . ASP A 1 335 ? 12.734 4.430 -8.651 1.00 88.88 335 ASP A CA 1
ATOM 2694 C C . ASP A 1 335 ? 11.366 4.213 -7.970 1.00 88.88 335 ASP A C 1
ATOM 2696 O O . ASP A 1 335 ? 11.163 3.289 -7.174 1.00 88.88 335 ASP A O 1
ATOM 2700 N N . THR A 1 336 ? 10.411 5.100 -8.239 1.00 90.00 336 THR A N 1
ATOM 2701 C CA . THR A 1 336 ? 9.137 5.155 -7.517 1.00 90.00 336 THR A CA 1
ATOM 2702 C C . THR A 1 336 ? 8.279 3.912 -7.763 1.00 90.00 336 THR A C 1
ATOM 2704 O O . THR A 1 336 ? 7.999 3.197 -6.808 1.00 90.00 336 THR A O 1
ATOM 2707 N N . TYR A 1 337 ? 7.930 3.572 -9.011 1.00 92.69 337 TYR A N 1
ATOM 2708 C CA . TYR A 1 337 ? 7.080 2.407 -9.326 1.00 92.69 337 TYR A CA 1
ATOM 2709 C C . TYR A 1 337 ? 7.550 1.118 -8.627 1.00 92.69 337 TYR A C 1
ATOM 2711 O O . TYR A 1 337 ? 6.784 0.466 -7.922 1.00 92.69 337 TYR A O 1
ATOM 2719 N N . ALA A 1 338 ? 8.847 0.812 -8.724 1.00 89.69 338 ALA A N 1
ATOM 2720 C CA . ALA A 1 338 ? 9.475 -0.365 -8.125 1.00 89.69 338 ALA A CA 1
ATOM 2721 C C . ALA A 1 338 ? 9.271 -0.485 -6.600 1.00 89.69 338 ALA A C 1
ATOM 2723 O O . ALA A 1 338 ? 9.185 -1.586 -6.051 1.00 89.69 338 ALA A O 1
ATOM 2724 N N . ASN A 1 339 ? 9.155 0.639 -5.894 1.00 86.88 339 ASN A N 1
ATOM 2725 C CA . ASN A 1 339 ? 9.020 0.672 -4.440 1.00 86.88 339 ASN A CA 1
ATOM 2726 C C . ASN A 1 339 ? 7.563 0.699 -3.952 1.00 86.88 339 ASN A C 1
ATOM 2728 O O . ASN A 1 339 ? 7.325 0.642 -2.736 1.00 86.88 339 ASN A O 1
ATOM 2732 N N . PHE A 1 340 ? 6.597 0.808 -4.866 1.00 90.81 340 PHE A N 1
ATOM 2733 C CA . PHE A 1 340 ? 5.204 1.100 -4.555 1.00 90.81 340 PHE A CA 1
ATOM 2734 C C . PHE A 1 340 ? 4.339 -0.152 -4.746 1.00 90.81 340 PHE A C 1
ATOM 2736 O O . PHE A 1 340 ? 4.005 -0.508 -5.871 1.00 90.81 340 PHE A O 1
ATOM 2743 N N . PRO A 1 341 ? 3.907 -0.828 -3.672 1.00 94.19 341 PRO A N 1
ATOM 2744 C CA . PRO A 1 341 ? 2.715 -1.654 -3.766 1.00 94.19 341 PRO A CA 1
ATOM 2745 C C . PRO A 1 341 ? 1.472 -0.750 -3.804 1.00 94.19 341 PRO A C 1
ATOM 2747 O O . PRO A 1 341 ? 1.473 0.353 -3.257 1.00 94.19 341 PRO A O 1
ATOM 2750 N N . VAL A 1 342 ? 0.383 -1.225 -4.407 1.00 97.88 342 VAL A N 1
ATOM 2751 C CA . VAL A 1 342 ? -0.854 -0.455 -4.589 1.00 97.88 342 VAL A CA 1
ATOM 2752 C C . VAL A 1 342 ? -2.079 -1.205 -4.075 1.00 97.88 342 VAL A C 1
ATOM 2754 O O . VAL A 1 342 ? -2.225 -2.415 -4.256 1.00 97.88 342 VAL A O 1
ATOM 2757 N N . ASN A 1 343 ? -2.998 -0.473 -3.446 1.00 98.69 343 ASN A N 1
ATOM 2758 C CA . ASN A 1 343 ? -4.345 -0.956 -3.168 1.00 98.69 343 ASN A CA 1
ATOM 2759 C C . ASN A 1 343 ? -5.269 -0.555 -4.320 1.00 98.69 343 ASN A C 1
ATOM 2761 O O . ASN A 1 343 ? -5.354 0.621 -4.670 1.00 98.69 343 ASN A O 1
ATOM 2765 N N . TYR A 1 344 ? -6.044 -1.497 -4.839 1.00 98.81 344 TYR A N 1
ATOM 2766 C CA . TYR A 1 344 ? -7.183 -1.211 -5.705 1.00 98.81 344 TYR A CA 1
ATOM 2767 C C . TYR A 1 344 ? -8.451 -1.213 -4.853 1.00 98.81 344 TYR A C 1
ATOM 2769 O O . TYR A 1 344 ? -9.016 -2.271 -4.564 1.00 98.81 344 TYR A O 1
ATOM 2777 N N . LEU A 1 345 ? -8.890 -0.026 -4.429 1.00 98.38 345 LEU A N 1
ATOM 2778 C CA . LEU A 1 345 ? -10.103 0.160 -3.630 1.00 98.38 345 LEU A CA 1
ATOM 2779 C C . LEU A 1 345 ? -11.334 0.087 -4.512 1.00 98.38 345 LEU A C 1
ATOM 2781 O O . LEU A 1 345 ? -11.408 0.799 -5.511 1.00 98.38 345 LEU A O 1
ATOM 2785 N N . LYS A 1 346 ? -12.328 -0.712 -4.127 1.00 98.00 346 LYS A N 1
ATOM 2786 C CA . LYS A 1 346 ? -13.583 -0.817 -4.869 1.00 98.00 346 LYS A CA 1
ATOM 2787 C C . LYS A 1 346 ? -14.510 0.358 -4.550 1.00 98.00 346 LYS A C 1
ATOM 2789 O O . LYS A 1 346 ? -15.412 0.254 -3.720 1.00 98.00 346 LYS A O 1
ATOM 2794 N N . ILE A 1 347 ? -14.255 1.483 -5.205 1.00 97.31 347 ILE A N 1
ATOM 2795 C CA . ILE A 1 347 ? -15.042 2.716 -5.121 1.00 97.31 347 ILE A CA 1
ATOM 2796 C C . ILE A 1 347 ? -15.229 3.301 -6.525 1.00 97.31 347 ILE A C 1
ATOM 2798 O O . ILE A 1 347 ? -14.336 3.216 -7.367 1.00 97.31 347 ILE A O 1
ATOM 2802 N N . ASP A 1 348 ? -16.385 3.917 -6.775 1.00 92.75 348 ASP A N 1
ATOM 2803 C CA . ASP A 1 348 ? -16.747 4.387 -8.120 1.00 92.75 348 ASP A CA 1
ATOM 2804 C C . ASP A 1 348 ? -15.970 5.643 -8.548 1.00 92.75 348 ASP A C 1
ATOM 2806 O O . ASP A 1 348 ? -15.671 5.833 -9.728 1.00 92.75 348 ASP A O 1
ATOM 2810 N N . ARG A 1 349 ? -15.624 6.509 -7.587 1.00 95.62 349 ARG A N 1
ATOM 2811 C CA . ARG A 1 349 ? -14.898 7.762 -7.825 1.00 95.62 349 ARG A CA 1
ATOM 2812 C C . ARG A 1 349 ? -13.949 8.104 -6.683 1.00 95.62 349 ARG A C 1
ATOM 2814 O O . ARG A 1 349 ? -14.164 7.687 -5.545 1.00 95.62 349 ARG A O 1
ATOM 2821 N N . THR A 1 350 ? -12.950 8.921 -6.994 1.00 97.06 350 THR A N 1
ATOM 2822 C CA . THR A 1 350 ? -12.116 9.591 -5.995 1.00 97.06 350 THR A CA 1
ATOM 2823 C C . THR A 1 350 ? -12.989 10.586 -5.205 1.00 97.06 350 THR A C 1
ATOM 2825 O O . THR A 1 350 ? -13.769 11.324 -5.822 1.00 97.06 350 THR A O 1
ATOM 2828 N N . PRO A 1 351 ? -12.954 10.592 -3.857 1.00 95.81 351 PRO A N 1
ATOM 2829 C CA . PRO A 1 351 ? -13.617 11.636 -3.075 1.00 95.81 351 PRO A CA 1
ATOM 2830 C C . PRO A 1 351 ? -13.026 13.014 -3.384 1.00 95.81 351 PRO A C 1
ATOM 2832 O O . PRO A 1 351 ? -11.822 13.137 -3.602 1.00 95.81 351 PRO A O 1
ATOM 2835 N N . GLY A 1 352 ? -13.870 14.045 -3.388 1.00 94.50 352 GLY A N 1
ATOM 2836 C CA . GLY A 1 352 ? -13.415 15.421 -3.594 1.00 94.50 352 GLY A CA 1
ATOM 2837 C C . GLY A 1 352 ? -12.614 15.949 -2.400 1.00 94.50 352 GLY A C 1
ATOM 2838 O O . GLY A 1 352 ? -12.753 15.459 -1.282 1.00 94.50 352 GLY A O 1
ATOM 2839 N N . ALA A 1 353 ? -11.813 16.995 -2.616 1.00 93.00 353 ALA A N 1
ATOM 2840 C CA . ALA A 1 353 ? -10.944 17.579 -1.586 1.00 93.00 353 ALA A CA 1
ATOM 2841 C C . ALA A 1 353 ? -11.681 18.001 -0.296 1.00 93.00 353 ALA A C 1
ATOM 2843 O O . ALA A 1 353 ? -11.122 17.873 0.801 1.00 93.00 353 ALA A O 1
ATOM 2844 N N . ASP A 1 354 ? -12.918 18.486 -0.449 1.00 92.50 354 ASP A N 1
ATOM 2845 C CA . ASP A 1 354 ? -13.795 18.971 0.624 1.00 92.50 354 ASP A CA 1
ATOM 2846 C C . ASP A 1 354 ? -14.811 17.911 1.105 1.00 92.50 354 ASP A C 1
ATOM 2848 O O . ASP A 1 354 ? -15.575 18.162 2.038 1.00 92.50 354 ASP A O 1
ATOM 2852 N N . GLU A 1 355 ? -14.845 16.732 0.476 1.00 93.62 355 GLU A N 1
ATOM 2853 C CA . GLU A 1 355 ? -15.710 15.622 0.883 1.00 93.62 355 GLU A CA 1
ATOM 2854 C C . GLU A 1 355 ? -15.058 14.788 1.994 1.00 93.62 355 GLU A C 1
ATOM 2856 O O . GLU A 1 355 ? -13.838 14.773 2.169 1.00 93.62 355 GLU A O 1
ATOM 2861 N N . ASP A 1 356 ? -15.878 14.061 2.756 1.00 90.19 356 ASP A N 1
ATOM 2862 C CA . ASP A 1 356 ? -15.363 13.105 3.731 1.00 90.19 356 ASP A CA 1
ATOM 2863 C C . ASP A 1 356 ? -14.840 11.818 3.059 1.00 90.19 356 ASP A C 1
ATOM 2865 O O . ASP A 1 356 ? -15.278 11.401 1.985 1.00 90.19 356 ASP A O 1
ATOM 2869 N N . MET A 1 357 ? -13.892 11.159 3.722 1.00 92.38 357 MET A N 1
ATOM 2870 C CA . MET A 1 357 ? -13.221 9.945 3.252 1.00 92.38 357 MET A CA 1
ATOM 2871 C C . MET A 1 357 ? -13.957 8.663 3.665 1.00 92.38 357 MET A C 1
ATOM 2873 O O . MET A 1 357 ? -13.360 7.582 3.697 1.00 92.38 357 MET A O 1
ATOM 2877 N N . SER A 1 358 ? -15.250 8.733 4.000 1.00 93.69 358 SER A N 1
ATOM 2878 C CA . SER A 1 358 ? -15.988 7.566 4.499 1.00 93.69 358 SER A CA 1
ATOM 2879 C C . SER A 1 358 ? -16.084 6.450 3.466 1.00 93.69 358 SER A C 1
ATOM 2881 O O . SER A 1 358 ? -16.104 5.289 3.859 1.00 93.69 358 SER A O 1
ATOM 2883 N N . SER A 1 359 ? -16.125 6.753 2.164 1.00 95.12 359 SER A N 1
ATOM 2884 C CA . SER A 1 359 ? -16.136 5.722 1.114 1.00 95.12 359 SER A CA 1
ATOM 2885 C C . SER A 1 359 ? -14.831 4.916 1.092 1.00 95.12 359 SER A C 1
ATOM 2887 O O . SER A 1 359 ? -14.876 3.687 1.060 1.00 95.12 359 SER A O 1
ATOM 2889 N N . VAL A 1 360 ? -13.686 5.596 1.205 1.00 96.75 360 VAL A N 1
ATOM 2890 C CA . VAL A 1 360 ? -12.346 4.992 1.303 1.00 96.75 360 VAL A CA 1
ATOM 2891 C C . VAL A 1 360 ? -12.238 4.138 2.562 1.00 96.75 360 VAL A C 1
ATOM 2893 O O . VAL A 1 360 ? -11.902 2.957 2.493 1.00 96.75 360 VAL A O 1
ATOM 2896 N N . LEU A 1 361 ? -12.593 4.706 3.718 1.00 96.56 361 LEU A N 1
ATOM 2897 C CA . LEU A 1 361 ? -12.524 3.998 4.995 1.00 96.56 361 LEU A CA 1
ATOM 2898 C C . LEU A 1 361 ? -13.498 2.828 5.080 1.00 96.56 361 LEU A C 1
ATOM 2900 O O . LEU A 1 361 ? -13.166 1.796 5.661 1.00 96.56 361 LEU A O 1
ATOM 2904 N N . LYS A 1 362 ? -14.684 2.950 4.480 1.00 96.56 362 LYS A N 1
ATOM 2905 C CA . LYS A 1 362 ? -15.625 1.837 4.366 1.00 96.56 362 LYS A CA 1
ATOM 2906 C C . LYS A 1 362 ? -15.019 0.711 3.531 1.00 96.56 362 LYS A C 1
ATOM 2908 O O . LYS A 1 362 ? -15.083 -0.430 3.974 1.00 96.56 362 LYS A O 1
ATOM 2913 N N . ALA A 1 363 ? -14.427 1.013 2.373 1.00 97.69 363 ALA A N 1
ATOM 2914 C CA . ALA A 1 363 ? -13.800 -0.004 1.529 1.00 97.69 363 ALA A CA 1
ATOM 2915 C C . ALA A 1 363 ? -12.669 -0.735 2.272 1.00 97.69 363 ALA A C 1
ATOM 2917 O O . ALA A 1 363 ? -12.643 -1.965 2.295 1.00 97.69 363 ALA A O 1
ATOM 2918 N N . LEU A 1 364 ? -11.801 0.009 2.971 1.00 97.69 364 LEU A N 1
ATOM 2919 C CA . LEU A 1 364 ? -10.740 -0.565 3.805 1.00 97.69 364 LEU A CA 1
ATOM 2920 C C . LEU A 1 364 ? -11.299 -1.443 4.933 1.00 97.69 364 LEU A C 1
ATOM 2922 O O . LEU A 1 364 ? -10.860 -2.573 5.119 1.00 97.69 364 LEU A O 1
ATOM 2926 N N . ARG A 1 365 ? -12.305 -0.959 5.665 1.00 96.75 365 ARG A N 1
ATOM 2927 C CA . ARG A 1 365 ? -12.950 -1.695 6.763 1.00 96.75 365 ARG A CA 1
ATOM 2928 C C . ARG A 1 365 ? -13.673 -2.960 6.289 1.00 96.75 365 ARG A C 1
ATOM 2930 O O . ARG A 1 365 ? -13.718 -3.974 6.992 1.00 96.75 365 ARG A O 1
ATOM 2937 N N . ASP A 1 366 ? -14.306 -2.907 5.129 1.00 96.62 366 ASP A N 1
ATOM 2938 C CA . ASP A 1 366 ? -15.066 -4.035 4.597 1.00 96.62 366 ASP A CA 1
ATOM 2939 C C . ASP A 1 366 ? -14.187 -5.052 3.860 1.00 96.62 366 ASP A C 1
ATOM 2941 O O . ASP A 1 366 ? -14.671 -6.141 3.565 1.00 96.62 366 ASP A O 1
ATOM 2945 N N . GLY A 1 367 ? -12.900 -4.749 3.651 1.00 97.25 367 GLY A N 1
ATOM 2946 C CA . GLY A 1 367 ? -12.005 -5.598 2.866 1.00 97.25 367 GLY A CA 1
ATOM 2947 C C . GLY A 1 367 ? -12.322 -5.545 1.369 1.00 97.25 367 GLY A C 1
ATOM 2948 O O . GLY A 1 367 ? -11.930 -6.441 0.625 1.00 97.25 367 GLY A O 1
ATOM 2949 N N . ASP A 1 368 ? -13.031 -4.503 0.919 1.00 97.69 368 ASP A N 1
ATOM 2950 C CA . ASP A 1 368 ? -13.470 -4.294 -0.465 1.00 97.69 368 ASP A CA 1
ATOM 2951 C C . ASP A 1 368 ? -12.326 -3.713 -1.320 1.00 97.69 368 ASP A C 1
ATOM 2953 O O . ASP A 1 368 ? -12.444 -2.665 -1.960 1.00 97.69 368 ASP A O 1
ATOM 2957 N N . PHE A 1 369 ? -11.181 -4.390 -1.303 1.00 98.62 369 PHE A N 1
ATOM 2958 C CA . PHE A 1 369 ? -9.997 -4.038 -2.074 1.00 98.62 369 PHE A CA 1
ATOM 2959 C C . PHE A 1 369 ? -9.095 -5.256 -2.276 1.00 98.62 369 PHE A C 1
ATOM 2961 O O . PHE A 1 369 ? -9.199 -6.264 -1.572 1.00 98.62 369 PHE A O 1
ATOM 2968 N N . PHE A 1 370 ? -8.187 -5.159 -3.238 1.00 98.81 370 PHE A N 1
ATOM 2969 C CA . PHE A 1 370 ? -7.069 -6.087 -3.368 1.00 98.81 370 PHE A CA 1
ATOM 2970 C C . PHE A 1 370 ? -5.766 -5.297 -3.421 1.00 98.81 370 PHE A C 1
ATOM 2972 O O . PHE A 1 370 ? -5.760 -4.119 -3.783 1.00 98.81 370 PHE A O 1
ATOM 2979 N N . VAL A 1 371 ? -4.675 -5.941 -3.031 1.00 98.81 371 VAL A N 1
ATOM 2980 C CA . VAL A 1 371 ? -3.330 -5.374 -3.131 1.00 98.81 371 VAL A CA 1
ATOM 2981 C C . VAL A 1 371 ? -2.629 -6.009 -4.317 1.00 98.81 371 VAL A C 1
ATOM 2983 O O . VAL A 1 371 ? -2.805 -7.201 -4.575 1.00 98.81 371 VAL A O 1
ATOM 2986 N N . SER A 1 372 ? -1.848 -5.214 -5.034 1.00 98.44 372 SER A N 1
ATOM 2987 C CA . SER A 1 372 ? -0.987 -5.667 -6.119 1.00 98.44 372 SER A CA 1
ATOM 2988 C C . SER A 1 372 ? 0.319 -4.885 -6.114 1.00 98.44 372 SER A C 1
ATOM 2990 O O . SER A 1 372 ? 0.377 -3.770 -5.602 1.00 98.44 372 SER A O 1
ATOM 2992 N N . THR A 1 373 ? 1.363 -5.458 -6.692 1.00 96.94 373 THR A N 1
ATOM 2993 C CA . THR A 1 373 ? 2.569 -4.715 -7.064 1.00 96.94 373 THR A CA 1
ATOM 2994 C C . THR A 1 373 ? 2.448 -4.019 -8.428 1.00 96.94 373 THR A C 1
ATOM 2996 O O . THR A 1 373 ? 3.220 -3.124 -8.706 1.00 96.94 373 THR A O 1
ATOM 2999 N N . GLY A 1 374 ? 1.426 -4.346 -9.231 1.00 97.44 374 GLY A N 1
ATOM 3000 C CA . GLY A 1 374 ? 1.101 -3.694 -10.510 1.00 97.44 374 GLY A CA 1
ATOM 3001 C C . GLY A 1 374 ? 1.042 -4.657 -11.700 1.00 97.44 374 GLY A C 1
ATOM 3002 O O . GLY A 1 374 ? 0.244 -4.468 -12.619 1.00 97.44 374 GLY A O 1
ATOM 3003 N N . GLU A 1 375 ? 1.809 -5.744 -11.651 1.00 98.25 375 GLU A N 1
ATOM 3004 C CA . GLU A 1 375 ? 1.973 -6.699 -12.759 1.00 98.25 375 GLU A CA 1
ATOM 3005 C C . GLU A 1 375 ? 0.840 -7.713 -12.847 1.00 98.25 375 GLU A C 1
ATOM 3007 O O . GLU A 1 375 ? 0.559 -8.228 -13.926 1.00 98.25 375 GLU A O 1
ATOM 3012 N N . ILE A 1 376 ? 0.203 -8.011 -11.713 1.00 98.81 376 ILE A N 1
ATOM 3013 C CA . ILE A 1 376 ? -0.888 -8.980 -11.592 1.00 98.81 376 ILE A CA 1
ATOM 3014 C C . ILE A 1 376 ? -2.130 -8.252 -11.088 1.00 98.81 376 ILE A C 1
ATOM 3016 O O . ILE A 1 376 ? -2.081 -7.564 -10.071 1.00 98.81 376 ILE A O 1
ATOM 3020 N N . LEU A 1 377 ? -3.272 -8.418 -11.748 1.00 98.81 377 LEU A N 1
ATOM 3021 C CA . LEU A 1 377 ? -4.510 -7.730 -11.379 1.00 98.81 377 LEU A CA 1
ATOM 3022 C C . LEU A 1 377 ? -5.634 -8.740 -11.159 1.00 98.81 377 LEU A C 1
ATOM 3024 O O . LEU A 1 377 ? -5.921 -9.574 -12.018 1.00 98.81 377 LEU A O 1
ATOM 3028 N N . ILE A 1 378 ? -6.291 -8.653 -9.999 1.00 98.75 378 ILE A N 1
ATOM 3029 C CA . ILE A 1 378 ? -7.446 -9.486 -9.642 1.00 98.75 378 ILE A CA 1
ATOM 3030 C C . ILE A 1 378 ? -8.711 -8.673 -9.916 1.00 98.75 378 ILE A C 1
ATOM 3032 O O . ILE A 1 378 ? -9.237 -7.974 -9.054 1.00 98.75 378 ILE A O 1
ATOM 3036 N N . THR A 1 379 ? -9.204 -8.757 -11.147 1.00 96.81 379 THR A N 1
ATOM 3037 C CA . THR A 1 379 ? -10.320 -7.922 -11.625 1.00 96.81 379 THR A CA 1
ATOM 3038 C C . THR A 1 379 ? -11.674 -8.347 -11.060 1.00 96.81 379 THR A C 1
ATOM 3040 O O . THR A 1 379 ? -12.594 -7.533 -10.961 1.00 96.81 379 THR A O 1
ATOM 3043 N N . LYS A 1 380 ? -11.812 -9.620 -10.664 1.00 97.31 380 LYS A N 1
ATOM 3044 C CA . LYS A 1 380 ? -12.969 -10.133 -9.919 1.00 97.31 380 LYS A CA 1
ATOM 3045 C C . LYS A 1 380 ? -12.533 -11.202 -8.936 1.00 97.31 380 LYS A C 1
ATOM 3047 O O . LYS A 1 380 ? -11.700 -12.040 -9.260 1.00 97.31 380 LYS A O 1
ATOM 3052 N N . TYR A 1 381 ? -13.184 -11.230 -7.779 1.00 97.75 381 TYR A N 1
ATOM 3053 C CA . TYR A 1 381 ? -13.015 -12.274 -6.777 1.00 97.75 381 TYR A CA 1
ATOM 3054 C C . TYR A 1 381 ? -14.339 -12.57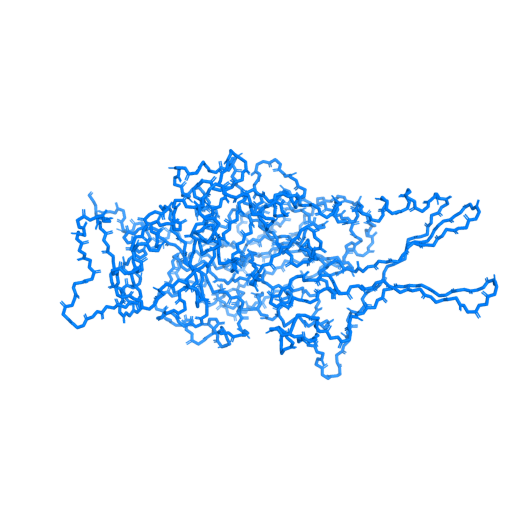5 -6.077 1.00 97.75 381 TYR A C 1
ATOM 3056 O O . TYR A 1 381 ? -15.144 -11.673 -5.829 1.00 97.75 381 TYR A O 1
ATOM 3064 N N . ARG A 1 382 ? -14.571 -13.851 -5.763 1.00 96.75 382 ARG A N 1
ATOM 3065 C CA . ARG A 1 382 ? -15.694 -14.311 -4.941 1.00 96.75 382 ARG A CA 1
ATOM 3066 C C . ARG A 1 382 ? -15.410 -15.679 -4.326 1.00 96.75 382 ARG A C 1
ATOM 3068 O O . ARG A 1 382 ? -14.803 -16.540 -4.959 1.00 96.75 382 ARG A O 1
ATOM 3075 N N . VAL A 1 383 ? -15.959 -15.906 -3.136 1.00 96.75 383 VAL A N 1
ATOM 3076 C CA . VAL A 1 383 ? -16.137 -17.251 -2.572 1.00 96.75 383 VAL A CA 1
ATOM 3077 C C . VAL A 1 383 ? -17.541 -17.726 -2.944 1.00 96.75 383 VAL A C 1
ATOM 3079 O O . VAL A 1 383 ? -18.531 -17.112 -2.552 1.00 96.75 383 VAL A O 1
ATOM 3082 N N . VAL A 1 384 ? -17.630 -18.787 -3.740 1.00 94.19 384 VAL A N 1
ATOM 3083 C CA . VAL A 1 384 ? -18.881 -19.342 -4.275 1.00 94.19 384 VAL A CA 1
ATOM 3084 C C . VAL A 1 384 ? -19.296 -20.574 -3.477 1.00 94.19 384 VAL A C 1
ATOM 3086 O O . VAL A 1 384 ? -18.453 -21.374 -3.073 1.00 94.19 384 VAL A O 1
ATOM 3089 N N . GLY A 1 385 ? -20.605 -20.749 -3.303 1.00 90.31 385 GLY A N 1
ATOM 3090 C CA . GLY A 1 385 ? -21.192 -21.897 -2.616 1.00 90.31 385 GLY A CA 1
ATOM 3091 C C . GLY A 1 385 ? -21.450 -21.648 -1.130 1.00 90.31 385 GLY A C 1
ATOM 3092 O O . GLY A 1 385 ? -21.108 -20.606 -0.570 1.00 90.31 385 GLY A O 1
ATOM 3093 N N . THR A 1 386 ? -22.093 -22.621 -0.493 1.00 85.69 386 THR A N 1
ATOM 3094 C CA . THR A 1 386 ? -22.443 -22.612 0.932 1.00 85.69 386 THR A CA 1
ATOM 3095 C C . THR A 1 386 ? -22.061 -23.945 1.572 1.00 85.69 386 THR A C 1
ATOM 3097 O O . THR A 1 386 ? -21.764 -24.924 0.889 1.00 85.69 386 THR A O 1
ATOM 3100 N N . GLY A 1 387 ? -22.040 -23.994 2.905 1.00 87.25 387 GLY A N 1
ATOM 3101 C CA . GLY A 1 387 ? -21.660 -25.206 3.630 1.00 87.25 387 GLY A CA 1
ATOM 3102 C C . GLY A 1 387 ? -20.189 -25.578 3.428 1.00 87.25 387 GLY A C 1
ATOM 3103 O O . GLY A 1 387 ? -19.333 -24.692 3.352 1.00 87.25 387 GLY A O 1
ATOM 3104 N N . ALA A 1 388 ? -19.927 -26.887 3.388 1.00 91.00 388 ALA A N 1
ATOM 3105 C CA . ALA A 1 388 ? -18.595 -27.487 3.373 1.00 91.00 388 ALA A CA 1
ATOM 3106 C C . ALA A 1 388 ? -17.898 -27.465 2.008 1.00 91.00 388 ALA A C 1
ATOM 3108 O O . ALA A 1 388 ? -16.684 -27.521 1.965 1.00 91.00 388 ALA A O 1
ATOM 3109 N N . GLN A 1 389 ? -18.612 -27.395 0.888 1.00 93.50 389 GLN A N 1
ATOM 3110 C CA . GLN A 1 389 ? -17.985 -27.410 -0.437 1.00 93.50 389 GLN A CA 1
ATOM 3111 C C . GLN A 1 389 ? -18.112 -26.022 -1.050 1.00 93.50 389 GLN A C 1
ATOM 3113 O O . GLN A 1 389 ? -19.211 -25.588 -1.399 1.00 93.50 389 GLN A O 1
ATOM 3118 N N . ARG A 1 390 ? -16.992 -25.301 -1.129 1.00 96.56 390 ARG A N 1
ATOM 3119 C CA . ARG A 1 390 ? -16.942 -23.942 -1.674 1.00 96.56 390 ARG A CA 1
ATOM 3120 C C . ARG A 1 390 ? -15.871 -23.836 -2.747 1.00 96.56 390 ARG A C 1
ATOM 3122 O O . ARG A 1 390 ? -15.019 -24.709 -2.900 1.00 96.56 390 ARG A O 1
ATOM 3129 N N . THR A 1 391 ? -15.924 -22.757 -3.511 1.00 97.88 391 THR A N 1
ATOM 3130 C CA . THR A 1 391 ? -15.005 -22.521 -4.624 1.00 97.88 391 THR A CA 1
ATOM 3131 C C . THR A 1 391 ? -14.517 -21.085 -4.602 1.00 97.88 391 THR A C 1
ATOM 3133 O O . THR A 1 391 ? -15.318 -20.156 -4.502 1.00 97.88 391 THR A O 1
ATOM 3136 N N . ILE A 1 392 ? -13.208 -20.891 -4.722 1.00 98.25 392 ILE A N 1
ATOM 3137 C CA . ILE A 1 392 ? -12.634 -19.588 -5.047 1.00 98.25 392 ILE A CA 1
ATOM 3138 C C . ILE A 1 392 ? -12.817 -19.345 -6.542 1.00 98.25 392 ILE A C 1
ATOM 3140 O O . ILE A 1 392 ? -12.323 -20.124 -7.354 1.00 98.25 392 ILE A O 1
ATOM 3144 N N . GLY A 1 393 ? -13.529 -18.274 -6.893 1.00 98.50 393 GLY A N 1
ATOM 3145 C CA . GLY A 1 393 ? -13.642 -17.774 -8.260 1.00 98.50 393 GLY A CA 1
ATOM 3146 C C . GLY A 1 393 ? -12.875 -16.465 -8.414 1.00 98.50 393 GLY A C 1
ATOM 3147 O O . GLY A 1 393 ? -13.234 -15.493 -7.746 1.00 98.50 393 GLY A O 1
ATOM 3148 N N . ALA A 1 394 ? -11.873 -16.418 -9.293 1.00 98.62 394 ALA A N 1
ATOM 3149 C CA . ALA A 1 394 ? -11.070 -15.216 -9.532 1.00 98.62 394 ALA A CA 1
ATOM 3150 C C . ALA A 1 394 ? -10.778 -14.991 -11.024 1.00 98.62 394 ALA A C 1
ATOM 3152 O O . ALA A 1 394 ? -10.364 -15.921 -11.711 1.00 98.62 394 ALA A O 1
ATOM 3153 N N . ASP A 1 395 ? -10.965 -13.762 -11.509 1.00 98.69 395 ASP A N 1
ATOM 3154 C CA . ASP A 1 395 ? -10.556 -13.335 -12.855 1.00 98.69 395 ASP A CA 1
ATOM 3155 C C . ASP A 1 395 ? -9.231 -12.576 -12.721 1.00 98.69 395 ASP A C 1
ATOM 3157 O O . ASP A 1 395 ? -9.194 -11.505 -12.105 1.00 98.69 395 ASP A O 1
ATOM 3161 N N . VAL A 1 396 ? -8.150 -13.137 -13.264 1.00 98.88 396 VAL A N 1
ATOM 3162 C CA . VAL A 1 396 ? -6.785 -12.621 -13.082 1.00 98.88 396 VAL A CA 1
ATOM 3163 C C . VAL A 1 396 ? -6.152 -12.319 -14.435 1.00 98.88 396 VAL A C 1
ATOM 3165 O O . VAL A 1 396 ? -6.261 -13.129 -15.358 1.00 98.88 396 VAL A O 1
ATOM 3168 N N . GLU A 1 397 ? -5.472 -11.182 -14.538 1.00 98.81 397 GLU A N 1
ATOM 3169 C CA . GLU A 1 397 ? -4.563 -10.844 -15.639 1.00 98.81 397 GLU A CA 1
ATOM 3170 C C . GLU A 1 397 ? -3.148 -10.593 -15.112 1.00 98.81 397 GLU A C 1
ATOM 3172 O O . GLU A 1 397 ? -2.987 -10.219 -13.949 1.00 98.81 397 GLU A O 1
ATOM 3177 N N . TRP A 1 398 ? -2.131 -10.836 -15.938 1.00 98.81 398 TRP A N 1
ATOM 3178 C CA . TRP A 1 398 ? -0.729 -10.681 -15.547 1.00 98.81 398 TRP A CA 1
ATOM 3179 C C . TRP A 1 398 ? 0.175 -10.305 -16.722 1.00 98.81 398 TRP A C 1
ATOM 3181 O O . TRP A 1 398 ? -0.133 -10.610 -17.877 1.00 98.81 398 TRP A O 1
ATOM 3191 N N . THR A 1 399 ? 1.335 -9.718 -16.426 1.00 98.69 399 THR A N 1
ATOM 3192 C CA . THR A 1 399 ? 2.359 -9.382 -17.426 1.00 98.69 399 THR A CA 1
ATOM 3193 C C . THR A 1 399 ? 3.528 -10.370 -17.448 1.00 98.69 399 THR A C 1
ATOM 3195 O O . THR A 1 399 ? 3.879 -10.854 -18.522 1.00 98.69 399 THR A O 1
ATOM 3198 N N . PHE A 1 400 ? 4.096 -10.749 -16.301 1.00 98.31 400 PHE A N 1
ATOM 3199 C CA . PHE A 1 400 ? 5.143 -11.780 -16.204 1.00 98.31 400 PHE A CA 1
ATOM 3200 C C . PHE A 1 400 ? 4.553 -13.197 -16.152 1.00 98.31 400 PHE A C 1
ATOM 3202 O O . PHE A 1 400 ? 3.427 -13.366 -15.689 1.00 98.31 400 PHE A O 1
ATOM 3209 N N . PRO A 1 401 ? 5.287 -14.240 -16.590 1.00 97.81 401 PRO A N 1
ATOM 3210 C CA . PRO A 1 401 ? 4.833 -15.621 -16.441 1.00 97.81 401 PRO A CA 1
ATOM 3211 C C . PRO A 1 401 ? 4.505 -15.934 -14.972 1.00 97.81 401 PRO A C 1
ATOM 3213 O O . PRO A 1 401 ? 5.336 -15.674 -14.099 1.00 97.81 401 PRO A O 1
ATOM 3216 N N . PRO A 1 402 ? 3.319 -16.475 -14.662 1.00 98.25 402 PRO A N 1
ATOM 3217 C CA . PRO A 1 402 ? 2.937 -16.712 -13.287 1.00 98.25 402 PRO A CA 1
ATOM 3218 C C . PRO A 1 402 ? 3.596 -17.990 -12.742 1.00 98.25 402 PRO A C 1
ATOM 3220 O O . PRO A 1 402 ? 3.837 -18.953 -13.470 1.00 98.25 402 PRO A O 1
ATOM 3223 N N . SER A 1 403 ? 3.857 -18.018 -11.437 1.00 98.25 403 SER A N 1
ATOM 3224 C CA . SER A 1 403 ? 4.480 -19.151 -10.749 1.00 98.25 403 SER A CA 1
ATOM 3225 C C . SER A 1 403 ? 3.422 -20.035 -10.095 1.00 98.25 403 SER A C 1
ATOM 3227 O O . SER A 1 403 ? 3.316 -21.228 -10.389 1.00 98.25 403 SER A O 1
ATOM 3229 N N . PHE A 1 404 ? 2.613 -19.465 -9.202 1.00 98.81 404 PHE A N 1
ATOM 3230 C CA . PHE A 1 404 ? 1.597 -20.210 -8.464 1.00 98.81 404 PHE A CA 1
ATOM 3231 C C . PHE A 1 404 ? 0.428 -19.321 -8.038 1.00 98.81 404 PHE A C 1
ATOM 3233 O O . PHE A 1 404 ? 0.564 -18.112 -7.848 1.00 98.81 404 PHE A O 1
ATOM 3240 N N . VAL A 1 405 ? -0.725 -19.954 -7.836 1.00 98.75 405 VAL A N 1
ATOM 3241 C CA . VAL A 1 405 ? -1.823 -19.392 -7.042 1.00 98.75 405 VAL A CA 1
ATOM 3242 C C . VAL A 1 405 ? -1.906 -20.119 -5.714 1.00 98.75 405 VAL A C 1
ATOM 3244 O O . VAL A 1 405 ? -1.539 -21.294 -5.609 1.00 98.75 405 VAL A O 1
ATOM 3247 N N . GLU A 1 406 ? -2.419 -19.444 -4.697 1.00 98.25 406 GLU A N 1
ATOM 3248 C CA . GLU A 1 406 ? -2.649 -20.062 -3.402 1.00 98.25 406 GLU A CA 1
ATOM 3249 C C . GLU A 1 406 ? -3.987 -19.678 -2.787 1.00 98.25 406 GLU A C 1
ATOM 3251 O O . GLU A 1 406 ? -4.483 -18.560 -2.935 1.00 98.25 406 GLU A O 1
ATOM 3256 N N . VAL A 1 407 ? -4.548 -20.636 -2.057 1.00 98.62 407 VAL A N 1
ATOM 3257 C CA . VAL A 1 407 ? -5.697 -20.447 -1.178 1.00 98.62 407 VAL A CA 1
ATOM 3258 C C . VAL A 1 407 ? -5.229 -20.777 0.232 1.00 98.62 407 VAL A C 1
ATOM 3260 O O . VAL A 1 407 ? -4.716 -21.871 0.467 1.00 98.62 407 VAL A O 1
ATOM 3263 N N . VAL A 1 408 ? -5.380 -19.837 1.161 1.00 98.50 408 VAL A N 1
ATOM 3264 C CA . VAL A 1 408 ? -4.959 -19.984 2.565 1.00 98.50 408 VAL A CA 1
ATOM 3265 C C . VAL A 1 408 ? -6.181 -19.843 3.457 1.00 98.50 408 VAL A C 1
ATOM 3267 O O . VAL A 1 408 ? -7.016 -18.971 3.218 1.00 98.50 408 VAL A O 1
ATOM 3270 N N . TRP A 1 409 ? -6.309 -20.695 4.467 1.00 98.25 409 TRP A N 1
ATOM 3271 C CA . TRP A 1 409 ? -7.441 -20.694 5.391 1.00 98.25 409 TRP A CA 1
ATOM 3272 C C . TRP A 1 409 ? -7.005 -21.054 6.807 1.00 98.25 409 TRP A C 1
ATOM 3274 O O . TRP A 1 409 ? -5.982 -21.706 7.015 1.00 98.25 409 TRP A O 1
ATOM 3284 N N . GLY A 1 410 ? -7.830 -20.691 7.784 1.00 97.75 410 GLY A N 1
ATOM 3285 C CA . GLY A 1 410 ? -7.641 -21.084 9.178 1.00 97.75 410 GLY A CA 1
ATOM 3286 C C . GLY A 1 410 ? -8.940 -21.528 9.835 1.00 97.75 410 GLY A C 1
ATOM 3287 O O . GLY A 1 410 ? -10.028 -21.142 9.403 1.00 97.75 410 GLY A O 1
ATOM 3288 N N . ASP A 1 411 ? -8.831 -22.356 10.870 1.00 96.00 411 ASP A N 1
ATOM 3289 C CA . ASP A 1 411 ? -9.953 -22.901 11.656 1.00 96.00 411 ASP A CA 1
ATOM 3290 C C . ASP A 1 411 ? -10.044 -22.324 13.086 1.00 96.00 411 ASP A C 1
ATOM 3292 O O . ASP A 1 411 ? -10.871 -22.748 13.893 1.00 96.00 411 ASP A O 1
ATOM 3296 N N . GLY A 1 412 ? -9.193 -21.351 13.409 1.00 95.94 412 GLY A N 1
ATOM 3297 C CA . GLY A 1 412 ? -9.024 -20.792 14.748 1.00 95.94 412 GLY A CA 1
ATOM 3298 C C . GLY A 1 412 ? -7.900 -21.434 15.569 1.00 95.94 412 GLY A C 1
ATOM 3299 O O . GLY A 1 412 ? -7.608 -20.977 16.673 1.00 95.94 412 GLY A O 1
ATOM 3300 N N . ARG A 1 413 ? -7.267 -22.499 15.063 1.00 95.69 413 ARG A N 1
ATOM 3301 C CA . ARG A 1 413 ? -6.176 -23.238 15.728 1.00 95.69 413 ARG A CA 1
ATOM 3302 C C . ARG A 1 413 ? -4.998 -23.494 14.800 1.00 95.69 413 ARG A C 1
ATOM 3304 O O . ARG A 1 413 ? -3.857 -23.264 15.183 1.00 95.69 413 ARG A O 1
ATOM 3311 N N . LYS A 1 414 ? -5.275 -23.921 13.571 1.00 97.38 414 LYS A N 1
ATOM 3312 C CA . LYS A 1 414 ? -4.298 -24.206 12.525 1.00 97.38 414 LYS A CA 1
ATOM 3313 C C . LYS A 1 414 ? -4.580 -23.353 11.293 1.00 97.38 414 LYS A C 1
ATOM 3315 O O . LYS A 1 414 ? -5.730 -23.064 10.970 1.00 97.38 414 LYS A O 1
ATOM 3320 N N . ILE A 1 415 ? -3.502 -22.969 10.622 1.00 98.31 415 ILE A N 1
ATOM 3321 C CA . ILE A 1 415 ? -3.521 -22.322 9.315 1.00 98.31 415 ILE A CA 1
ATOM 3322 C C . ILE A 1 415 ? -3.004 -23.350 8.312 1.00 98.31 415 ILE A C 1
ATOM 3324 O O . ILE A 1 415 ? -1.958 -23.961 8.529 1.00 98.31 415 ILE A O 1
ATOM 3328 N N . ASP A 1 416 ? -3.748 -23.555 7.235 1.00 97.62 416 ASP A N 1
ATOM 3329 C CA . ASP A 1 416 ? -3.406 -24.468 6.149 1.00 97.62 416 ASP A CA 1
ATOM 3330 C C . ASP A 1 416 ? -3.528 -23.740 4.808 1.00 97.62 416 ASP A C 1
ATOM 3332 O O . ASP A 1 416 ? -4.123 -22.664 4.699 1.00 97.62 416 ASP A O 1
ATOM 3336 N N . ARG A 1 417 ? -2.927 -24.323 3.771 1.00 97.62 417 ARG A N 1
ATOM 3337 C CA . ARG A 1 417 ? -2.938 -23.746 2.429 1.00 97.62 417 ARG A CA 1
ATOM 3338 C C . ARG A 1 417 ? -2.936 -24.804 1.343 1.00 97.62 417 ARG A C 1
ATOM 3340 O O . ARG A 1 417 ? -2.412 -25.901 1.524 1.00 97.62 417 ARG A O 1
ATOM 3347 N N . GLN A 1 418 ? -3.444 -24.414 0.185 1.00 98.06 418 GLN A N 1
ATOM 3348 C CA . GLN A 1 418 ? -3.263 -25.108 -1.079 1.00 98.06 418 GLN A CA 1
ATOM 3349 C C . GLN A 1 418 ? -2.474 -24.201 -2.016 1.00 98.06 418 GLN A C 1
ATOM 3351 O O . GLN A 1 418 ? -2.897 -23.080 -2.286 1.00 98.06 418 GLN A O 1
ATOM 3356 N N . VAL A 1 419 ? -1.347 -24.700 -2.520 1.00 98.50 419 VAL A N 1
ATOM 3357 C CA . VAL A 1 419 ? -0.530 -24.026 -3.534 1.00 98.50 419 VAL A CA 1
ATOM 3358 C C . VAL A 1 419 ? -0.670 -24.798 -4.837 1.00 98.50 419 VAL A C 1
ATOM 3360 O O . VAL A 1 419 ? -0.516 -26.019 -4.855 1.00 98.50 419 VAL A O 1
ATOM 3363 N N . ILE A 1 420 ? -0.984 -24.095 -5.919 1.00 98.62 420 ILE A N 1
ATOM 3364 C CA . ILE A 1 420 ? -1.197 -24.678 -7.242 1.00 98.62 420 ILE A CA 1
ATOM 3365 C C . ILE A 1 420 ? -0.188 -24.036 -8.184 1.00 98.62 420 ILE A C 1
ATOM 3367 O O . ILE A 1 420 ? -0.264 -22.835 -8.442 1.00 98.62 420 ILE A O 1
ATOM 3371 N N . SER A 1 421 ? 0.752 -24.842 -8.684 1.00 98.50 421 SER A N 1
ATOM 3372 C CA . SER A 1 421 ? 1.674 -24.402 -9.732 1.00 98.50 421 SER A CA 1
ATOM 3373 C C . SER A 1 421 ? 0.893 -24.056 -10.995 1.00 98.50 421 SER A C 1
ATOM 3375 O O . SER A 1 421 ? 0.006 -24.811 -11.399 1.00 98.50 421 SER A O 1
ATOM 3377 N N . ILE A 1 422 ? 1.229 -22.921 -11.601 1.00 98.44 422 ILE A N 1
ATOM 3378 C CA . ILE A 1 422 ? 0.668 -22.459 -12.877 1.00 98.44 422 ILE A CA 1
ATOM 3379 C C . ILE A 1 422 ? 1.774 -22.026 -13.844 1.00 98.44 422 ILE A C 1
ATOM 3381 O O . ILE A 1 422 ? 1.563 -21.187 -14.716 1.00 98.44 422 ILE A O 1
ATOM 3385 N N . THR A 1 423 ? 2.956 -22.628 -13.688 1.00 98.19 423 THR A N 1
ATOM 3386 C CA . THR A 1 423 ? 4.151 -22.387 -14.512 1.00 98.19 423 THR A CA 1
ATOM 3387 C C . THR A 1 423 ? 3.986 -22.818 -15.972 1.00 98.19 423 THR A C 1
ATOM 3389 O O . THR A 1 423 ? 4.881 -22.600 -16.782 1.00 98.19 423 THR A O 1
ATOM 3392 N N . ASP A 1 424 ? 2.882 -23.485 -16.315 1.00 97.88 424 ASP A N 1
ATOM 3393 C CA . ASP A 1 424 ? 2.491 -23.818 -17.686 1.00 97.88 424 ASP A CA 1
ATOM 3394 C C . ASP A 1 424 ? 1.924 -22.612 -18.459 1.00 97.88 424 ASP A C 1
ATOM 3396 O O . ASP A 1 424 ? 1.775 -22.676 -19.680 1.00 97.88 424 ASP A O 1
ATOM 3400 N N . LEU A 1 425 ? 1.615 -21.509 -17.770 1.00 98.31 425 LEU A N 1
ATOM 3401 C CA . LEU A 1 425 ? 1.082 -20.291 -18.372 1.00 98.31 425 LEU A CA 1
ATOM 3402 C C . LEU A 1 425 ? 2.211 -19.321 -18.765 1.00 98.31 425 LEU A C 1
ATOM 3404 O O . LEU A 1 425 ? 3.170 -19.119 -18.026 1.00 98.31 425 LEU A O 1
ATOM 3408 N N . GLY A 1 426 ? 2.086 -18.697 -19.939 1.00 97.94 426 GLY A N 1
ATOM 3409 C CA . GLY A 1 426 ? 3.042 -17.700 -20.437 1.00 97.94 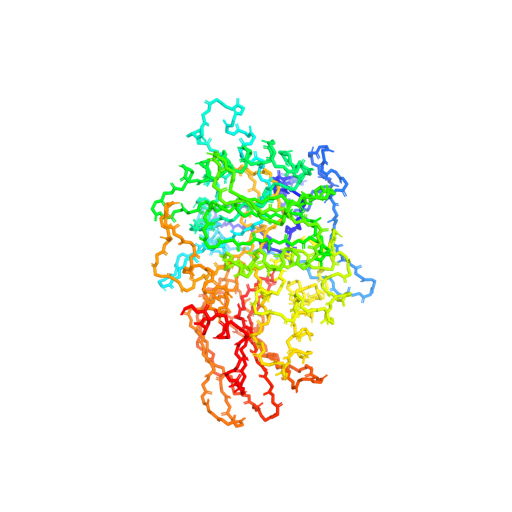426 GLY A CA 1
ATOM 3410 C C . GLY A 1 426 ? 2.803 -16.285 -19.896 1.00 97.94 426 GLY A C 1
ATOM 3411 O O . GLY A 1 426 ? 1.827 -16.031 -19.196 1.00 97.94 426 GLY A O 1
ATOM 3412 N N . ALA A 1 427 ? 3.688 -15.353 -20.258 1.00 97.94 427 ALA A N 1
ATOM 3413 C CA . ALA A 1 427 ? 3.549 -13.914 -20.004 1.00 97.94 427 ALA A CA 1
ATOM 3414 C C . ALA A 1 427 ? 2.313 -13.301 -20.698 1.00 97.94 427 ALA A C 1
ATOM 3416 O O . ALA A 1 427 ? 1.813 -13.859 -21.676 1.00 97.94 427 ALA A O 1
ATOM 3417 N N . PHE A 1 428 ? 1.876 -12.123 -20.237 1.00 98.50 428 PHE A N 1
ATOM 3418 C CA . PHE A 1 428 ? 0.787 -11.327 -20.832 1.00 98.50 428 PHE A CA 1
ATOM 3419 C C . PHE A 1 428 ? -0.532 -12.097 -21.012 1.00 98.50 428 PHE A C 1
ATOM 3421 O O . PHE A 1 428 ? -1.130 -12.098 -22.091 1.00 98.50 428 PHE A O 1
ATOM 3428 N N . GLY A 1 429 ? -0.969 -12.794 -19.963 1.00 98.38 429 GLY A N 1
ATOM 3429 C CA . GLY A 1 429 ? -2.128 -13.681 -20.002 1.00 98.38 429 GLY A CA 1
ATOM 3430 C C . GLY A 1 429 ? -3.295 -13.213 -19.139 1.00 98.38 429 GLY A C 1
ATOM 3431 O O . GLY A 1 429 ? -3.171 -12.334 -18.288 1.00 98.38 429 GLY A O 1
ATOM 3432 N N . THR A 1 430 ? -4.446 -13.852 -19.353 1.00 98.69 430 THR A N 1
ATOM 3433 C CA . THR A 1 430 ? -5.609 -13.766 -18.464 1.00 98.69 430 THR A CA 1
ATOM 3434 C C . THR A 1 430 ? -6.165 -15.163 -18.205 1.00 98.69 430 THR A C 1
ATOM 3436 O O . THR A 1 430 ? -6.073 -16.043 -19.067 1.00 98.69 430 THR A O 1
ATOM 3439 N N . LYS A 1 431 ? -6.732 -15.404 -17.019 1.00 98.62 431 LYS A N 1
ATOM 3440 C CA . LYS A 1 431 ? -7.370 -16.682 -16.675 1.00 98.62 431 LYS A CA 1
ATOM 3441 C C . LYS A 1 431 ? -8.444 -16.511 -15.613 1.00 98.62 431 LYS A C 1
ATOM 3443 O O . LYS A 1 431 ? -8.280 -15.779 -14.640 1.00 98.62 431 LYS A O 1
ATOM 3448 N N . HIS A 1 432 ? -9.527 -17.261 -15.793 1.00 98.62 432 HIS A N 1
ATOM 3449 C CA . HIS A 1 432 ? -10.492 -17.519 -14.737 1.00 98.62 432 HIS A CA 1
ATOM 3450 C C . HIS A 1 432 ? -10.027 -18.719 -13.905 1.00 98.62 432 HIS A C 1
ATOM 3452 O O . HIS A 1 432 ? -9.901 -19.833 -14.422 1.00 98.62 432 HIS A O 1
ATOM 3458 N N . PHE A 1 433 ? -9.789 -18.502 -12.617 1.00 98.50 433 PHE A N 1
ATOM 3459 C CA . PHE A 1 433 ? -9.514 -19.553 -11.647 1.00 98.50 433 PHE A CA 1
ATOM 3460 C C . PHE A 1 433 ? -10.801 -19.975 -10.947 1.00 98.50 433 PHE A C 1
ATOM 3462 O O . PHE A 1 433 ? -11.547 -19.139 -10.442 1.00 98.50 433 PHE A O 1
ATOM 3469 N N . SER A 1 434 ? -11.020 -21.288 -10.893 1.00 98.19 434 SER A N 1
ATOM 3470 C CA . SER A 1 434 ? -12.103 -21.933 -10.154 1.00 98.19 434 SER A CA 1
ATOM 3471 C C . SER A 1 434 ? -11.491 -23.034 -9.291 1.00 98.19 434 SER A C 1
ATOM 3473 O O . SER A 1 434 ? -11.190 -24.122 -9.783 1.00 98.19 434 SER A O 1
ATOM 3475 N N . ILE A 1 435 ? -11.206 -22.715 -8.027 1.00 98.44 435 ILE A N 1
ATOM 3476 C CA . ILE A 1 435 ? -10.439 -23.580 -7.120 1.00 98.44 435 ILE A CA 1
ATOM 3477 C C . ILE A 1 435 ? -11.375 -24.098 -6.024 1.00 98.44 435 ILE A C 1
ATOM 3479 O O . ILE A 1 435 ? -11.779 -23.315 -5.156 1.00 98.44 435 ILE A O 1
ATOM 3483 N N . PRO A 1 436 ? -11.772 -25.382 -6.052 1.00 97.12 436 PRO A N 1
ATOM 3484 C CA . PRO A 1 436 ? -12.585 -25.957 -4.991 1.00 97.12 436 PRO A CA 1
ATOM 3485 C C . PRO A 1 436 ? -11.762 -26.104 -3.709 1.00 97.12 436 PRO A C 1
ATOM 3487 O O . PRO A 1 436 ? -10.591 -26.474 -3.756 1.00 97.12 436 PRO A O 1
ATOM 3490 N N . PHE A 1 437 ? -12.393 -25.864 -2.564 1.00 96.12 437 PHE A N 1
ATOM 3491 C CA . PHE A 1 437 ? -11.823 -26.164 -1.257 1.00 96.12 437 PHE A CA 1
ATOM 3492 C C . PHE A 1 437 ? -12.914 -26.656 -0.302 1.00 96.12 437 PHE A C 1
ATOM 3494 O O . PHE A 1 437 ? -14.072 -26.227 -0.356 1.00 96.12 437 PHE A O 1
ATOM 3501 N N . ASP A 1 438 ? -12.535 -27.559 0.598 1.00 95.06 438 ASP A N 1
ATOM 3502 C CA . ASP A 1 438 ? -13.400 -27.970 1.696 1.00 95.06 438 ASP A CA 1
ATOM 3503 C C . ASP A 1 438 ? -13.416 -26.856 2.746 1.00 95.06 438 ASP A C 1
ATOM 3505 O O . ASP A 1 438 ? -12.383 -26.557 3.320 1.00 95.06 438 ASP A O 1
ATOM 3509 N N . ALA A 1 439 ? -14.561 -26.242 3.020 1.00 95.50 439 ALA A N 1
ATOM 3510 C CA . ALA A 1 439 ? -14.788 -25.217 4.033 1.00 95.50 439 ALA A CA 1
ATOM 3511 C C . ALA A 1 439 ? -15.130 -25.791 5.427 1.00 95.50 439 ALA A C 1
ATOM 3513 O O . ALA A 1 439 ? -15.342 -25.018 6.363 1.00 95.50 439 ALA A O 1
ATOM 3514 N N . THR A 1 440 ? -15.189 -27.119 5.599 1.00 94.69 440 THR A N 1
ATOM 3515 C CA . THR A 1 440 ? -15.541 -27.756 6.883 1.00 94.69 440 THR A CA 1
ATOM 3516 C C . THR A 1 440 ? -14.621 -27.281 8.002 1.00 94.69 440 THR A C 1
ATOM 3518 O O . THR A 1 440 ? -13.396 -27.358 7.885 1.00 94.69 440 THR A O 1
ATOM 3521 N N . GLY A 1 441 ? -15.231 -26.759 9.072 1.00 92.88 441 GLY A N 1
ATOM 3522 C CA . GLY A 1 441 ? -14.543 -26.263 10.267 1.00 92.88 441 GLY A CA 1
ATOM 3523 C C . GLY A 1 441 ? -13.736 -24.974 10.080 1.00 92.88 441 GLY A C 1
ATOM 3524 O O . GLY A 1 441 ? -13.222 -24.451 11.061 1.00 92.88 441 GLY A O 1
ATOM 3525 N N . LYS A 1 442 ? -13.628 -24.434 8.861 1.00 95.62 442 LYS A N 1
ATOM 3526 C CA . LYS A 1 442 ? -12.779 -23.272 8.571 1.00 95.62 442 LYS A CA 1
ATOM 3527 C C . LYS A 1 442 ? -13.506 -21.978 8.909 1.00 95.62 442 LYS A C 1
ATOM 3529 O O . LYS A 1 442 ? -14.693 -21.817 8.621 1.00 95.62 442 LYS A O 1
ATOM 3534 N N . ALA A 1 443 ? -12.777 -21.051 9.511 1.00 95.81 443 ALA A N 1
ATOM 3535 C CA . ALA A 1 443 ? -13.274 -19.752 9.926 1.00 95.81 443 ALA A CA 1
ATOM 3536 C C . ALA A 1 443 ? -13.095 -18.697 8.834 1.00 95.81 443 ALA A C 1
ATOM 3538 O O . ALA A 1 443 ? -14.020 -17.924 8.596 1.00 95.81 443 ALA A O 1
ATOM 3539 N N . TRP A 1 444 ? -11.954 -18.686 8.142 1.00 97.19 444 TRP A N 1
ATOM 3540 C CA . TRP A 1 444 ? -11.625 -17.694 7.114 1.00 97.19 444 TRP A CA 1
ATOM 3541 C C . TRP A 1 444 ? -10.870 -18.292 5.932 1.00 97.19 444 TRP A C 1
ATOM 3543 O O . TRP A 1 444 ? -10.308 -19.380 6.040 1.00 97.19 444 TRP A O 1
ATOM 3553 N N . VAL A 1 445 ? -10.855 -17.565 4.812 1.00 98.25 445 VAL A N 1
ATOM 3554 C CA . VAL A 1 445 ? -10.070 -17.891 3.613 1.00 98.25 445 VAL A CA 1
ATOM 3555 C C . VAL A 1 445 ? -9.546 -16.622 2.932 1.00 98.25 445 VAL A C 1
ATOM 3557 O O . VAL A 1 445 ? -10.214 -15.588 2.968 1.00 98.25 445 VAL A O 1
ATOM 3560 N N . ARG A 1 446 ? -8.383 -16.699 2.280 1.00 98.31 446 ARG A N 1
ATOM 3561 C CA . ARG A 1 446 ? -7.843 -15.683 1.359 1.00 98.31 446 ARG A CA 1
ATOM 3562 C C . ARG A 1 446 ? -7.229 -16.331 0.117 1.00 98.31 446 ARG A C 1
ATOM 3564 O O . ARG A 1 446 ? -6.919 -17.523 0.126 1.00 98.31 446 ARG A O 1
ATOM 3571 N N . PHE A 1 447 ? -7.024 -15.529 -0.924 1.00 98.81 447 PHE A N 1
ATOM 3572 C CA . PHE A 1 447 ? -6.452 -15.947 -2.205 1.00 98.81 447 PHE A CA 1
ATOM 3573 C C . PHE A 1 447 ? -5.331 -14.997 -2.641 1.00 98.81 447 PHE A C 1
ATOM 3575 O O . PHE A 1 447 ? -5.440 -13.784 -2.444 1.00 98.81 447 PHE A O 1
ATOM 3582 N N . ALA A 1 448 ? -4.272 -15.545 -3.236 1.00 98.81 448 ALA A N 1
ATOM 3583 C CA . ALA A 1 448 ? -3.158 -14.779 -3.791 1.00 98.81 448 ALA A CA 1
ATOM 3584 C C . ALA A 1 448 ? -2.584 -15.435 -5.057 1.00 98.81 448 ALA A C 1
ATOM 3586 O O . ALA A 1 448 ? -2.733 -16.641 -5.274 1.00 98.81 448 ALA A O 1
ATOM 3587 N N . VAL A 1 449 ? -1.917 -14.627 -5.877 1.00 98.81 449 VAL A N 1
ATOM 3588 C CA . VAL A 1 449 ? -1.239 -15.017 -7.119 1.00 98.81 449 VAL A CA 1
ATOM 3589 C C . VAL A 1 449 ? 0.163 -14.424 -7.114 1.00 98.81 449 VAL A C 1
ATOM 3591 O O . VAL A 1 449 ? 0.325 -13.260 -6.749 1.00 98.81 449 VAL A O 1
ATOM 3594 N N . TRP A 1 450 ? 1.146 -15.216 -7.537 1.00 98.56 450 TRP A N 1
ATOM 3595 C CA . TRP A 1 450 ? 2.561 -14.848 -7.550 1.00 98.56 450 TRP A CA 1
ATOM 3596 C C . TRP A 1 450 ? 3.213 -15.247 -8.871 1.00 98.56 450 TRP A C 1
ATOM 3598 O O . TRP A 1 450 ? 2.919 -16.324 -9.401 1.00 98.56 450 TRP A O 1
ATOM 3608 N N . ASP A 1 451 ? 4.109 -14.411 -9.392 1.00 98.00 451 ASP A N 1
ATOM 3609 C CA . ASP A 1 451 ? 4.803 -14.644 -10.664 1.00 98.00 451 ASP A CA 1
ATOM 3610 C C . ASP A 1 451 ? 6.289 -14.998 -10.518 1.00 98.00 451 ASP A C 1
ATOM 3612 O O . ASP A 1 451 ? 6.793 -15.240 -9.418 1.00 98.00 451 ASP A O 1
ATOM 3616 N N . THR A 1 452 ? 6.996 -15.142 -11.640 1.00 96.12 452 THR A N 1
ATOM 3617 C CA . THR A 1 452 ? 8.425 -15.495 -11.651 1.00 96.12 452 THR A CA 1
ATOM 3618 C C . THR A 1 452 ? 9.341 -14.355 -11.204 1.00 96.12 452 THR A C 1
ATOM 3620 O O . THR A 1 452 ? 10.503 -14.599 -10.887 1.00 96.12 452 THR A O 1
ATOM 3623 N N . ALA A 1 453 ? 8.861 -13.109 -11.198 1.00 95.44 453 ALA A N 1
ATOM 3624 C CA . ALA A 1 453 ? 9.585 -11.929 -10.720 1.00 95.44 453 ALA A CA 1
ATOM 3625 C C . ALA A 1 453 ? 9.363 -11.683 -9.214 1.00 95.44 453 ALA A C 1
ATOM 3627 O O . ALA A 1 453 ? 9.993 -10.801 -8.630 1.00 95.44 453 ALA A O 1
ATOM 3628 N N . GLY A 1 454 ? 8.516 -12.495 -8.574 1.00 94.38 454 GLY A N 1
ATOM 3629 C CA . GLY A 1 454 ? 8.118 -12.323 -7.180 1.00 94.38 454 GLY A CA 1
ATOM 3630 C C . GLY A 1 454 ? 7.030 -11.267 -7.001 1.00 94.38 454 GLY A C 1
ATOM 3631 O O . GLY A 1 454 ? 6.658 -10.978 -5.866 1.00 94.38 454 GLY A O 1
ATOM 3632 N N . ASN A 1 455 ? 6.492 -10.719 -8.092 1.00 96.44 455 ASN A N 1
ATOM 3633 C CA . ASN A 1 455 ? 5.367 -9.800 -8.032 1.00 96.44 455 ASN A CA 1
ATOM 3634 C C . ASN A 1 455 ? 4.133 -10.561 -7.546 1.00 96.44 455 ASN A C 1
ATOM 3636 O O . ASN A 1 455 ? 4.001 -11.777 -7.749 1.00 96.44 455 ASN A O 1
ATOM 3640 N N . GLY A 1 456 ? 3.226 -9.843 -6.895 1.00 97.12 456 GLY A N 1
ATOM 3641 C CA . GLY A 1 456 ? 2.107 -10.464 -6.207 1.00 97.12 456 GLY A CA 1
ATOM 3642 C C . GLY A 1 456 ? 0.838 -9.647 -6.291 1.00 97.12 456 GLY A C 1
ATOM 3643 O O . GLY A 1 456 ? 0.874 -8.419 -6.247 1.00 97.12 456 GLY A O 1
ATOM 3644 N N . ALA A 1 457 ? -0.291 -10.349 -6.337 1.00 98.75 457 ALA A N 1
ATOM 3645 C CA . ALA A 1 457 ? -1.596 -9.771 -6.063 1.00 98.75 457 ALA A CA 1
ATOM 3646 C C . ALA A 1 457 ? -2.398 -10.669 -5.128 1.00 98.75 457 ALA A C 1
ATOM 3648 O O . ALA A 1 457 ? -2.381 -11.896 -5.252 1.00 98.75 457 ALA A O 1
ATOM 3649 N N . PHE A 1 458 ? -3.123 -10.067 -4.192 1.00 98.81 458 PHE A N 1
ATOM 3650 C CA . PHE A 1 458 ? -3.901 -10.807 -3.208 1.00 98.81 458 PHE A CA 1
ATOM 3651 C C . PHE A 1 458 ? -5.146 -10.049 -2.768 1.00 98.81 458 PHE A C 1
ATOM 3653 O O . PHE A 1 458 ? -5.182 -8.819 -2.712 1.00 98.81 458 PHE A O 1
ATOM 3660 N N . VAL A 1 459 ? -6.177 -10.815 -2.427 1.00 98.56 459 VAL A N 1
ATOM 3661 C CA . VAL A 1 459 ? -7.421 -10.297 -1.851 1.00 98.56 459 VAL A CA 1
ATOM 3662 C C . VAL A 1 459 ? -7.415 -10.457 -0.340 1.00 98.56 459 VAL A C 1
ATOM 3664 O O . VAL A 1 459 ? -6.740 -11.331 0.211 1.00 98.56 459 VAL A O 1
ATOM 3667 N N . GLN A 1 460 ? -8.208 -9.628 0.328 1.00 98.25 460 GLN A N 1
ATOM 3668 C CA . GLN A 1 460 ? -8.295 -9.650 1.778 1.00 98.25 460 GLN A CA 1
ATOM 3669 C C . GLN A 1 460 ? -8.974 -10.926 2.313 1.00 98.25 460 GLN A C 1
ATOM 3671 O O . GLN A 1 460 ? -9.856 -11.483 1.647 1.00 98.25 460 GLN A O 1
ATOM 3676 N N . PRO A 1 461 ? -8.588 -11.405 3.513 1.00 97.81 461 PRO A N 1
ATOM 3677 C CA . PRO A 1 461 ? -9.269 -12.508 4.181 1.00 97.81 461 PRO A CA 1
ATOM 3678 C C . PRO A 1 461 ? -10.771 -12.266 4.341 1.00 97.81 461 PRO A C 1
ATOM 3680 O O . PRO A 1 461 ? -11.202 -11.172 4.699 1.00 97.81 461 PRO A O 1
ATOM 3683 N N . VAL A 1 462 ? -11.571 -13.313 4.138 1.00 96.25 462 VAL A N 1
ATOM 3684 C CA . VAL A 1 462 ? -13.024 -13.288 4.355 1.00 96.25 462 VAL A CA 1
ATOM 3685 C C . VAL A 1 462 ? -13.443 -14.361 5.351 1.00 96.25 462 VAL A C 1
ATOM 3687 O O . VAL A 1 462 ? -12.962 -15.494 5.295 1.00 96.25 462 VAL A O 1
ATOM 3690 N N . TRP A 1 463 ? -14.384 -14.033 6.239 1.00 95.00 463 TRP A N 1
ATOM 3691 C CA . TRP A 1 463 ? -15.002 -15.021 7.125 1.00 95.00 463 TRP A CA 1
ATOM 3692 C C . TRP A 1 463 ? -15.931 -15.957 6.344 1.00 95.00 463 TRP A C 1
ATOM 3694 O O . TRP A 1 463 ? -16.778 -15.517 5.567 1.00 95.00 463 TRP A O 1
ATOM 3704 N N . LEU A 1 464 ? -15.831 -17.259 6.600 1.00 92.88 464 LEU A N 1
ATOM 3705 C CA . LEU A 1 464 ? -16.653 -18.290 5.967 1.00 92.88 464 LEU A CA 1
ATOM 3706 C C . LEU A 1 464 ? -17.990 -18.507 6.686 1.00 92.88 464 LEU A C 1
ATOM 3708 O O . LEU A 1 464 ? -18.976 -18.847 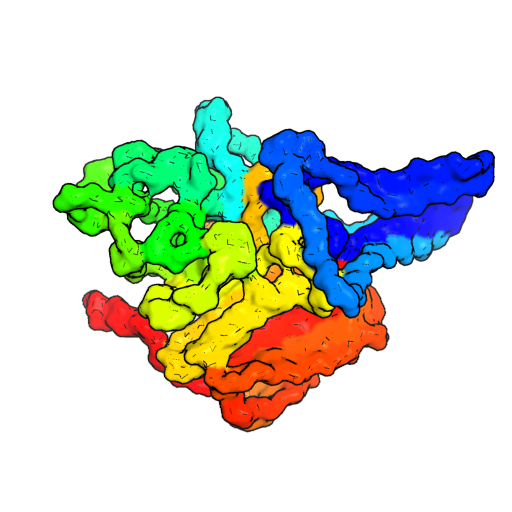6.029 1.00 92.88 464 LEU A O 1
ATOM 3712 N N . ASN A 1 465 ? -18.033 -18.286 8.003 1.00 79.44 465 ASN A N 1
ATOM 3713 C CA . ASN A 1 465 ? -19.185 -18.564 8.871 1.00 79.44 465 ASN A CA 1
ATOM 3714 C C . ASN A 1 465 ? -19.594 -17.330 9.694 1.00 79.44 465 ASN A C 1
ATOM 3716 O O . ASN A 1 465 ? -19.835 -17.442 10.890 1.00 79.44 465 ASN A O 1
ATOM 3720 N N . ALA A 1 466 ? -19.608 -16.143 9.080 1.00 60.62 466 ALA A N 1
ATOM 3721 C CA . ALA A 1 466 ? -19.742 -14.871 9.793 1.00 60.62 466 ALA A CA 1
ATOM 3722 C C . ALA A 1 466 ? -20.957 -14.820 10.749 1.00 60.62 466 ALA A C 1
ATOM 3724 O O . ALA A 1 466 ? -22.102 -14.670 10.312 1.00 60.62 466 ALA A O 1
ATOM 3725 N N . THR A 1 467 ? -20.700 -14.860 12.060 1.00 52.53 467 THR A N 1
ATOM 3726 C CA . THR A 1 467 ? -21.662 -14.439 13.084 1.00 52.53 467 THR A CA 1
ATOM 3727 C C . THR A 1 467 ? -21.711 -12.910 13.062 1.00 52.53 467 THR A C 1
ATOM 3729 O O . THR A 1 467 ? -20.723 -12.247 13.367 1.00 52.53 467 THR A O 1
ATOM 3732 N N . ARG A 1 468 ? -22.834 -12.331 12.624 1.00 47.47 468 ARG A N 1
ATOM 3733 C CA . ARG A 1 468 ? -22.999 -10.881 12.401 1.00 47.47 468 ARG A CA 1
ATOM 3734 C C . ARG A 1 468 ? -23.171 -10.087 13.706 1.00 47.47 468 ARG A C 1
ATOM 3736 O O . ARG A 1 468 ? -24.233 -9.510 13.925 1.00 47.47 468 ARG A O 1
ATOM 3743 N N . THR A 1 469 ? -22.138 -10.001 14.537 1.00 46.28 469 THR A N 1
ATOM 3744 C CA . THR A 1 469 ? -22.161 -9.127 15.722 1.00 46.28 469 THR A CA 1
ATOM 3745 C C . THR A 1 469 ? -20.908 -8.255 15.756 1.00 46.28 469 THR A C 1
ATOM 3747 O O . THR A 1 469 ? -19.929 -8.586 16.409 1.00 46.28 469 THR A O 1
ATOM 3750 N N . THR A 1 470 ? -20.923 -7.140 15.019 1.00 52.25 470 THR A N 1
ATOM 3751 C CA . THR A 1 470 ? -19.826 -6.152 14.999 1.00 52.25 470 THR A CA 1
ATOM 3752 C C . THR A 1 470 ? -19.969 -5.160 16.155 1.00 52.25 470 THR A C 1
ATOM 3754 O O . THR A 1 470 ? -21.08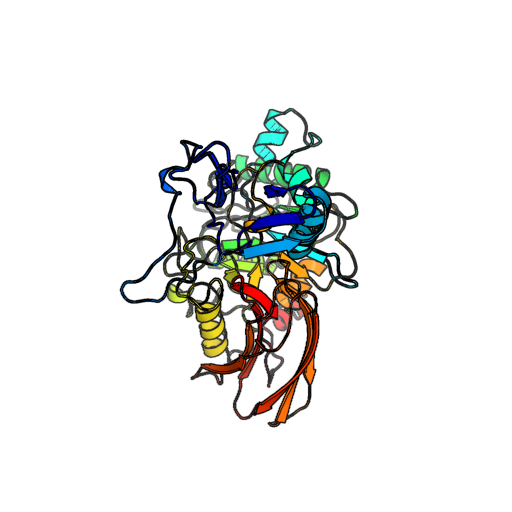2 -4.686 16.406 1.00 52.25 470 THR A O 1
ATOM 3757 N N . THR A 1 471 ? -18.868 -4.758 16.794 1.00 57.00 471 THR A N 1
ATOM 3758 C CA . THR A 1 471 ? -18.858 -3.820 17.940 1.00 57.00 471 THR A CA 1
ATOM 3759 C C . THR A 1 471 ? -19.444 -2.438 17.618 1.00 57.00 471 THR A C 1
ATOM 3761 O O . THR A 1 471 ? -20.065 -1.818 18.479 1.00 57.00 471 THR A O 1
ATOM 3764 N N . ASP A 1 472 ? -19.360 -1.984 16.366 1.00 51.81 472 ASP A N 1
ATOM 3765 C CA . ASP A 1 472 ? -19.885 -0.674 15.940 1.00 51.81 472 ASP A CA 1
ATOM 3766 C C . ASP A 1 472 ? -21.416 -0.568 15.890 1.00 51.81 472 ASP A C 1
ATOM 3768 O O . ASP A 1 472 ? -21.957 0.540 15.899 1.00 51.81 472 ASP A O 1
ATOM 3772 N N . GLN A 1 473 ? -22.149 -1.687 15.829 1.00 47.81 473 GLN A N 1
ATOM 3773 C CA . GLN A 1 473 ? -23.617 -1.625 15.837 1.00 47.81 473 GLN A CA 1
ATOM 3774 C C . GLN A 1 473 ? -24.166 -1.157 17.189 1.00 47.81 473 GLN A C 1
ATOM 3776 O O . GLN A 1 473 ? -25.232 -0.542 17.226 1.00 47.81 473 GLN A O 1
ATOM 3781 N N . ASN A 1 474 ? -23.425 -1.377 18.277 1.00 40.44 474 ASN A N 1
ATOM 3782 C CA . ASN A 1 474 ? -23.818 -0.903 19.600 1.00 40.44 474 ASN A CA 1
ATOM 3783 C C . ASN A 1 474 ? -23.627 0.616 19.742 1.00 40.44 474 ASN A C 1
ATOM 3785 O O . ASN A 1 474 ? -24.457 1.265 20.365 1.00 40.44 474 ASN A O 1
ATOM 3789 N N . ALA A 1 475 ? -22.634 1.210 19.068 1.00 41.12 475 ALA A N 1
ATOM 3790 C CA . ALA A 1 475 ? -22.405 2.659 19.097 1.00 41.12 475 ALA A CA 1
ATOM 3791 C C . ALA A 1 475 ? -23.475 3.472 18.336 1.00 41.12 475 ALA A C 1
ATOM 3793 O O . ALA A 1 475 ? -23.648 4.661 18.588 1.00 41.12 475 ALA A O 1
ATOM 3794 N N . ARG A 1 476 ? -24.222 2.851 17.408 1.00 41.72 476 ARG A N 1
ATOM 3795 C CA . ARG A 1 476 ? -25.339 3.503 16.692 1.00 41.72 476 ARG A CA 1
ATOM 3796 C C . ARG A 1 476 ? -26.688 3.407 17.411 1.00 41.72 476 ARG A C 1
ATOM 3798 O O . ARG A 1 476 ? -27.643 4.008 16.932 1.00 41.72 476 ARG A O 1
ATOM 3805 N N . ARG A 1 477 ? -26.793 2.651 18.511 1.00 40.44 477 ARG A N 1
ATOM 3806 C CA . ARG A 1 477 ? -28.049 2.502 19.274 1.00 40.44 477 ARG A CA 1
ATOM 3807 C C . ARG A 1 477 ? -28.222 3.519 20.405 1.00 40.44 477 ARG A C 1
ATOM 3809 O O . ARG A 1 477 ? -29.302 3.573 20.978 1.00 40.44 477 ARG A O 1
ATOM 3816 N N . GLU A 1 478 ? -27.216 4.348 20.667 1.00 36.62 478 GLU A N 1
ATOM 3817 C CA . GLU A 1 478 ? -27.294 5.468 21.610 1.00 36.62 478 GLU A CA 1
ATOM 3818 C C . GLU A 1 478 ? -27.122 6.801 20.863 1.00 36.62 478 GLU A C 1
ATOM 3820 O O . GLU A 1 478 ? -26.079 7.448 20.936 1.00 36.62 478 GLU A O 1
ATOM 3825 N N . LYS A 1 479 ? -28.139 7.195 20.090 1.00 34.53 479 LYS A N 1
ATOM 3826 C CA . LYS A 1 479 ? -28.387 8.592 19.709 1.00 34.53 479 LYS A CA 1
ATOM 3827 C C . LYS A 1 479 ? -29.877 8.868 19.679 1.00 34.53 479 LYS A C 1
ATOM 3829 O O . LYS A 1 479 ? -30.596 8.052 19.060 1.00 34.53 479 LYS A O 1
#

Foldseek 3Di:
DADDPFKDKDKDALLAQVFFDFLAQADQPQKDKADPDPPDIDIYGHDDPADPPPVGRVRPDDADEPPPFDFQGDMDMDMGRDGPVVVVVVVCVLQPVLAFDDFALWAKEAEAEAALQLVVCVVVVHLLDDAQQLVLCVVNRHQEYYYAPLPPHFCQQDQAPRQLVSLVSLLVSQLSSADFRHHYAHWHQSCDALFFTKIKFFLASQAAEHQAADVPRDQWDQDPVRGIYGYHPHPVSVLVSCLVRVMAMEHEQDCDDRNNCPPVVVLPPVSCLALSYQYYEQQQSRNHHSSDLARCVPRFVVRQQVSCLQCLPVLHFGHWYHYYANHYDDHNNGSPLSRGKIKTFSHNTRDRSNGTCVSVVVSSSNLRIKIWSRFKDFNDWDWDDAAFKIKTKTKMWGAAQWAWKKKWWHLSPDIDMDIGGPNVGGGGDIDIDIGIDGCPSTQKMWMKTAHSSSTIMIGTIDGRDNPNDHPVVVVVVPD